Protein AF-A0A135VDJ2-F1 (afdb_monomer)

Secondary structure (DSSP, 8-state):
--------HHHHHHHHHHHHHHHHHTT-HHHHHHHHHHHHHHHHTTT-HHHHHHHHHHHHHHHHHTT-HHHHHHHHHHHHHHHHHTT-HHHHHHHHHHHHHHHHHTT-HHHHHHHHHHHHHHHHHTT-HHHHHHHHHHHHHHHHHHTPPPPHHHHHHHHHHHHHTS-----HHHHHHHHHH----TTTHHHHHHHHHHHHHHHH-EEEEEESSS--SEEETT--EEEEEEEEEEEEEEEEEEEEEE-TTEEEEE-----SS-EEEEEEEEEEEE-SSEEEEEEEEEEEEEETTEEEEEEPPPEEEEEEPPPP-EEEEEE-SEEEE-TTPEEEEEEEEEE-SSS-EEEEEEEEEE-TTEEEEES-SEEEEEEE-TT-EEEEEEEEEE-S-EEEEEEEEEE-TTT--EEEEEEEEEE-

Foldseek 3Di:
DDPPDPDQLQVQLVVLQVVLVVCVVVVNLQSSLVSLQSSLVSCVVVVNLVSNLVSLCSSLVSCVVVPNLQSNLVSLQSSLLSCLLVLVLQSSLVSLQSSLVSCVVVVVNASSLLSLLSSLLSCVSVVVLVVSVVSLVVNVVSCVVSVDDHHLSNLLSVVLSCVFPVQDQDPPVSNVVSLVRDDDDPSSVLSSVLSSVQSVQQNVKDWAKAFPDPQAQEAEAFDKGKIKIKIATPDFWFWDDKDKDWDPQKDWPDDFDGDRGTDRMDMTITIMGGHDFFKIKIDQMWTWIDDPRYIGIHTYDMDIHGYDYWDWDKDKDKPPLEAEDEAFDKDKIKIKIFTQTQGKFAFKKKAKDWDPQKDFPDDDRIDTDGIDGHGGMDMDMTIIHGHDAAWIKIKMWIARPVPRDIDMDMGIYHYD

Mean predicted aligned error: 7.99 Å

Sequence (416 aa):
MFKFLKSDPAKKAKKYIEKAIIEIEEGFPEYASVEYEKAARCFLEIEQTDFAVKYFREASYCALENNNHVRCSEMKIAAAECLLQEGRYDEAGNLYSESSDHLQREKKSIEANRALGVAIVGYLAARNFSTAINLMRKAEKRIQDTSSKKDPHYILAELCVKILCEGVDIPSEQFENATKSIKPKASERPLFEFLIASTRLALQTEIILDWAGAPQKEVSVKEPIEIELRYKCPVEVQIIDRRLSLSNSVIMTKEPEYTQSPSTEESWLLEFKPVLSGEGSIGPFTVTFEGDKVLVNKHTNVLEFKIARAPSKLSLELSPERVSCNLGEEAVLQITILNEGDGPAENIEVVVELSDGLELSLGNEAKLINFLGSGENVRFQAFVKAVGQGDELVTIKAVDGRSGREVAKTSLVRVG

Solvent-accessible surface area (backbone atoms only — not comparable to full-atom values): 20819 Å² total; per-residue (Å²): 136,82,83,68,85,76,73,58,43,69,61,52,19,51,54,24,43,56,47,19,52,52,28,46,77,74,71,37,32,66,57,16,17,53,27,20,41,54,18,14,54,29,26,50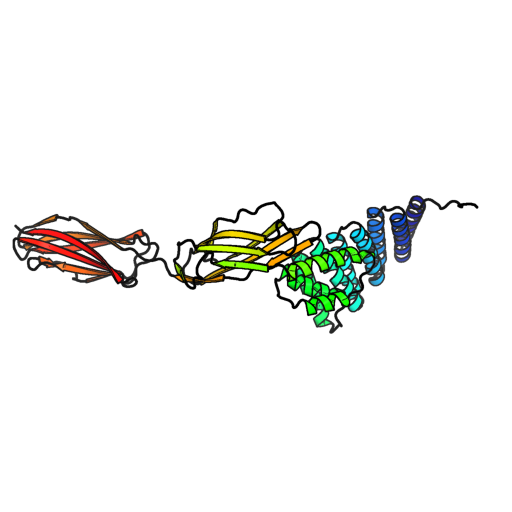,77,70,72,36,50,72,58,15,32,50,25,16,48,52,17,17,50,27,18,43,76,72,69,33,34,63,56,18,21,53,26,25,42,54,25,17,41,53,30,38,70,73,66,40,26,49,66,18,13,49,29,20,41,55,20,15,56,31,24,44,75,72,68,37,54,50,63,13,36,33,30,37,12,52,12,33,46,20,18,49,73,53,68,36,52,69,60,23,52,53,50,49,58,57,46,51,55,55,41,67,76,61,75,52,74,80,28,46,44,26,56,38,30,53,51,45,44,37,36,44,70,68,47,48,91,68,61,66,66,63,53,52,55,34,61,71,63,46,80,71,51,86,52,45,37,66,60,52,54,40,47,51,53,10,48,53,50,32,77,63,38,48,49,45,58,43,55,66,58,81,83,63,65,62,44,53,34,70,45,74,44,55,33,29,43,36,41,41,38,95,53,55,29,25,78,78,46,77,46,75,40,62,33,96,20,43,45,80,76,38,82,63,85,77,65,85,63,62,37,39,61,56,74,38,72,30,34,30,30,31,75,39,58,48,68,36,36,46,37,42,39,37,40,32,33,42,37,102,76,37,56,31,31,44,47,28,55,63,48,72,31,35,23,42,68,38,57,52,34,79,44,75,47,64,42,59,53,63,48,76,41,46,67,71,36,74,44,72,36,40,39,38,41,33,23,78,15,82,14,61,37,35,48,28,42,33,40,58,48,66,33,94,33,46,43,77,74,52,86,67,58,61,46,78,41,66,69,40,48,53,74,36,69,51,75,52,72,46,34,36,24,29,76,37,74,43,85,35,48,40,36,42,36,38,31,28,62,74,80,66,52,72,45,74,48,71,27,42,41,37,32,93

Radius of gyration: 38.6 Å; Cα contacts (8 Å, |Δi|>4): 914; chains: 1; bounding box: 83×42×131 Å

Nearest PDB structures (foldseek):
  3sf4-assembly1_A  TM=6.817E-01  e=3.444E-03  Homo sapiens
  5a6c-assembly2_A  TM=5.707E-01  e=3.107E-03  Homo sapiens
  4jhr-assembly1_A  TM=5.905E-01  e=1.070E-02  Mus musculus
  3ro2-assembly1_A  TM=4.294E-01  e=7.852E-03  Mus musculus
  4wnd-assembly1_A  TM=3.691E-01  e=1.016E-02  Homo sapiens

Structure (mmCIF, N/CA/C/O backbone):
data_AF-A0A135VDJ2-F1
#
_entry.id   AF-A0A135VDJ2-F1
#
loop_
_atom_site.group_PDB
_atom_site.id
_atom_site.type_symbol
_atom_site.label_atom_id
_atom_site.label_alt_id
_atom_site.label_comp_id
_atom_site.label_asym_id
_atom_site.label_entity_id
_atom_site.label_seq_id
_atom_site.pdbx_PDB_ins_code
_atom_site.Cartn_x
_atom_site.Cartn_y
_atom_site.Cartn_z
_atom_site.occupancy
_atom_site.B_iso_or_equiv
_atom_site.auth_seq_id
_atom_site.auth_comp_id
_atom_site.auth_asym_id
_atom_site.auth_atom_id
_atom_site.pdbx_PDB_model_num
ATOM 1 N N . MET A 1 1 ? 15.299 -0.239 -63.148 1.00 44.56 1 MET A N 1
ATOM 2 C CA . MET A 1 1 ? 15.877 0.457 -61.978 1.00 44.56 1 MET A CA 1
ATOM 3 C C . MET A 1 1 ? 16.070 -0.592 -60.886 1.00 44.56 1 MET A C 1
ATOM 5 O O . MET A 1 1 ? 15.097 -1.051 -60.303 1.00 44.56 1 MET A O 1
ATOM 9 N N . PHE A 1 2 ? 17.291 -1.119 -60.769 1.00 45.16 2 PHE A N 1
ATOM 10 C CA . PHE A 1 2 ? 17.619 -2.326 -60.003 1.00 45.16 2 PHE A CA 1
ATOM 11 C C . PHE A 1 2 ? 17.474 -2.086 -58.491 1.00 45.16 2 PHE A C 1
ATOM 13 O O . PHE A 1 2 ? 18.291 -1.383 -57.901 1.00 45.16 2 PHE A O 1
ATOM 20 N N . LYS A 1 3 ? 16.487 -2.722 -57.843 1.00 48.34 3 LYS A N 1
ATOM 21 C CA . LYS A 1 3 ? 16.560 -3.029 -56.405 1.00 48.34 3 LYS A CA 1
ATOM 22 C C . LYS A 1 3 ? 17.659 -4.083 -56.231 1.00 48.34 3 LYS A C 1
ATOM 24 O O . LYS A 1 3 ? 17.385 -5.279 -56.215 1.00 48.34 3 LYS A O 1
ATOM 29 N N . PHE A 1 4 ? 18.910 -3.627 -56.213 1.00 50.25 4 PHE A N 1
ATOM 30 C CA . PHE A 1 4 ? 20.073 -4.445 -55.886 1.00 50.25 4 PHE A CA 1
ATOM 31 C C . PHE A 1 4 ? 19.817 -5.183 -54.567 1.00 50.25 4 PHE A C 1
ATOM 33 O O . PHE A 1 4 ? 19.302 -4.595 -53.615 1.00 50.25 4 PHE A O 1
ATOM 40 N N . LEU A 1 5 ? 20.166 -6.469 -54.564 1.00 56.09 5 LEU A N 1
ATOM 41 C CA . LEU A 1 5 ? 20.121 -7.438 -53.469 1.00 56.09 5 LEU A CA 1
ATOM 42 C C . LEU A 1 5 ? 20.431 -6.808 -52.097 1.00 56.09 5 LEU A C 1
ATOM 44 O O . LEU A 1 5 ? 21.579 -6.798 -51.653 1.00 56.09 5 LEU A O 1
ATOM 48 N N . LYS A 1 6 ? 19.416 -6.302 -51.384 1.00 65.38 6 LYS A N 1
ATOM 49 C CA . LYS A 1 6 ? 19.562 -6.028 -49.952 1.00 65.38 6 LYS A CA 1
ATOM 50 C C . LYS A 1 6 ? 19.744 -7.387 -49.290 1.00 65.38 6 LYS A C 1
ATOM 52 O O . LYS A 1 6 ? 18.814 -8.188 -49.280 1.00 65.38 6 LYS A O 1
ATOM 57 N N . SER A 1 7 ? 20.959 -7.683 -48.827 1.00 76.25 7 SER A N 1
ATOM 58 C CA . SER A 1 7 ? 21.204 -8.958 -48.161 1.00 76.25 7 SER A CA 1
ATOM 59 C C . SER A 1 7 ? 20.294 -9.069 -46.941 1.00 76.25 7 SER A C 1
ATOM 61 O O . SER A 1 7 ? 20.178 -8.107 -46.177 1.00 76.25 7 SER A O 1
ATOM 63 N N . ASP A 1 8 ? 19.708 -10.249 -46.783 1.00 90.31 8 ASP A N 1
ATOM 64 C CA . ASP A 1 8 ? 18.857 -10.653 -45.667 1.00 90.31 8 ASP A CA 1
ATOM 65 C C . ASP A 1 8 ? 19.453 -10.198 -44.313 1.00 90.31 8 ASP A C 1
ATOM 67 O O . ASP A 1 8 ? 20.572 -10.620 -43.976 1.00 90.31 8 ASP A O 1
ATOM 71 N N . PRO A 1 9 ? 18.765 -9.311 -43.563 1.00 91.81 9 PRO A N 1
ATOM 72 C CA . PRO A 1 9 ? 19.230 -8.824 -42.266 1.00 91.81 9 PRO A CA 1
ATOM 73 C C . PRO A 1 9 ? 19.498 -9.948 -41.264 1.00 91.81 9 PRO A C 1
ATOM 75 O O . PRO A 1 9 ? 20.470 -9.864 -40.518 1.00 91.81 9 PRO A O 1
ATOM 78 N N . ALA A 1 10 ? 18.740 -11.050 -41.305 1.00 92.94 10 ALA A N 1
ATOM 79 C CA . ALA A 1 10 ? 18.970 -12.190 -40.419 1.00 92.94 10 ALA A CA 1
ATOM 80 C C . ALA A 1 10 ? 20.319 -12.869 -40.709 1.00 92.94 10 ALA A C 1
ATOM 82 O O . ALA A 1 10 ? 21.056 -13.242 -39.795 1.00 92.94 10 ALA A O 1
ATOM 83 N N . LYS A 1 11 ? 20.696 -12.989 -41.990 1.00 94.88 11 LYS A N 1
ATOM 84 C CA . LYS A 1 11 ? 22.014 -13.520 -42.383 1.00 94.88 11 LYS A CA 1
ATOM 85 C C . LYS A 1 11 ? 23.147 -12.574 -41.992 1.00 94.88 11 LYS A C 1
ATOM 87 O O . LYS A 1 11 ? 24.201 -13.037 -41.564 1.00 94.88 11 LYS A O 1
ATOM 92 N N . LYS A 1 12 ? 22.935 -11.259 -42.115 1.00 96.31 12 LYS A N 1
ATOM 93 C CA . LYS A 1 12 ? 23.888 -10.249 -41.624 1.00 96.31 12 LYS A CA 1
ATOM 94 C C . LYS A 1 12 ? 24.081 -10.352 -40.116 1.00 96.31 12 LYS A C 1
ATOM 96 O O . LYS A 1 12 ? 25.223 -10.386 -39.674 1.00 96.31 12 LYS A O 1
ATOM 101 N N . ALA A 1 13 ? 22.993 -10.459 -39.356 1.00 96.88 13 ALA A N 1
ATOM 102 C CA . ALA A 1 13 ? 23.039 -10.591 -37.908 1.00 96.88 13 ALA A CA 1
ATOM 103 C C . ALA A 1 13 ? 23.844 -11.827 -37.484 1.00 96.88 13 ALA A C 1
ATOM 105 O O . ALA A 1 13 ? 24.759 -11.702 -36.678 1.00 96.88 13 ALA A O 1
ATOM 106 N N . LYS A 1 14 ? 23.594 -12.992 -38.104 1.00 96.88 14 LYS A N 1
ATOM 107 C CA . LYS A 1 14 ? 24.378 -14.220 -37.862 1.00 96.88 14 LYS A CA 1
ATOM 108 C C . LYS A 1 14 ? 25.871 -14.024 -38.110 1.00 96.88 14 LYS A C 1
ATOM 110 O O . LYS A 1 14 ? 26.672 -14.384 -37.259 1.00 96.88 14 LYS A O 1
ATOM 115 N N . LYS A 1 15 ? 26.240 -13.375 -39.217 1.00 97.62 15 LYS A N 1
ATOM 116 C CA . LYS A 1 15 ? 27.645 -13.066 -39.517 1.00 97.62 15 LYS A CA 1
ATOM 117 C C . LYS A 1 15 ? 28.279 -12.153 -38.462 1.00 97.62 15 LYS A C 1
ATOM 119 O O . LYS A 1 15 ? 29.449 -12.319 -38.143 1.00 97.62 15 LYS A O 1
ATOM 124 N N . TYR A 1 16 ? 27.535 -11.175 -37.949 1.00 98.25 16 TYR A N 1
ATOM 125 C CA . TYR A 1 16 ? 28.014 -10.304 -36.876 1.00 98.25 16 TYR A CA 1
ATOM 126 C C . TYR A 1 16 ? 28.170 -11.053 -35.545 1.00 98.25 16 TYR A C 1
ATOM 128 O O . TYR A 1 16 ? 29.151 -10.832 -34.849 1.00 98.25 16 TYR A O 1
ATOM 136 N N . ILE A 1 17 ? 27.271 -11.988 -35.230 1.00 98.12 17 ILE A N 1
ATOM 137 C CA . ILE A 1 17 ? 27.390 -12.859 -34.050 1.00 98.12 17 ILE A CA 1
ATOM 138 C C . ILE A 1 17 ? 28.622 -13.760 -34.155 1.00 98.12 17 ILE A C 1
ATOM 140 O O . ILE A 1 17 ? 29.401 -13.828 -33.215 1.00 98.12 17 ILE A O 1
ATOM 144 N N . GLU A 1 18 ? 28.816 -14.426 -35.297 1.00 98.12 18 GLU A N 1
ATOM 145 C CA . GLU A 1 18 ? 29.984 -15.285 -35.536 1.00 98.12 18 GLU A CA 1
ATOM 146 C C . GLU A 1 18 ? 31.288 -14.507 -35.346 1.00 98.12 18 GLU A C 1
ATOM 148 O O . GLU A 1 18 ? 32.194 -14.974 -34.665 1.00 98.12 18 GLU A O 1
ATOM 153 N N . LYS A 1 19 ? 31.356 -13.284 -35.883 1.00 98.12 19 LYS A N 1
ATOM 154 C CA . LYS A 1 19 ? 32.495 -12.394 -35.655 1.00 98.12 19 LYS A CA 1
ATOM 155 C C . LYS A 1 19 ? 32.664 -12.026 -34.188 1.00 98.12 19 LYS A C 1
ATOM 157 O O . LYS A 1 19 ? 33.773 -12.109 -33.692 1.00 98.12 19 LYS A O 1
ATOM 162 N N . ALA A 1 20 ? 31.593 -11.647 -33.495 1.00 97.81 20 ALA A N 1
ATOM 163 C CA . ALA A 1 20 ? 31.673 -11.279 -32.085 1.00 97.81 20 ALA A CA 1
ATOM 164 C C . ALA A 1 20 ? 32.217 -12.424 -31.213 1.00 97.81 20 ALA A C 1
ATOM 166 O O . ALA A 1 20 ? 32.992 -12.172 -30.297 1.00 97.81 20 ALA A O 1
ATOM 167 N N . ILE A 1 21 ? 31.848 -13.672 -31.520 1.00 98.00 21 ILE A N 1
ATOM 168 C CA . ILE A 1 21 ? 32.375 -14.861 -30.834 1.00 98.00 21 ILE A CA 1
ATOM 169 C C . ILE A 1 21 ? 33.879 -15.013 -31.091 1.00 98.00 21 ILE A C 1
ATOM 171 O O . ILE A 1 21 ? 34.624 -15.206 -30.137 1.00 98.00 21 ILE A O 1
ATOM 175 N N . ILE A 1 22 ? 34.329 -14.855 -32.342 1.00 98.19 22 ILE A N 1
ATOM 176 C CA 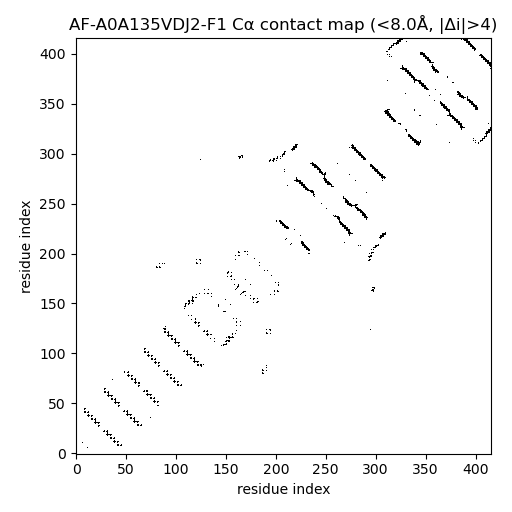. ILE A 1 22 ? 35.761 -14.892 -32.688 1.00 98.19 22 ILE A CA 1
ATOM 177 C C . ILE A 1 22 ? 36.530 -13.806 -31.922 1.00 98.19 22 ILE A C 1
ATOM 179 O O . ILE A 1 22 ? 37.546 -14.099 -31.307 1.00 98.19 22 ILE A O 1
ATOM 183 N N . GLU A 1 23 ? 36.020 -12.572 -31.888 1.00 97.19 23 GLU A N 1
ATOM 184 C CA . GLU A 1 23 ? 36.659 -11.467 -31.158 1.00 97.19 23 GLU A CA 1
ATOM 185 C C . GLU A 1 23 ? 36.742 -11.751 -29.643 1.00 97.19 23 GLU A C 1
ATOM 187 O O . GLU A 1 23 ? 37.739 -11.414 -29.011 1.00 97.19 23 GLU A O 1
ATOM 192 N N . ILE A 1 24 ? 35.740 -12.412 -29.042 1.00 96.88 24 ILE A N 1
ATOM 193 C CA . ILE A 1 24 ? 35.821 -12.866 -27.638 1.00 96.88 24 ILE A CA 1
ATOM 194 C C . ILE A 1 24 ? 36.927 -13.910 -27.466 1.00 96.88 24 ILE A C 1
ATOM 196 O O . ILE A 1 24 ? 37.729 -13.798 -26.539 1.00 96.88 24 ILE A O 1
ATOM 200 N N . GLU A 1 25 ? 36.976 -14.920 -28.337 1.00 96.75 25 GLU A N 1
ATOM 201 C CA . GLU A 1 25 ? 37.981 -15.991 -28.284 1.00 96.75 25 GLU A CA 1
ATOM 202 C C . GLU A 1 25 ? 39.409 -15.453 -28.458 1.00 96.75 25 GLU A C 1
ATOM 204 O O . GLU A 1 25 ? 40.344 -15.955 -27.834 1.00 96.75 25 GLU A O 1
ATOM 209 N N . GLU A 1 26 ? 39.571 -14.397 -29.256 1.00 96.75 26 GLU A N 1
ATOM 210 C CA . GLU A 1 26 ? 40.841 -13.703 -29.476 1.00 96.75 26 GLU A CA 1
ATOM 211 C C . GLU A 1 26 ? 41.199 -12.697 -28.362 1.00 96.75 26 GLU A C 1
ATOM 213 O O . GLU A 1 26 ? 42.309 -12.160 -28.351 1.00 96.75 26 GLU A O 1
ATOM 218 N N . GLY A 1 27 ? 40.313 -12.478 -27.382 1.00 96.38 27 GLY A N 1
ATOM 219 C CA . GLY A 1 27 ? 40.557 -11.593 -26.237 1.00 96.38 27 GLY A CA 1
ATOM 220 C C . GLY A 1 27 ? 40.295 -10.109 -26.513 1.00 96.38 27 GLY A C 1
ATOM 221 O O . GLY A 1 27 ? 40.870 -9.253 -25.840 1.00 96.38 27 GLY A O 1
ATOM 222 N N . PHE A 1 28 ? 39.418 -9.803 -27.471 1.00 96.81 28 PHE A N 1
ATOM 223 C CA . PHE A 1 28 ? 39.054 -8.462 -27.939 1.00 96.81 28 PHE A CA 1
ATOM 224 C C . PHE A 1 28 ? 37.574 -8.110 -27.645 1.00 96.81 28 PHE A C 1
ATOM 226 O O . PHE A 1 28 ? 36.773 -7.860 -28.556 1.00 96.81 28 PHE A O 1
ATOM 233 N N . PRO A 1 29 ? 37.158 -8.048 -26.364 1.00 95.94 29 PRO A N 1
ATOM 234 C CA . PRO A 1 29 ? 35.752 -7.881 -25.992 1.00 95.94 29 PRO A CA 1
ATOM 235 C C . PRO A 1 29 ? 35.154 -6.524 -26.407 1.00 95.94 29 PRO A C 1
ATOM 237 O O . PRO A 1 29 ? 33.952 -6.434 -26.675 1.00 95.94 29 PRO A O 1
ATOM 240 N N . GLU A 1 30 ? 35.947 -5.454 -26.541 1.00 96.00 30 GLU A N 1
ATOM 241 C CA . GLU A 1 30 ? 35.435 -4.182 -27.070 1.00 96.00 30 GLU A CA 1
ATOM 242 C C . GLU A 1 30 ? 34.960 -4.282 -28.528 1.00 96.00 30 GLU A C 1
ATOM 244 O O . GLU A 1 30 ? 33.949 -3.668 -28.883 1.00 96.00 30 GLU A O 1
ATOM 249 N N . TYR A 1 31 ? 35.634 -5.083 -29.357 1.00 97.06 31 TYR A N 1
ATOM 250 C CA . TYR A 1 31 ? 35.245 -5.308 -30.748 1.00 97.06 31 TYR A CA 1
ATOM 251 C C . TYR A 1 31 ? 34.035 -6.237 -30.821 1.00 97.06 31 TYR A C 1
ATOM 253 O O . TYR A 1 31 ? 33.074 -5.932 -31.534 1.00 97.06 31 TYR A O 1
ATOM 261 N N . ALA A 1 32 ? 34.006 -7.284 -29.990 1.00 97.69 32 ALA A N 1
ATOM 262 C CA . ALA A 1 32 ? 32.836 -8.144 -29.836 1.00 97.69 32 ALA A CA 1
ATOM 263 C C . ALA A 1 32 ? 31.576 -7.349 -29.458 1.00 97.69 32 ALA A C 1
ATOM 265 O O . ALA A 1 32 ? 30.512 -7.537 -30.050 1.00 97.69 32 ALA A O 1
ATOM 266 N N . SER A 1 33 ? 31.702 -6.386 -28.537 1.00 98.06 33 SER A N 1
ATOM 267 C CA . SER A 1 33 ? 30.609 -5.487 -28.153 1.00 98.06 33 SER A CA 1
ATOM 268 C C . SER A 1 33 ? 30.042 -4.704 -29.346 1.00 98.06 33 SER A C 1
ATOM 270 O O . SER A 1 33 ? 28.830 -4.509 -29.450 1.00 98.06 33 SER A O 1
ATOM 272 N N . VAL A 1 34 ? 30.896 -4.240 -30.262 1.00 98.25 34 VAL A N 1
ATOM 273 C CA . VAL A 1 34 ? 30.475 -3.515 -31.474 1.00 98.25 34 VAL A CA 1
ATOM 274 C C . VAL A 1 34 ? 29.798 -4.447 -32.478 1.00 98.25 34 VAL A C 1
ATOM 276 O O . VAL A 1 34 ? 28.799 -4.067 -33.095 1.00 98.25 34 VAL A O 1
ATOM 279 N N . GLU A 1 35 ? 30.305 -5.664 -32.655 1.00 98.38 35 GLU A N 1
ATOM 280 C CA . GLU A 1 35 ? 29.703 -6.631 -33.574 1.00 98.38 35 GLU A CA 1
ATOM 281 C C . GLU A 1 35 ? 28.340 -7.132 -33.055 1.00 98.38 35 GLU A C 1
ATOM 283 O O . GLU A 1 35 ? 27.377 -7.177 -33.826 1.00 98.38 35 GLU A O 1
ATOM 288 N N . TYR A 1 36 ? 28.186 -7.379 -31.749 1.00 98.62 36 TYR A N 1
ATOM 289 C CA . TYR A 1 36 ? 26.881 -7.695 -31.154 1.00 98.62 36 TYR A CA 1
ATOM 290 C C . TYR A 1 36 ? 25.869 -6.554 -31.281 1.00 98.62 36 TYR A C 1
ATOM 292 O O . TYR A 1 36 ? 24.705 -6.805 -31.591 1.00 98.62 36 TYR A O 1
ATOM 300 N N . GLU A 1 37 ? 26.295 -5.298 -31.124 1.00 98.50 37 GLU A N 1
ATOM 301 C CA . GLU A 1 37 ? 25.429 -4.137 -31.356 1.00 98.50 37 GLU A CA 1
ATOM 302 C C . GLU A 1 37 ? 24.907 -4.105 -32.805 1.00 98.50 37 GLU A C 1
ATOM 304 O O . GLU A 1 37 ? 23.717 -3.878 -33.046 1.00 98.50 37 GLU A O 1
ATOM 309 N N . LYS A 1 38 ? 25.778 -4.371 -33.789 1.00 98.38 38 LYS A N 1
ATOM 310 C CA . LYS A 1 38 ? 25.379 -4.461 -35.205 1.00 98.38 38 LYS A CA 1
ATOM 311 C C . LYS A 1 38 ? 24.386 -5.598 -35.432 1.00 98.38 38 LYS A C 1
ATOM 313 O O . LYS A 1 38 ? 23.401 -5.400 -36.143 1.00 98.38 38 LYS A O 1
ATOM 318 N N . ALA A 1 39 ? 24.610 -6.759 -34.813 1.00 98.19 39 ALA A N 1
ATOM 319 C CA . ALA A 1 39 ? 23.672 -7.877 -34.872 1.00 98.19 39 ALA A CA 1
ATOM 320 C C . ALA A 1 39 ? 22.302 -7.495 -34.294 1.00 98.19 39 ALA A C 1
ATOM 322 O O . ALA A 1 39 ? 21.283 -7.715 -34.949 1.00 98.19 39 ALA A O 1
ATOM 323 N N . ALA A 1 40 ? 22.277 -6.864 -33.116 1.00 98.06 40 ALA A N 1
ATOM 324 C CA . ALA A 1 40 ? 21.054 -6.426 -32.452 1.00 98.06 40 ALA A CA 1
ATOM 325 C C . ALA A 1 40 ? 20.243 -5.450 -33.318 1.00 98.06 40 ALA A C 1
ATOM 327 O O . ALA A 1 40 ? 19.041 -5.634 -33.506 1.00 98.06 40 ALA A O 1
ATOM 328 N N . ARG A 1 41 ? 20.906 -4.465 -33.937 1.00 97.81 41 ARG A N 1
ATOM 329 C CA . ARG A 1 41 ? 20.264 -3.528 -34.875 1.00 97.81 41 ARG A CA 1
ATOM 330 C C . ARG A 1 41 ? 19.684 -4.239 -36.103 1.00 97.81 41 ARG A C 1
ATOM 332 O O . ARG A 1 41 ? 18.585 -3.898 -36.524 1.00 97.81 41 ARG A O 1
ATOM 339 N N . CYS A 1 42 ? 20.365 -5.251 -36.648 1.00 97.44 42 CYS A N 1
ATOM 340 C CA . CYS A 1 42 ? 19.815 -6.061 -37.741 1.00 97.44 42 CYS A CA 1
ATOM 341 C C . CYS A 1 42 ? 18.573 -6.864 -37.323 1.00 97.44 42 CYS A C 1
ATOM 343 O O . CYS A 1 42 ? 17.682 -7.043 -38.148 1.00 97.44 42 CYS A O 1
ATOM 345 N N . PHE A 1 43 ? 18.491 -7.334 -36.073 1.00 97.44 43 PHE A N 1
ATOM 346 C CA . PHE A 1 43 ? 17.282 -7.991 -35.561 1.00 97.44 43 PHE A CA 1
ATOM 347 C C . PHE A 1 43 ? 16.116 -7.017 -35.374 1.00 97.44 43 PHE A C 1
ATOM 349 O O . PHE A 1 43 ? 14.978 -7.387 -35.655 1.00 97.44 43 PHE A O 1
ATOM 356 N N . LEU A 1 44 ? 16.386 -5.764 -34.995 1.00 94.94 44 LEU A N 1
ATOM 357 C CA . LEU A 1 44 ? 15.353 -4.724 -34.964 1.00 94.94 44 LEU A CA 1
ATOM 358 C C . LEU A 1 44 ? 14.779 -4.418 -36.350 1.00 94.94 44 LEU A C 1
ATOM 360 O O . LEU A 1 44 ? 13.577 -4.212 -36.469 1.00 94.94 44 LEU A O 1
ATOM 364 N N . GLU A 1 45 ? 15.601 -4.434 -37.406 1.00 94.69 45 GLU A N 1
ATOM 365 C CA . GLU A 1 45 ? 15.126 -4.217 -38.786 1.00 94.69 45 GLU A CA 1
ATOM 366 C C . GLU A 1 45 ? 14.095 -5.260 -39.250 1.00 94.69 45 GLU A C 1
ATOM 368 O O . GLU A 1 45 ? 13.354 -5.001 -40.198 1.00 94.69 45 GLU A O 1
ATOM 373 N N . ILE A 1 46 ? 14.064 -6.433 -38.612 1.00 95.50 46 ILE A N 1
ATOM 374 C CA . ILE A 1 46 ? 13.142 -7.535 -38.918 1.00 95.50 46 ILE A CA 1
ATOM 375 C C . ILE A 1 46 ? 12.164 -7.817 -37.771 1.00 95.50 46 ILE A C 1
ATOM 377 O O . ILE A 1 46 ? 11.605 -8.910 -37.719 1.00 95.50 46 ILE A O 1
ATOM 381 N N . GLU A 1 47 ? 11.984 -6.856 -36.856 1.00 94.44 47 GLU A N 1
ATOM 382 C CA . GLU A 1 47 ? 11.024 -6.921 -35.741 1.00 94.44 47 GLU A CA 1
ATOM 383 C C . GLU A 1 47 ? 11.226 -8.144 -34.821 1.00 94.44 47 GLU A C 1
ATOM 385 O O . GLU A 1 47 ? 10.296 -8.663 -34.212 1.00 94.44 47 GLU A O 1
ATOM 390 N N . GLN A 1 48 ? 12.470 -8.619 -34.699 1.00 95.94 48 GLN A N 1
ATOM 391 C CA . GLN A 1 48 ? 12.856 -9.685 -33.772 1.00 95.94 48 GLN A CA 1
ATOM 392 C C . GLN A 1 48 ? 13.401 -9.094 -32.467 1.00 95.94 48 GLN A C 1
ATOM 394 O O . GLN A 1 48 ? 14.593 -9.207 -32.160 1.00 95.94 48 GLN A O 1
ATOM 399 N N . THR A 1 49 ? 12.527 -8.445 -31.698 1.00 95.75 49 THR A N 1
ATOM 400 C CA . THR A 1 49 ? 12.895 -7.674 -30.501 1.00 95.75 49 THR A CA 1
ATOM 401 C C . THR A 1 49 ? 13.622 -8.507 -29.451 1.00 95.75 49 THR A C 1
ATOM 403 O O . THR A 1 49 ? 14.646 -8.062 -28.941 1.00 95.75 49 THR A O 1
ATOM 406 N N . ASP A 1 50 ? 13.176 -9.734 -29.168 1.00 97.00 50 ASP A N 1
ATOM 407 C CA . ASP A 1 50 ? 13.828 -10.599 -28.172 1.00 97.00 50 ASP A CA 1
ATOM 408 C C . ASP A 1 50 ? 15.297 -10.882 -28.519 1.00 97.00 50 ASP A C 1
ATOM 410 O O . ASP A 1 50 ? 16.177 -10.839 -27.655 1.00 97.00 50 ASP A O 1
ATOM 414 N N . PHE A 1 51 ? 15.589 -11.121 -29.803 1.00 97.62 51 PHE A N 1
ATOM 415 C CA . PHE A 1 51 ? 16.963 -11.300 -30.267 1.00 97.62 51 PHE A CA 1
ATOM 416 C C . PHE A 1 51 ? 17.751 -9.993 -30.192 1.00 97.62 51 PHE A C 1
ATOM 418 O O . PHE A 1 51 ? 18.903 -10.008 -29.757 1.00 97.62 51 PHE A O 1
ATOM 425 N N . ALA A 1 52 ? 17.145 -8.861 -30.552 1.00 98.06 52 ALA A N 1
ATOM 426 C CA . ALA A 1 52 ? 17.785 -7.559 -30.399 1.00 98.06 52 ALA A CA 1
ATOM 427 C C . ALA A 1 52 ? 18.158 -7.275 -28.935 1.00 98.06 52 ALA A C 1
ATOM 429 O O . ALA A 1 52 ? 19.315 -6.972 -28.646 1.00 98.06 52 ALA A O 1
ATOM 430 N N . VAL A 1 53 ? 17.218 -7.451 -28.002 1.00 98.12 53 VAL A N 1
ATOM 431 C CA . VAL A 1 53 ? 17.427 -7.279 -26.556 1.00 98.12 53 VAL A CA 1
ATOM 432 C C . VAL A 1 53 ? 18.538 -8.195 -26.062 1.00 98.12 53 VAL A C 1
ATOM 434 O O . VAL A 1 53 ? 19.446 -7.729 -25.371 1.00 98.12 53 VAL A O 1
ATOM 437 N N . LYS A 1 54 ? 18.507 -9.479 -26.446 1.00 98.31 54 LYS A N 1
ATOM 438 C CA . LYS A 1 54 ? 19.562 -10.437 -26.103 1.00 98.31 54 LYS A CA 1
ATOM 439 C C . LYS A 1 54 ? 20.932 -9.917 -26.531 1.00 98.31 54 LYS A C 1
ATOM 441 O O . LYS A 1 54 ? 21.826 -9.822 -25.698 1.00 98.31 54 LYS A O 1
ATOM 446 N N . TYR A 1 55 ? 21.103 -9.547 -27.797 1.00 98.50 55 TYR A N 1
ATOM 447 C CA . TYR A 1 55 ? 22.419 -9.155 -28.304 1.00 98.50 55 TYR A CA 1
ATOM 448 C C . TYR A 1 55 ? 22.870 -7.765 -27.845 1.00 98.50 55 TYR A C 1
ATOM 450 O O . TYR A 1 55 ? 24.068 -7.548 -27.697 1.00 98.50 55 TYR A O 1
ATOM 458 N N . PHE A 1 56 ? 21.959 -6.848 -27.508 1.00 98.69 56 PHE A N 1
ATOM 459 C CA . PHE A 1 56 ? 22.336 -5.639 -26.770 1.00 98.69 56 PHE A CA 1
ATOM 460 C C . PHE A 1 56 ? 22.827 -5.959 -25.349 1.00 98.69 56 PHE A C 1
ATOM 462 O O . PHE A 1 56 ? 23.786 -5.342 -24.887 1.00 98.69 56 PHE A O 1
ATOM 469 N N . ARG A 1 57 ? 22.234 -6.942 -24.653 1.00 98.31 57 ARG A N 1
ATOM 470 C CA . ARG A 1 57 ? 22.743 -7.398 -23.346 1.00 98.31 57 ARG A CA 1
ATOM 471 C C . ARG A 1 57 ? 24.130 -8.026 -23.478 1.00 98.31 57 ARG A C 1
ATOM 473 O O . ARG A 1 57 ? 25.019 -7.619 -22.735 1.00 98.31 57 ARG A O 1
ATOM 480 N N . GLU A 1 58 ? 24.350 -8.901 -24.460 1.00 98.38 58 GLU A N 1
ATOM 481 C CA . GLU A 1 58 ? 25.688 -9.453 -24.751 1.00 98.38 58 GLU A CA 1
ATOM 482 C C . GLU A 1 58 ? 26.701 -8.337 -25.048 1.00 98.38 58 GLU A C 1
ATOM 484 O O . GLU A 1 58 ? 27.765 -8.277 -24.434 1.00 98.38 58 GLU A O 1
ATOM 489 N N . ALA A 1 59 ? 26.333 -7.364 -25.892 1.00 98.38 59 ALA A N 1
ATOM 490 C CA . ALA A 1 59 ? 27.174 -6.200 -26.159 1.00 98.38 59 ALA A CA 1
ATOM 491 C C . ALA A 1 59 ? 27.518 -5.417 -24.879 1.00 98.38 59 ALA A C 1
ATOM 493 O O . ALA A 1 59 ? 28.638 -4.914 -24.745 1.00 98.38 59 ALA A O 1
ATOM 494 N N . SER A 1 60 ? 26.572 -5.315 -23.938 1.00 98.25 60 SER A N 1
ATOM 495 C CA . SER A 1 60 ? 26.780 -4.654 -22.648 1.00 98.25 60 SER A CA 1
ATOM 496 C C . SER A 1 60 ? 27.737 -5.422 -21.731 1.00 98.25 60 SER A C 1
ATOM 498 O O . SER A 1 60 ? 28.535 -4.786 -21.040 1.00 98.25 60 SER A O 1
ATOM 500 N N . TYR A 1 61 ? 27.695 -6.760 -21.748 1.00 97.81 61 TYR A N 1
ATOM 501 C CA . TYR A 1 61 ? 28.595 -7.608 -20.966 1.00 97.81 61 TYR A CA 1
ATOM 502 C C . TYR A 1 61 ? 30.023 -7.534 -21.501 1.00 97.81 61 TYR A C 1
ATOM 504 O O . TYR A 1 61 ? 30.931 -7.243 -20.728 1.00 97.81 61 TYR A O 1
ATOM 512 N N . CYS A 1 62 ? 30.216 -7.645 -22.818 1.00 97.81 62 CYS A N 1
ATOM 513 C CA . CYS A 1 62 ? 31.539 -7.489 -23.428 1.00 97.81 62 CYS A CA 1
ATOM 514 C C . CYS A 1 62 ? 32.141 -6.097 -23.157 1.00 97.81 62 CYS A C 1
ATOM 516 O O . CYS A 1 62 ? 33.326 -5.963 -22.868 1.00 97.81 62 CYS A O 1
ATOM 518 N N . ALA A 1 63 ? 31.325 -5.035 -23.172 1.00 96.94 63 ALA A N 1
ATOM 519 C CA . ALA A 1 63 ? 31.799 -3.702 -22.793 1.00 96.94 63 ALA A CA 1
ATOM 520 C C . ALA A 1 63 ? 32.259 -3.635 -21.322 1.00 96.94 63 ALA A C 1
ATOM 522 O O . ALA A 1 63 ? 33.211 -2.923 -21.000 1.00 96.94 63 ALA A O 1
ATOM 523 N N . LEU A 1 64 ? 31.586 -4.366 -20.430 1.00 96.56 64 LEU A N 1
ATOM 524 C CA . LEU A 1 64 ? 31.907 -4.405 -19.006 1.00 96.56 64 LEU A CA 1
ATOM 525 C C . LEU A 1 64 ? 33.198 -5.181 -18.711 1.00 96.56 64 LEU A C 1
ATOM 527 O O . LEU A 1 64 ? 33.905 -4.799 -17.782 1.00 96.56 64 LEU A O 1
ATOM 531 N N . GLU A 1 65 ? 33.533 -6.207 -19.499 1.00 95.88 65 GLU A N 1
ATOM 532 C CA . GLU A 1 65 ? 34.800 -6.949 -19.361 1.00 95.88 65 GLU A CA 1
ATOM 533 C C . GLU A 1 65 ? 36.023 -6.032 -19.480 1.00 95.88 65 GLU A C 1
ATOM 535 O O . GLU A 1 65 ? 36.991 -6.187 -18.739 1.00 95.88 65 GLU A O 1
ATOM 540 N N . ASN A 1 66 ? 35.939 -5.002 -20.326 1.00 93.12 66 ASN A N 1
ATOM 541 C CA . ASN A 1 66 ? 36.973 -3.975 -20.454 1.00 93.12 66 ASN A CA 1
ATOM 542 C C . ASN A 1 66 ? 36.707 -2.732 -19.569 1.00 93.12 66 ASN A C 1
ATOM 544 O O . ASN A 1 66 ? 37.163 -1.629 -19.862 1.00 93.12 66 ASN A O 1
ATOM 548 N N . ASN A 1 67 ? 35.915 -2.873 -18.497 1.00 95.12 67 ASN A N 1
ATOM 549 C CA . ASN A 1 67 ? 35.508 -1.797 -17.577 1.00 95.12 67 ASN A CA 1
ATOM 550 C C . ASN A 1 67 ? 34.882 -0.557 -18.254 1.00 95.12 67 ASN A C 1
ATOM 552 O O . ASN A 1 67 ? 34.848 0.525 -17.667 1.00 95.12 67 ASN A O 1
ATOM 556 N N . ASN A 1 68 ? 34.340 -0.683 -19.470 1.00 97.31 68 ASN A N 1
ATOM 557 C CA . ASN A 1 68 ? 33.709 0.433 -20.169 1.00 97.31 68 ASN A CA 1
ATOM 558 C C . ASN A 1 68 ? 32.249 0.593 -19.719 1.00 97.31 68 ASN A C 1
ATOM 560 O O . ASN A 1 68 ? 31.297 0.178 -20.388 1.00 97.31 68 ASN A O 1
ATOM 564 N N . HIS A 1 69 ? 32.069 1.213 -18.553 1.00 98.00 69 HIS A N 1
ATOM 565 C CA . HIS A 1 69 ? 30.759 1.423 -17.938 1.00 98.00 69 HIS A CA 1
ATOM 566 C C . HIS A 1 69 ? 29.836 2.337 -18.754 1.00 98.00 69 HIS A C 1
ATOM 568 O O . HIS A 1 69 ? 28.623 2.119 -18.765 1.00 98.00 69 HIS A O 1
ATOM 574 N N . VAL A 1 70 ? 30.385 3.319 -19.479 1.00 97.94 70 VAL A N 1
ATOM 575 C CA . VAL A 1 70 ? 29.592 4.196 -20.355 1.00 97.94 70 VAL A CA 1
ATOM 576 C C . VAL A 1 70 ? 28.952 3.384 -21.478 1.00 97.94 70 VAL A C 1
ATOM 578 O O . VAL A 1 70 ? 27.733 3.423 -21.637 1.00 97.94 70 VAL A O 1
ATOM 581 N N . ARG A 1 71 ? 29.748 2.593 -22.207 1.00 97.69 71 ARG A N 1
ATOM 582 C CA . ARG A 1 71 ? 29.241 1.753 -23.299 1.00 97.69 71 ARG A CA 1
ATOM 583 C C . ARG A 1 71 ? 28.293 0.671 -22.785 1.00 97.69 71 ARG A C 1
ATOM 585 O O . ARG A 1 71 ? 27.256 0.429 -23.395 1.00 97.69 71 ARG A O 1
ATOM 592 N N . CYS A 1 72 ? 28.603 0.059 -21.640 1.00 98.31 72 CYS A N 1
ATOM 593 C CA . CYS A 1 72 ? 27.705 -0.893 -20.985 1.00 98.31 72 CYS A CA 1
ATOM 594 C C . CYS A 1 72 ? 26.320 -0.269 -20.732 1.00 98.31 72 CYS A C 1
ATOM 596 O O . CYS A 1 72 ? 25.298 -0.842 -21.107 1.00 98.31 72 CYS A O 1
ATOM 598 N N . SER A 1 73 ? 26.286 0.949 -20.180 1.00 98.50 73 SER A N 1
ATOM 599 C CA . SER A 1 73 ? 25.050 1.706 -19.983 1.00 98.50 73 SER A CA 1
ATOM 600 C C . SER A 1 73 ? 24.315 1.994 -21.297 1.00 98.50 73 SER A C 1
ATOM 602 O O . SER A 1 73 ? 23.103 1.810 -21.363 1.00 98.50 73 SER A O 1
ATOM 604 N N . GLU A 1 74 ? 25.016 2.441 -22.341 1.00 98.38 74 GLU A N 1
ATOM 605 C CA . GLU A 1 74 ? 24.411 2.726 -23.652 1.00 98.38 74 GLU A CA 1
ATOM 606 C C . GLU A 1 74 ? 23.713 1.495 -24.239 1.00 98.38 74 GLU A C 1
ATOM 608 O O . GLU A 1 74 ? 22.579 1.596 -24.708 1.00 98.38 74 GLU A O 1
ATOM 613 N N . MET A 1 75 ? 24.353 0.325 -24.161 1.00 98.56 75 MET A N 1
ATOM 614 C CA . MET A 1 75 ? 23.778 -0.927 -24.657 1.00 98.56 75 MET A CA 1
ATOM 615 C C . MET A 1 75 ? 22.577 -1.384 -23.819 1.00 98.56 75 MET A C 1
ATOM 617 O O . MET A 1 75 ? 21.583 -1.847 -24.377 1.00 98.56 75 MET A O 1
ATOM 621 N N . LYS A 1 76 ? 22.609 -1.190 -22.492 1.00 98.69 76 LYS A N 1
ATOM 622 C CA . LYS A 1 76 ? 21.449 -1.457 -21.624 1.00 98.69 76 LYS A CA 1
ATOM 623 C C . LYS A 1 76 ? 20.270 -0.537 -21.933 1.00 98.69 76 LYS A C 1
ATOM 625 O O . LYS A 1 76 ? 19.143 -1.018 -21.998 1.00 98.69 76 LYS A O 1
ATOM 630 N N . ILE A 1 77 ? 20.519 0.751 -22.179 1.00 98.62 77 ILE A N 1
ATOM 631 C CA . ILE A 1 77 ? 19.479 1.693 -22.618 1.00 98.62 77 ILE A CA 1
ATOM 632 C C . ILE A 1 77 ? 18.912 1.256 -23.971 1.00 98.62 77 ILE A C 1
ATOM 634 O O . ILE A 1 77 ? 17.698 1.212 -24.118 1.00 98.62 77 ILE A O 1
ATOM 638 N N . ALA A 1 78 ? 19.754 0.875 -24.936 1.00 98.44 78 ALA A N 1
ATOM 639 C CA . ALA A 1 78 ? 19.282 0.396 -26.236 1.00 98.44 78 ALA A CA 1
ATOM 640 C C . ALA A 1 78 ? 18.384 -0.848 -26.101 1.00 98.44 78 ALA A C 1
ATOM 642 O O . ALA A 1 78 ? 17.302 -0.890 -26.682 1.00 98.44 78 ALA A O 1
ATOM 643 N N . ALA A 1 79 ? 18.775 -1.821 -25.271 1.00 98.50 79 ALA A N 1
ATOM 644 C CA . ALA A 1 79 ? 17.934 -2.971 -24.940 1.00 98.50 79 ALA A CA 1
ATOM 645 C C . ALA A 1 79 ? 16.610 -2.556 -24.269 1.00 98.50 79 ALA A C 1
ATOM 647 O O . ALA A 1 79 ? 15.553 -3.075 -24.621 1.00 98.50 79 ALA A O 1
ATOM 648 N N . ALA A 1 80 ? 16.648 -1.607 -23.330 1.00 98.44 80 ALA A N 1
ATOM 649 C CA . ALA A 1 80 ? 15.457 -1.103 -22.653 1.00 98.44 80 ALA A CA 1
ATOM 650 C C . ALA A 1 80 ? 14.488 -0.416 -23.625 1.00 98.44 80 ALA A C 1
ATOM 652 O O . ALA A 1 80 ? 13.287 -0.653 -23.565 1.00 98.44 80 ALA A O 1
ATOM 653 N N . GLU A 1 81 ? 14.999 0.390 -24.557 1.00 97.88 81 GLU A N 1
ATOM 654 C CA . GLU A 1 81 ? 14.191 1.070 -25.574 1.00 97.88 81 GLU A CA 1
ATOM 655 C C . GLU A 1 81 ? 13.442 0.082 -26.480 1.00 97.88 81 GLU A C 1
ATOM 657 O O . GLU A 1 81 ? 12.309 0.364 -26.866 1.00 97.88 81 GLU A O 1
ATOM 662 N N . CYS A 1 82 ? 14.034 -1.081 -26.769 1.00 97.38 82 CYS A N 1
ATOM 663 C CA . CYS A 1 82 ? 13.368 -2.166 -27.495 1.00 97.38 82 CYS A CA 1
ATOM 664 C C . CYS A 1 82 ? 12.193 -2.735 -26.684 1.00 97.38 82 CYS A C 1
ATOM 666 O O . CYS A 1 82 ? 11.091 -2.889 -27.197 1.00 97.38 82 CYS A O 1
ATOM 668 N N . LEU A 1 83 ? 12.408 -2.987 -25.389 1.00 97.81 83 LEU A N 1
ATOM 669 C CA . LEU A 1 83 ? 11.379 -3.511 -24.485 1.00 97.81 83 LEU A CA 1
ATOM 670 C C . LEU A 1 83 ? 10.222 -2.525 -24.273 1.00 97.81 83 LEU A C 1
ATOM 672 O O . LEU A 1 83 ? 9.068 -2.941 -24.170 1.00 97.81 83 LEU A O 1
ATOM 676 N N . LEU A 1 84 ? 10.506 -1.218 -24.247 1.00 97.06 84 LEU A N 1
ATOM 677 C CA . LEU A 1 84 ? 9.471 -0.185 -24.150 1.00 97.06 84 LEU A CA 1
ATOM 678 C C . LEU A 1 84 ? 8.513 -0.204 -25.346 1.00 97.06 84 LEU A C 1
ATOM 680 O O . LEU A 1 84 ? 7.321 0.027 -25.160 1.00 97.06 84 LEU A O 1
ATOM 684 N N . GLN A 1 85 ? 9.007 -0.506 -26.550 1.00 93.75 85 GLN A N 1
ATOM 685 C CA . GLN A 1 85 ? 8.169 -0.602 -27.750 1.00 93.75 85 GLN A CA 1
ATOM 686 C C . GLN A 1 85 ? 7.175 -1.768 -27.680 1.00 93.75 85 GLN A C 1
ATOM 688 O O . GLN A 1 85 ? 6.092 -1.675 -28.249 1.00 93.75 85 GLN A O 1
ATOM 693 N N . GLU A 1 86 ? 7.509 -2.825 -26.938 1.00 94.44 86 GLU A N 1
ATOM 694 C CA . GLU A 1 86 ? 6.629 -3.975 -26.690 1.00 94.44 86 GLU A CA 1
ATOM 695 C C . GLU A 1 86 ? 5.773 -3.828 -25.423 1.00 94.44 86 GLU A C 1
ATOM 697 O O . GLU A 1 86 ? 5.043 -4.747 -25.058 1.00 94.44 86 GLU A O 1
ATOM 702 N N . GLY A 1 87 ? 5.866 -2.699 -24.711 1.00 94.38 87 GLY A N 1
ATOM 703 C CA . GLY A 1 87 ? 5.145 -2.488 -23.453 1.00 94.38 87 GLY A CA 1
ATOM 704 C C . GLY A 1 87 ? 5.698 -3.283 -22.260 1.00 94.38 87 GLY A C 1
ATOM 705 O O . GLY A 1 87 ? 5.047 -3.359 -21.218 1.00 94.38 87 GLY A O 1
ATOM 706 N N . ARG A 1 88 ? 6.906 -3.857 -22.364 1.00 96.44 88 ARG A N 1
ATOM 707 C CA . ARG A 1 88 ? 7.581 -4.610 -21.286 1.00 96.44 88 ARG A CA 1
ATOM 708 C C . ARG A 1 88 ? 8.259 -3.659 -20.295 1.00 96.44 88 ARG A C 1
ATOM 710 O O . ARG A 1 88 ? 9.485 -3.618 -20.167 1.00 96.44 88 ARG A O 1
ATOM 717 N N . TYR A 1 89 ? 7.446 -2.857 -19.607 1.00 96.25 89 TYR A N 1
ATOM 718 C CA . TYR A 1 89 ? 7.908 -1.732 -18.787 1.00 96.25 89 TYR A CA 1
ATOM 719 C C . TYR A 1 89 ? 8.752 -2.135 -17.569 1.00 96.25 89 TYR A C 1
ATOM 721 O O . TYR A 1 89 ? 9.693 -1.416 -17.241 1.00 96.25 89 TYR A O 1
ATOM 729 N N . ASP A 1 90 ? 8.465 -3.274 -16.930 1.00 96.12 90 ASP A N 1
ATOM 730 C CA . ASP A 1 90 ? 9.213 -3.757 -15.755 1.00 96.12 90 ASP A CA 1
ATOM 731 C C . ASP A 1 90 ? 10.668 -4.108 -16.121 1.00 96.12 90 ASP A C 1
ATOM 733 O O . ASP A 1 90 ? 11.621 -3.601 -15.527 1.00 96.12 90 ASP A O 1
ATOM 737 N N . GLU A 1 91 ? 10.856 -4.893 -17.188 1.00 97.75 91 GLU A N 1
ATOM 738 C CA . GLU A 1 91 ? 12.185 -5.279 -17.676 1.00 97.75 91 GLU A CA 1
ATOM 739 C C . GLU A 1 91 ? 12.972 -4.093 -18.242 1.00 97.75 91 GLU A C 1
ATOM 741 O O . GLU A 1 91 ? 14.181 -3.980 -18.014 1.00 97.75 91 GLU A O 1
ATOM 746 N N . ALA A 1 92 ? 12.297 -3.192 -18.964 1.00 98.12 92 ALA A N 1
ATOM 747 C CA . ALA A 1 92 ? 12.906 -1.951 -19.422 1.00 98.12 92 ALA A CA 1
ATOM 748 C C . ALA A 1 92 ? 13.353 -1.088 -18.232 1.00 98.12 92 ALA A C 1
ATOM 750 O O . ALA A 1 92 ? 14.484 -0.598 -18.213 1.00 98.12 92 ALA A O 1
ATOM 751 N N . GLY A 1 93 ? 12.492 -0.946 -17.217 1.00 97.81 93 GLY A N 1
ATOM 752 C CA . GLY A 1 93 ? 12.780 -0.224 -15.980 1.00 97.81 93 GLY A CA 1
ATOM 753 C C . GLY A 1 93 ? 14.012 -0.773 -15.261 1.00 97.81 93 GLY A C 1
ATOM 754 O O . GLY A 1 93 ? 14.881 0.004 -14.854 1.00 97.81 93 GLY A O 1
ATOM 755 N N . ASN A 1 94 ? 14.156 -2.100 -15.201 1.00 98.31 94 ASN A N 1
ATOM 756 C CA . ASN A 1 94 ? 15.343 -2.744 -14.638 1.00 98.31 94 ASN A CA 1
ATOM 757 C C . ASN A 1 94 ? 16.627 -2.367 -15.395 1.00 98.31 94 ASN A C 1
ATOM 759 O O . ASN A 1 94 ? 17.608 -1.944 -14.785 1.00 98.31 94 ASN A O 1
ATOM 763 N N . LEU A 1 95 ? 16.621 -2.443 -16.729 1.00 98.56 95 LEU A N 1
ATOM 764 C CA . LEU A 1 95 ? 17.795 -2.095 -17.537 1.00 98.56 95 LEU A CA 1
ATOM 765 C C . LEU A 1 95 ? 18.181 -0.611 -17.424 1.00 98.56 95 LEU A C 1
ATOM 767 O O . LEU A 1 95 ? 19.371 -0.294 -17.372 1.00 98.56 95 LEU A O 1
ATOM 771 N N . TYR A 1 96 ? 17.205 0.299 -17.331 1.00 98.50 96 TYR A N 1
ATOM 772 C CA . TYR A 1 96 ? 17.467 1.715 -17.049 1.00 98.50 96 TYR A CA 1
ATOM 773 C C . TYR A 1 96 ? 18.054 1.935 -15.643 1.00 98.50 96 TYR A C 1
ATOM 775 O O . TYR A 1 96 ? 18.969 2.745 -15.480 1.00 98.50 96 TYR A O 1
ATOM 783 N N . SER A 1 97 ? 17.576 1.201 -14.634 1.00 98.06 97 SER A N 1
ATOM 784 C CA . SER A 1 97 ? 18.118 1.239 -13.267 1.00 98.06 97 SER A CA 1
ATOM 785 C C . SER A 1 97 ? 19.577 0.766 -13.229 1.00 98.06 97 SER A C 1
ATOM 787 O O . SER A 1 97 ? 20.445 1.444 -12.676 1.00 98.06 97 SER A O 1
ATOM 789 N N . GLU A 1 98 ? 19.886 -0.347 -13.897 1.00 98.12 98 GLU A N 1
ATOM 790 C CA . GLU A 1 98 ? 21.257 -0.849 -14.023 1.00 98.12 98 GLU A CA 1
ATOM 791 C C . GLU A 1 98 ? 22.165 0.112 -14.807 1.00 98.12 98 GLU A C 1
ATOM 793 O O . GLU A 1 98 ? 23.319 0.336 -14.437 1.00 98.12 98 GLU A O 1
ATOM 798 N N . SER A 1 99 ? 21.654 0.704 -15.890 1.00 98.19 99 SER A N 1
ATOM 799 C CA . SER A 1 99 ? 22.351 1.745 -16.652 1.00 98.19 99 SER A CA 1
ATOM 800 C C . SER A 1 99 ? 22.697 2.952 -15.771 1.00 98.19 99 SER A C 1
ATOM 802 O O . SER A 1 99 ? 23.834 3.431 -15.813 1.00 98.19 99 SER A O 1
ATOM 804 N N . SER A 1 100 ? 21.765 3.398 -14.921 1.00 97.19 100 SER A N 1
ATOM 805 C CA . SER A 1 100 ? 22.000 4.481 -13.960 1.00 97.19 100 SER A CA 1
ATOM 806 C C . SER A 1 100 ? 23.173 4.173 -13.024 1.00 97.19 100 SER A C 1
ATOM 808 O O . SER A 1 100 ? 24.022 5.035 -12.798 1.00 97.19 100 SER A O 1
ATOM 810 N N . ASP A 1 101 ? 23.278 2.936 -12.528 1.00 96.62 101 ASP A N 1
ATOM 811 C CA . ASP A 1 101 ? 24.375 2.516 -11.648 1.00 96.62 101 ASP A CA 1
ATOM 812 C C . ASP A 1 101 ? 25.745 2.599 -12.348 1.00 96.62 101 ASP A C 1
ATOM 814 O O . ASP A 1 101 ? 26.718 3.077 -11.756 1.00 96.62 101 ASP A O 1
ATOM 818 N N . HIS A 1 102 ? 25.820 2.208 -13.624 1.00 97.75 102 HIS A N 1
ATOM 819 C CA . HIS A 1 102 ? 27.042 2.333 -14.423 1.00 97.75 102 HIS A CA 1
ATOM 820 C C . HIS A 1 102 ? 27.414 3.795 -14.712 1.00 97.75 102 HIS A C 1
ATOM 822 O O . HIS A 1 102 ? 28.577 4.170 -14.569 1.00 97.75 102 HIS A O 1
ATOM 828 N N . LEU A 1 103 ? 26.441 4.641 -15.063 1.00 96.31 103 LEU A N 1
ATOM 829 C CA . LEU A 1 103 ? 26.673 6.071 -15.304 1.00 96.31 103 LEU A CA 1
ATOM 830 C C . LEU A 1 103 ? 27.120 6.800 -14.034 1.00 96.31 103 LEU A C 1
ATOM 832 O O . LEU A 1 103 ? 28.021 7.640 -14.081 1.00 96.31 103 LEU A O 1
ATOM 836 N N . GLN A 1 104 ? 26.539 6.443 -12.887 1.00 94.19 104 GLN A N 1
ATOM 837 C CA . GLN A 1 104 ? 26.917 7.007 -11.596 1.00 94.19 104 GLN A CA 1
ATOM 838 C C . GLN A 1 104 ? 28.372 6.680 -11.242 1.00 94.19 104 GLN A C 1
ATOM 840 O O . GLN A 1 104 ? 29.088 7.540 -10.727 1.00 94.19 104 GLN A O 1
ATOM 845 N N . ARG A 1 105 ? 28.828 5.456 -11.540 1.00 94.25 105 ARG A N 1
ATOM 846 C CA . ARG A 1 105 ? 30.220 5.034 -11.317 1.00 94.25 105 ARG A CA 1
ATOM 847 C C . ARG A 1 105 ? 31.215 5.876 -12.121 1.00 94.25 105 ARG A C 1
ATOM 849 O O . ARG A 1 105 ? 32.273 6.223 -11.604 1.00 94.25 105 ARG A O 1
ATOM 856 N N . GLU A 1 106 ? 30.825 6.286 -13.323 1.00 95.75 106 GLU A N 1
ATOM 857 C CA . GLU A 1 106 ? 31.586 7.178 -14.211 1.00 95.75 106 GLU A CA 1
ATOM 858 C C . GLU A 1 106 ? 31.387 8.674 -13.905 1.00 95.75 106 GLU A C 1
ATOM 860 O O . GLU A 1 106 ? 31.795 9.532 -14.686 1.00 95.75 106 GLU A O 1
ATOM 865 N N . LYS A 1 107 ? 30.751 9.015 -12.773 1.00 93.56 107 LYS A N 1
ATOM 866 C CA . LYS A 1 107 ? 30.448 10.397 -12.350 1.00 93.56 107 LYS A CA 1
ATOM 867 C C . LYS A 1 107 ? 29.590 11.184 -13.354 1.00 93.56 107 LYS A C 1
ATOM 869 O O . LYS A 1 107 ? 29.576 12.415 -13.329 1.00 93.56 107 LYS A O 1
ATOM 874 N N . LYS A 1 108 ? 28.829 10.491 -14.206 1.00 93.69 108 LYS A N 1
ATOM 875 C CA . LYS A 1 108 ? 27.847 11.073 -15.133 1.00 93.69 108 LYS A CA 1
ATOM 876 C C . LYS A 1 108 ? 26.493 11.244 -14.441 1.00 93.69 108 LYS A C 1
ATOM 878 O O . LYS A 1 108 ? 25.510 10.592 -14.789 1.00 93.69 108 LYS A O 1
ATOM 883 N N . SER A 1 109 ? 26.459 12.073 -13.394 1.00 91.75 109 SER A N 1
ATOM 884 C CA . SER A 1 109 ? 25.313 12.155 -12.474 1.00 91.75 109 SER A CA 1
ATOM 885 C C . SER A 1 109 ? 24.013 12.599 -13.153 1.00 91.75 109 SER A C 1
ATOM 887 O O . SER A 1 109 ? 22.943 12.130 -12.783 1.00 91.75 109 SER A O 1
ATOM 889 N N . ILE A 1 110 ? 24.073 13.484 -14.155 1.00 91.94 110 ILE A N 1
ATOM 890 C CA . ILE A 1 110 ? 22.868 13.970 -14.849 1.00 91.94 110 ILE A CA 1
ATOM 891 C C . ILE A 1 110 ? 22.253 12.842 -15.683 1.00 91.94 110 ILE A C 1
ATOM 893 O O . ILE A 1 110 ? 21.055 12.581 -15.586 1.00 91.94 110 ILE A O 1
ATOM 897 N N . GLU A 1 111 ? 23.069 12.131 -16.458 1.00 95.00 111 GLU A N 1
ATOM 898 C CA . GLU A 1 111 ? 22.632 10.992 -17.259 1.00 95.00 111 GLU A CA 1
ATOM 899 C C . GLU A 1 111 ? 22.157 9.835 -16.374 1.00 95.00 111 GLU A C 1
ATOM 901 O O . GLU A 1 111 ? 21.144 9.204 -16.682 1.00 95.00 111 GLU A O 1
ATOM 906 N N . ALA A 1 112 ? 22.836 9.595 -15.248 1.00 95.19 112 ALA A N 1
ATOM 907 C CA . ALA A 1 112 ? 22.419 8.613 -14.253 1.00 95.19 112 ALA A CA 1
ATOM 908 C C . ALA A 1 112 ? 21.043 8.959 -13.661 1.00 95.19 112 ALA A C 1
ATOM 910 O O . ALA A 1 112 ? 20.182 8.080 -13.575 1.00 95.19 112 ALA A O 1
ATOM 911 N N . ASN A 1 113 ? 20.808 10.229 -13.309 1.00 93.94 113 ASN A N 1
ATOM 912 C CA . ASN A 1 113 ? 19.522 10.714 -12.801 1.00 93.94 113 ASN A CA 1
ATOM 913 C C . ASN A 1 113 ? 18.418 10.585 -13.853 1.00 93.94 113 ASN A C 1
ATOM 915 O O . ASN A 1 113 ? 17.315 10.143 -13.535 1.00 93.94 113 ASN A O 1
ATOM 919 N N . ARG A 1 114 ? 18.714 10.921 -15.114 1.00 95.62 114 ARG A N 1
ATOM 920 C CA . ARG A 1 114 ? 17.780 10.736 -16.229 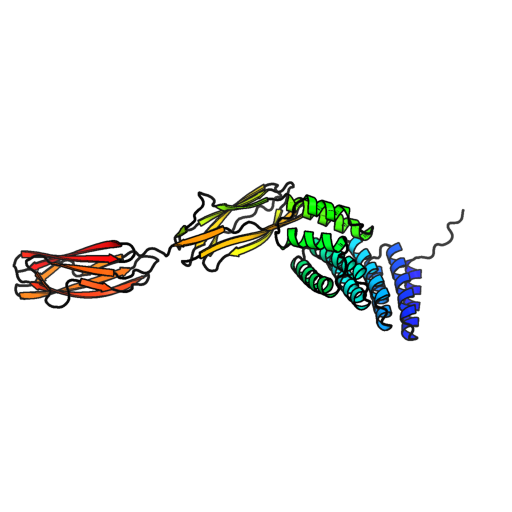1.00 95.62 114 ARG A CA 1
ATOM 921 C C . ARG A 1 114 ? 17.379 9.267 -16.367 1.00 95.62 114 ARG A C 1
ATOM 923 O O . ARG A 1 114 ? 16.189 8.968 -16.401 1.00 95.62 114 ARG A O 1
ATOM 930 N N . ALA A 1 115 ? 18.357 8.359 -16.444 1.00 97.19 115 ALA A N 1
ATOM 931 C CA . ALA A 1 115 ? 18.108 6.922 -16.566 1.00 97.19 115 ALA A CA 1
ATOM 932 C C . ALA A 1 115 ? 17.274 6.398 -15.388 1.00 97.19 115 ALA A C 1
ATOM 934 O O . ALA A 1 115 ? 16.308 5.668 -15.590 1.00 97.19 115 ALA A O 1
ATOM 935 N N . LEU A 1 116 ? 17.572 6.853 -14.171 1.00 96.50 116 LEU A N 1
ATOM 936 C CA . LEU A 1 116 ? 16.825 6.481 -12.973 1.00 96.50 116 LEU A CA 1
ATOM 937 C C . LEU A 1 116 ? 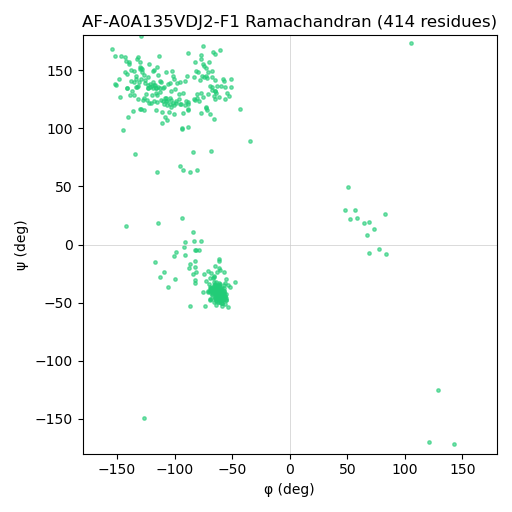15.385 7.009 -12.979 1.00 96.50 116 LEU A C 1
ATOM 939 O O . LEU A 1 116 ? 14.473 6.287 -12.591 1.00 96.50 116 LEU A O 1
ATOM 943 N N . GLY A 1 117 ? 15.162 8.234 -13.463 1.00 97.06 117 GLY A N 1
ATOM 944 C CA . GLY A 1 117 ? 13.820 8.783 -13.660 1.00 97.06 117 GLY A CA 1
ATOM 945 C C . GLY A 1 117 ? 12.986 7.927 -14.615 1.00 97.06 117 GLY A C 1
ATOM 946 O O . GLY A 1 117 ? 11.857 7.571 -14.288 1.00 97.06 117 GLY A O 1
ATOM 947 N N . VAL A 1 118 ? 13.558 7.520 -15.754 1.00 98.12 118 VAL A N 1
ATOM 948 C CA . VAL A 1 118 ? 12.881 6.613 -16.701 1.00 98.12 118 VAL A CA 1
ATOM 949 C C . VAL A 1 118 ? 12.632 5.235 -16.075 1.00 98.12 118 VAL A C 1
ATOM 951 O O . VAL A 1 118 ? 11.552 4.680 -16.260 1.00 98.12 118 VAL A O 1
ATOM 954 N N . ALA A 1 119 ? 13.576 4.710 -15.286 1.00 98.31 119 ALA A N 1
ATOM 955 C CA . ALA A 1 119 ? 13.397 3.450 -14.566 1.00 98.31 119 ALA A CA 1
ATOM 956 C C . ALA A 1 119 ? 12.193 3.495 -13.614 1.00 98.31 119 ALA A C 1
ATOM 958 O O . ALA A 1 119 ? 11.332 2.620 -13.668 1.00 98.31 119 ALA A O 1
ATOM 959 N N . ILE A 1 120 ? 12.105 4.537 -12.780 1.00 98.25 120 ILE A N 1
ATOM 960 C CA . ILE A 1 120 ? 10.995 4.737 -11.835 1.00 98.25 120 ILE A CA 1
ATOM 961 C C . ILE A 1 120 ? 9.661 4.806 -12.586 1.00 98.25 120 ILE A C 1
ATOM 963 O O . ILE A 1 120 ? 8.717 4.111 -12.221 1.00 98.25 120 ILE A O 1
ATOM 967 N N . VAL A 1 121 ? 9.596 5.592 -13.664 1.00 97.56 121 VAL A N 1
ATOM 968 C CA . VAL A 1 121 ? 8.409 5.703 -14.528 1.00 97.56 121 VAL A CA 1
ATOM 969 C C . VAL A 1 121 ? 8.018 4.340 -15.117 1.00 97.56 121 VAL A C 1
ATOM 971 O O . VAL A 1 121 ? 6.837 4.000 -15.113 1.00 97.56 121 VAL A O 1
ATOM 974 N N . GLY A 1 122 ? 8.992 3.541 -15.565 1.00 97.44 122 GLY A N 1
ATOM 975 C CA . GLY A 1 122 ? 8.772 2.177 -16.058 1.00 97.44 122 GLY A CA 1
ATOM 976 C C . GLY A 1 122 ? 8.136 1.265 -15.008 1.00 97.44 122 GLY A C 1
ATOM 977 O O . GLY A 1 122 ? 7.123 0.625 -15.282 1.00 97.44 122 GLY A O 1
ATOM 978 N N . TYR A 1 123 ? 8.657 1.270 -13.779 1.00 97.50 123 TYR A N 1
ATOM 979 C CA . TYR A 1 123 ? 8.084 0.484 -12.681 1.00 97.50 123 TYR A CA 1
ATOM 980 C C . TYR A 1 123 ? 6.692 0.961 -12.259 1.00 97.50 123 TYR A C 1
ATOM 982 O O . TYR A 1 123 ? 5.838 0.130 -11.955 1.00 97.50 123 TYR A O 1
ATOM 990 N N . LEU A 1 124 ? 6.429 2.273 -12.277 1.00 95.25 124 LEU A N 1
ATOM 991 C CA . LEU A 1 124 ? 5.084 2.805 -12.034 1.00 95.25 124 LEU A CA 1
ATOM 992 C C . LEU A 1 124 ? 4.092 2.306 -13.092 1.00 95.25 124 LEU A C 1
ATOM 994 O O . LEU A 1 124 ? 3.014 1.833 -12.741 1.00 95.25 124 LEU A O 1
ATOM 998 N N . ALA A 1 125 ? 4.469 2.344 -14.372 1.00 93.81 125 ALA A N 1
ATOM 999 C CA . A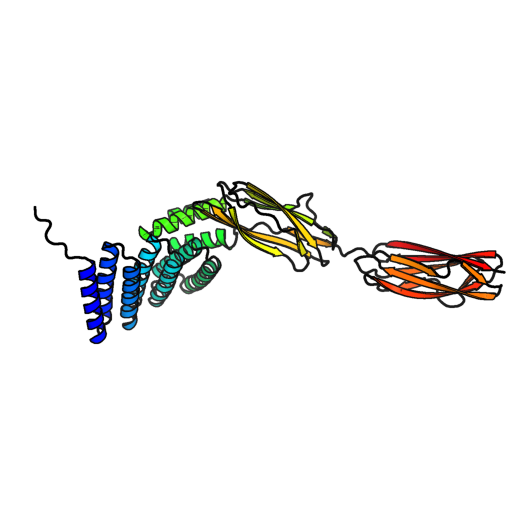LA A 1 125 ? 3.626 1.834 -15.452 1.00 93.81 125 ALA A CA 1
ATOM 1000 C C . ALA A 1 125 ? 3.423 0.311 -15.382 1.00 93.81 125 ALA A C 1
ATOM 1002 O O . ALA A 1 125 ? 2.348 -0.184 -15.715 1.00 93.81 125 ALA A O 1
ATOM 1003 N N . ALA A 1 126 ? 4.420 -0.425 -14.886 1.00 93.25 126 ALA A N 1
ATOM 1004 C CA . ALA A 1 126 ? 4.335 -1.856 -14.603 1.00 93.25 126 ALA A CA 1
ATOM 1005 C C . ALA A 1 126 ? 3.581 -2.205 -13.302 1.00 93.25 126 ALA A C 1
ATOM 1007 O O . ALA A 1 126 ? 3.510 -3.378 -12.943 1.00 93.25 126 ALA A O 1
ATOM 1008 N N . ARG A 1 127 ? 3.017 -1.218 -12.585 1.00 91.44 127 ARG A N 1
ATOM 1009 C CA . ARG A 1 127 ? 2.308 -1.390 -11.293 1.00 91.44 127 ARG A CA 1
ATOM 1010 C C . ARG A 1 127 ? 3.195 -1.886 -10.148 1.00 91.44 127 ARG A C 1
ATOM 1012 O O . ARG A 1 127 ? 2.711 -2.350 -9.118 1.00 91.44 127 ARG A O 1
ATOM 1019 N N . ASN A 1 128 ? 4.508 -1.752 -10.288 1.00 92.88 128 ASN A N 1
ATOM 1020 C CA . ASN A 1 128 ? 5.489 -2.160 -9.292 1.00 92.88 128 ASN A CA 1
ATOM 1021 C C . ASN A 1 128 ? 5.835 -0.978 -8.365 1.00 92.88 128 ASN A C 1
ATOM 1023 O O . ASN A 1 128 ? 6.958 -0.462 -8.340 1.00 92.88 128 ASN A O 1
ATOM 1027 N N . PHE A 1 129 ? 4.831 -0.511 -7.614 1.00 91.94 129 PHE A N 1
ATOM 1028 C CA . PHE A 1 129 ? 4.916 0.703 -6.789 1.00 91.94 129 PHE A CA 1
ATOM 1029 C C . PHE A 1 129 ? 5.999 0.627 -5.704 1.00 91.94 129 PHE A C 1
ATOM 1031 O O . PHE A 1 129 ? 6.679 1.617 -5.431 1.00 91.94 129 PHE A O 1
ATOM 1038 N N . SER A 1 130 ? 6.204 -0.551 -5.108 1.00 92.50 130 SER A N 1
ATOM 1039 C CA . SER A 1 130 ? 7.230 -0.768 -4.080 1.00 92.50 130 SER A CA 1
ATOM 1040 C C . SER A 1 130 ? 8.639 -0.566 -4.638 1.00 92.50 130 SER A C 1
ATOM 1042 O O . SER A 1 130 ? 9.461 0.113 -4.019 1.00 92.50 130 SER A O 1
ATOM 1044 N N . THR A 1 131 ? 8.913 -1.097 -5.831 1.00 96.00 131 THR A N 1
ATOM 1045 C CA . THR A 1 131 ? 10.207 -0.928 -6.502 1.00 96.00 131 THR A CA 1
ATOM 1046 C C . THR A 1 131 ? 10.423 0.522 -6.920 1.00 96.00 131 THR A C 1
ATOM 1048 O O . THR A 1 131 ? 11.514 1.053 -6.709 1.00 96.00 131 THR A O 1
ATOM 1051 N N . ALA A 1 132 ? 9.382 1.203 -7.410 1.00 96.62 132 ALA A N 1
ATOM 1052 C CA . ALA A 1 132 ? 9.441 2.630 -7.723 1.00 96.62 132 ALA A CA 1
ATOM 1053 C C . ALA A 1 132 ? 9.807 3.488 -6.491 1.00 96.62 132 ALA A C 1
ATOM 1055 O O . ALA A 1 132 ? 10.732 4.299 -6.572 1.00 96.62 132 ALA A O 1
ATOM 1056 N N . ILE A 1 133 ? 9.163 3.261 -5.334 1.00 95.94 133 ILE A N 1
ATOM 1057 C CA . ILE A 1 133 ? 9.495 3.949 -4.069 1.00 95.94 133 ILE A CA 1
ATOM 1058 C C . ILE A 1 133 ? 10.945 3.662 -3.655 1.00 95.94 133 ILE A C 1
ATOM 1060 O O . ILE A 1 133 ? 11.695 4.576 -3.305 1.00 95.94 133 ILE A O 1
ATOM 1064 N N . ASN A 1 134 ? 11.366 2.396 -3.699 1.00 96.06 134 ASN A N 1
ATOM 1065 C CA . ASN A 1 134 ? 12.716 2.006 -3.293 1.00 96.06 134 ASN A CA 1
ATOM 1066 C C . ASN A 1 134 ? 13.793 2.648 -4.181 1.00 96.06 134 ASN A C 1
ATOM 1068 O O . ASN A 1 134 ? 14.821 3.106 -3.674 1.00 96.06 134 ASN A O 1
ATOM 1072 N N . LEU A 1 135 ? 13.552 2.730 -5.493 1.00 95.62 135 LEU A N 1
ATOM 1073 C CA . LEU A 1 135 ? 14.448 3.415 -6.423 1.00 95.62 135 LEU A CA 1
ATOM 1074 C C . LEU A 1 135 ? 14.473 4.925 -6.204 1.00 95.62 135 LEU A C 1
ATOM 1076 O O . LEU A 1 135 ? 15.558 5.502 -6.246 1.00 95.62 135 LEU A O 1
ATOM 1080 N N . MET A 1 136 ? 13.332 5.555 -5.909 1.00 95.50 136 MET A N 1
ATOM 1081 C CA . MET A 1 136 ? 13.286 6.975 -5.545 1.00 95.50 136 MET A CA 1
ATOM 1082 C C . MET A 1 136 ? 14.134 7.250 -4.294 1.00 95.50 136 MET A C 1
ATOM 1084 O O . MET A 1 136 ? 15.008 8.111 -4.328 1.00 95.50 136 MET A O 1
ATOM 1088 N N . ARG A 1 137 ? 13.990 6.455 -3.225 1.00 93.69 137 ARG A N 1
ATOM 1089 C CA . ARG A 1 137 ? 14.809 6.597 -2.003 1.00 93.69 137 ARG A CA 1
ATOM 1090 C C . ARG A 1 137 ? 16.305 6.396 -2.272 1.00 93.69 137 ARG A C 1
ATOM 1092 O O . ARG A 1 137 ? 17.146 7.133 -1.755 1.00 93.69 137 ARG A O 1
ATOM 1099 N N . LYS A 1 138 ? 16.657 5.409 -3.110 1.00 90.12 138 LYS A N 1
ATOM 1100 C CA . LYS A 1 138 ? 18.041 5.185 -3.576 1.00 90.12 138 LYS A CA 1
ATOM 1101 C C . LYS A 1 138 ? 18.571 6.408 -4.339 1.00 90.12 138 LYS A C 1
ATOM 1103 O O . LYS A 1 138 ? 19.736 6.769 -4.168 1.00 90.12 138 LYS A O 1
ATOM 1108 N N . ALA A 1 139 ? 17.735 7.037 -5.164 1.00 89.31 139 ALA A N 1
ATOM 1109 C CA . ALA A 1 139 ? 18.075 8.219 -5.948 1.00 89.31 139 ALA A CA 1
ATOM 1110 C C . ALA A 1 139 ? 18.295 9.462 -5.079 1.00 89.31 139 ALA A C 1
ATOM 1112 O O . ALA A 1 139 ? 19.301 10.149 -5.246 1.00 89.31 139 ALA A O 1
ATOM 1113 N N . GLU A 1 140 ? 17.398 9.726 -4.127 1.00 90.38 140 GLU A N 1
ATOM 1114 C CA . GLU A 1 140 ? 17.479 10.879 -3.224 1.00 90.38 140 GLU A CA 1
ATOM 1115 C C . GLU A 1 140 ? 18.814 10.919 -2.486 1.00 90.38 140 GLU A C 1
ATOM 1117 O O . GLU A 1 140 ? 19.491 11.948 -2.498 1.00 90.38 140 GLU A O 1
ATOM 1122 N N . LYS A 1 141 ? 19.250 9.769 -1.956 1.00 87.69 141 LYS A N 1
ATOM 1123 C CA . LYS A 1 141 ? 20.552 9.637 -1.294 1.00 87.69 141 LYS A CA 1
ATOM 1124 C C . LYS A 1 141 ? 21.712 10.027 -2.222 1.00 87.69 141 LYS A C 1
ATOM 1126 O O . LYS A 1 141 ? 22.568 10.820 -1.848 1.00 87.69 141 LYS A O 1
ATOM 1131 N N . ARG A 1 142 ? 21.712 9.537 -3.468 1.00 87.31 142 ARG A N 1
ATOM 1132 C CA . ARG A 1 142 ? 22.764 9.840 -4.464 1.00 87.31 142 ARG A CA 1
ATOM 1133 C C . ARG A 1 142 ? 22.795 11.307 -4.878 1.00 87.31 142 ARG A C 1
ATOM 1135 O O . ARG A 1 142 ? 23.870 11.875 -5.081 1.00 87.31 142 ARG A O 1
ATOM 1142 N N . ILE A 1 143 ? 21.624 11.909 -5.052 1.00 85.88 143 ILE A N 1
ATOM 1143 C CA . ILE A 1 143 ? 21.491 13.302 -5.488 1.00 85.88 143 ILE A CA 1
ATOM 1144 C C . ILE A 1 143 ? 21.933 14.245 -4.366 1.00 85.88 143 ILE A C 1
ATOM 1146 O O . ILE A 1 143 ? 22.659 15.204 -4.635 1.00 85.88 143 ILE A O 1
ATOM 1150 N N . GLN A 1 144 ? 21.563 13.941 -3.118 1.00 84.81 144 GLN A N 1
ATOM 1151 C CA . GLN A 1 144 ? 21.995 14.695 -1.943 1.00 84.81 144 GLN A CA 1
ATOM 1152 C C . GLN A 1 144 ? 23.523 14.675 -1.790 1.00 84.81 144 GLN A C 1
ATOM 1154 O O . GLN A 1 144 ? 24.126 15.733 -1.618 1.00 84.81 144 GLN A O 1
ATOM 1159 N N . ASP A 1 145 ? 24.151 13.507 -1.950 1.00 79.69 145 ASP A N 1
ATOM 1160 C CA . ASP A 1 145 ? 25.605 13.342 -1.812 1.00 79.69 145 ASP A CA 1
ATOM 1161 C C . ASP A 1 145 ? 26.409 14.064 -2.910 1.00 79.69 145 ASP A C 1
ATOM 1163 O O . ASP A 1 145 ? 27.550 14.470 -2.695 1.00 79.69 145 ASP A O 1
ATOM 1167 N N . THR A 1 146 ? 25.834 14.228 -4.107 1.00 76.81 146 THR A N 1
ATOM 1168 C CA . THR A 1 146 ? 26.547 14.783 -5.272 1.00 76.81 146 THR A CA 1
ATOM 1169 C C . THR A 1 146 ? 26.290 16.267 -5.528 1.00 76.81 146 THR A C 1
ATOM 1171 O O . THR A 1 146 ? 26.931 16.830 -6.414 1.00 76.81 146 THR A O 1
ATOM 1174 N N . SER A 1 147 ? 25.363 16.906 -4.798 1.00 73.81 147 SER A N 1
ATOM 1175 C CA . SER A 1 147 ? 24.889 18.281 -5.063 1.00 73.81 147 SER A CA 1
ATOM 1176 C C . SER A 1 147 ? 24.533 18.515 -6.545 1.00 73.81 147 SER A C 1
ATOM 1178 O O . SER A 1 147 ? 24.685 19.605 -7.099 1.00 73.81 147 SER A O 1
ATOM 1180 N N . SER A 1 148 ? 24.104 17.455 -7.234 1.00 76.44 148 SER A N 1
ATOM 1181 C CA . SER A 1 148 ? 23.873 17.487 -8.673 1.00 76.44 148 SER A CA 1
ATOM 1182 C C . SER A 1 148 ? 22.495 18.068 -8.984 1.00 76.44 148 SER A C 1
ATOM 1184 O O . SER A 1 148 ? 21.517 17.850 -8.266 1.00 76.44 148 SER A O 1
ATOM 1186 N N . LYS A 1 149 ? 22.397 18.827 -10.081 1.00 86.62 149 LYS A N 1
ATOM 1187 C CA . LYS A 1 149 ? 21.106 19.327 -10.563 1.00 86.62 149 LYS A CA 1
ATOM 1188 C C . LYS A 1 149 ? 20.227 18.137 -10.968 1.00 86.62 149 LYS A C 1
ATOM 1190 O O . LYS A 1 149 ? 20.666 17.275 -11.729 1.00 86.62 149 LYS A O 1
ATOM 1195 N N . LYS A 1 150 ? 18.982 18.109 -10.482 1.00 91.31 150 LYS A N 1
ATOM 1196 C CA . LYS A 1 150 ? 17.996 17.082 -10.847 1.00 91.31 150 LYS A CA 1
ATOM 1197 C C . LYS A 1 150 ? 17.638 17.193 -12.335 1.00 91.31 150 LYS A C 1
ATOM 1199 O O . LYS A 1 150 ? 17.348 18.287 -12.823 1.00 91.31 150 LYS A O 1
ATOM 1204 N N . ASP A 1 151 ? 17.652 16.062 -13.038 1.00 94.81 151 ASP A N 1
ATOM 1205 C CA . ASP A 1 151 ? 17.166 15.972 -14.419 1.00 94.81 151 ASP A CA 1
ATOM 1206 C C . ASP A 1 151 ? 15.624 16.080 -14.451 1.00 94.81 151 ASP A C 1
ATOM 1208 O O . ASP A 1 151 ? 14.970 15.534 -13.556 1.00 94.81 151 ASP A O 1
ATOM 1212 N N . PRO A 1 152 ? 15.015 16.737 -15.458 1.00 96.88 152 PRO A N 1
ATOM 1213 C CA . PRO A 1 152 ? 13.560 16.841 -15.583 1.00 96.88 152 PRO A CA 1
ATOM 1214 C C . PRO A 1 152 ? 12.799 15.509 -15.515 1.00 96.88 152 PRO A C 1
ATOM 1216 O O . PRO A 1 152 ? 11.721 15.463 -14.924 1.00 96.88 152 PRO A O 1
ATOM 1219 N N . HIS A 1 153 ? 13.348 14.418 -16.071 1.00 97.12 153 HIS A N 1
ATOM 1220 C CA . HIS A 1 153 ? 12.694 13.103 -16.029 1.00 97.12 153 HIS A CA 1
ATOM 1221 C C . HIS A 1 153 ? 12.606 12.587 -14.594 1.00 97.12 153 HIS A C 1
ATOM 1223 O O . HIS A 1 153 ? 11.585 12.033 -14.198 1.00 97.12 153 HIS A O 1
ATOM 1229 N N . TYR A 1 154 ? 13.659 12.810 -13.805 1.00 96.31 154 TYR A N 1
ATOM 1230 C CA . TYR A 1 154 ? 13.673 12.446 -12.394 1.00 96.31 154 TYR A CA 1
ATOM 1231 C C . TYR A 1 154 ? 12.693 13.293 -11.578 1.00 96.31 154 TYR A C 1
ATOM 1233 O O . TYR A 1 154 ? 11.961 12.747 -10.762 1.00 96.31 154 TYR A O 1
ATOM 1241 N N . ILE A 1 155 ? 12.635 14.608 -11.821 1.00 96.44 155 ILE A N 1
ATOM 1242 C CA . ILE A 1 155 ? 11.690 15.502 -11.129 1.00 96.44 155 ILE A CA 1
ATOM 1243 C C . ILE A 1 155 ? 10.250 15.040 -11.365 1.00 96.44 155 ILE A C 1
ATOM 1245 O O . ILE A 1 155 ? 9.478 14.933 -10.417 1.00 96.44 155 ILE A O 1
ATOM 1249 N N . LEU A 1 156 ? 9.887 14.736 -12.615 1.00 97.88 156 LEU A N 1
ATOM 1250 C CA . LEU A 1 156 ? 8.557 14.216 -12.919 1.00 97.88 156 LEU A CA 1
ATOM 1251 C C . LEU A 1 156 ? 8.312 12.859 -12.241 1.00 97.88 156 LEU A C 1
ATOM 1253 O O . LEU A 1 156 ? 7.252 12.665 -11.655 1.00 97.88 156 LEU A O 1
ATOM 1257 N N . ALA A 1 157 ? 9.285 11.944 -12.289 1.00 97.69 157 ALA A N 1
ATOM 1258 C CA . ALA A 1 157 ? 9.178 10.636 -11.648 1.00 97.69 157 ALA A CA 1
ATOM 1259 C C . ALA A 1 157 ? 8.949 10.749 -10.129 1.00 97.69 157 ALA A C 1
ATOM 1261 O O . ALA A 1 157 ? 8.083 10.065 -9.594 1.00 97.69 157 ALA A O 1
ATOM 1262 N N . GLU A 1 158 ? 9.670 11.650 -9.455 1.00 97.06 158 GLU A N 1
ATOM 1263 C CA . GLU A 1 158 ? 9.506 11.952 -8.027 1.00 97.06 158 GLU A CA 1
ATOM 1264 C C . GLU A 1 158 ? 8.081 12.433 -7.719 1.00 97.06 158 GLU A C 1
ATOM 1266 O O . GLU A 1 158 ? 7.449 11.936 -6.788 1.00 97.06 158 GLU A O 1
ATOM 1271 N N . LEU A 1 159 ? 7.540 13.360 -8.520 1.00 97.56 159 LEU A N 1
ATOM 1272 C CA . LEU A 1 159 ? 6.158 13.823 -8.353 1.00 97.56 159 LEU A CA 1
ATOM 1273 C C . LEU A 1 159 ? 5.153 12.687 -8.576 1.00 97.56 159 LEU A C 1
ATOM 1275 O O . LEU A 1 159 ? 4.215 12.548 -7.797 1.00 97.56 159 LEU A O 1
ATOM 1279 N N . CYS A 1 160 ? 5.358 11.849 -9.595 1.00 97.00 160 CYS A N 1
ATOM 1280 C CA . CYS A 1 160 ? 4.488 10.703 -9.849 1.00 97.00 160 CYS A CA 1
ATOM 1281 C C . CYS A 1 160 ? 4.495 9.703 -8.685 1.00 97.00 160 CYS A C 1
ATOM 1283 O O . CYS A 1 160 ? 3.427 9.233 -8.312 1.00 97.00 160 CYS A O 1
ATOM 1285 N N . VAL A 1 161 ? 5.653 9.400 -8.082 1.00 96.69 161 VAL A N 1
ATOM 1286 C CA . VAL A 1 161 ? 5.721 8.528 -6.893 1.00 96.69 161 VAL A CA 1
ATOM 1287 C C . VAL A 1 161 ? 4.979 9.161 -5.717 1.00 96.69 161 VAL A C 1
ATOM 1289 O O . VAL A 1 161 ? 4.170 8.491 -5.082 1.00 96.69 161 VAL A O 1
ATOM 1292 N N . LYS A 1 162 ? 5.188 10.454 -5.454 1.00 95.75 162 LYS A N 1
ATOM 1293 C CA . LYS A 1 162 ? 4.497 11.158 -4.364 1.00 95.75 162 LYS A CA 1
ATOM 1294 C C . LYS A 1 162 ? 2.975 11.133 -4.529 1.00 95.75 162 LYS A C 1
ATOM 1296 O O . LYS A 1 162 ? 2.263 10.863 -3.568 1.00 95.75 162 LYS A O 1
ATOM 1301 N N . ILE A 1 163 ? 2.481 11.352 -5.748 1.00 94.94 163 ILE A N 1
ATOM 1302 C CA . ILE A 1 163 ? 1.041 11.373 -6.043 1.00 94.94 163 ILE A CA 1
ATOM 1303 C C . ILE A 1 163 ? 0.446 9.959 -6.015 1.00 94.94 163 ILE A C 1
ATOM 1305 O O . ILE A 1 163 ? -0.543 9.726 -5.324 1.00 94.94 163 ILE A O 1
ATOM 1309 N N . LEU A 1 164 ? 1.030 9.023 -6.772 1.00 93.62 164 LEU A N 1
ATOM 1310 C CA . LEU A 1 164 ? 0.454 7.693 -6.998 1.00 93.62 164 LEU A CA 1
ATOM 1311 C C . LEU A 1 164 ? 0.756 6.711 -5.864 1.00 93.62 164 LEU A C 1
ATOM 1313 O O . LEU A 1 164 ? -0.054 5.835 -5.588 1.00 93.62 164 LEU A O 1
ATOM 1317 N N . CYS A 1 165 ? 1.912 6.816 -5.212 1.00 91.81 165 CYS A N 1
ATOM 1318 C CA . CYS A 1 165 ? 2.339 5.835 -4.215 1.00 91.81 165 CYS A CA 1
ATOM 1319 C C . CYS A 1 165 ? 2.220 6.346 -2.780 1.00 91.81 165 CYS A C 1
ATOM 1321 O O . CYS A 1 165 ? 1.914 5.559 -1.894 1.00 91.81 165 CYS A O 1
ATOM 1323 N N . GLU A 1 166 ? 2.494 7.629 -2.539 1.00 90.38 166 GLU A N 1
ATOM 1324 C CA . GLU A 1 166 ? 2.501 8.201 -1.182 1.00 90.38 166 GLU A CA 1
ATOM 1325 C C . GLU A 1 166 ? 1.216 8.979 -0.856 1.00 90.38 166 GLU A C 1
ATOM 1327 O O . GLU A 1 166 ? 1.000 9.343 0.297 1.00 90.38 166 GLU A O 1
ATOM 1332 N N . GLY A 1 167 ? 0.355 9.227 -1.851 1.00 87.81 167 GLY A N 1
ATOM 1333 C CA . GLY A 1 167 ? -0.910 9.941 -1.663 1.00 87.81 167 GLY A CA 1
ATOM 1334 C C . GLY A 1 167 ? -0.750 11.426 -1.338 1.00 87.81 167 GLY A C 1
ATOM 1335 O O . GLY A 1 167 ? -1.675 12.035 -0.809 1.00 87.81 167 GLY A O 1
ATOM 1336 N N . VAL A 1 168 ? 0.409 12.015 -1.638 1.00 91.75 168 VAL A N 1
ATOM 1337 C CA . VAL A 1 168 ? 0.680 13.432 -1.386 1.00 91.75 168 VAL A CA 1
ATOM 1338 C C . VAL A 1 168 ? -0.135 14.286 -2.351 1.00 91.75 168 VAL A C 1
ATOM 1340 O O . VAL A 1 168 ? -0.093 14.081 -3.567 1.00 91.75 168 VAL A O 1
ATOM 1343 N N . ASP A 1 169 ? -0.841 15.274 -1.806 1.00 89.56 169 ASP A N 1
ATOM 1344 C CA . ASP A 1 169 ? -1.562 16.258 -2.605 1.00 89.56 169 ASP A CA 1
ATOM 1345 C C . ASP A 1 169 ? -0.581 17.290 -3.178 1.00 89.56 169 ASP A C 1
ATOM 1347 O O . ASP A 1 169 ? 0.075 18.038 -2.447 1.00 89.56 169 ASP A O 1
ATOM 1351 N N . ILE A 1 170 ? -0.423 17.277 -4.501 1.00 94.12 170 ILE A N 1
ATOM 1352 C CA . ILE A 1 170 ? 0.503 18.145 -5.228 1.00 94.12 170 ILE A CA 1
ATOM 1353 C C . ILE A 1 170 ? -0.318 19.074 -6.119 1.00 94.12 170 ILE A C 1
ATOM 1355 O O . ILE A 1 170 ? -1.103 18.581 -6.930 1.00 94.12 170 ILE A O 1
ATOM 1359 N N . PRO A 1 171 ? -0.097 20.403 -6.063 1.00 96.00 171 PRO A N 1
ATOM 1360 C CA . PRO A 1 171 ? -0.800 21.336 -6.930 1.00 96.00 171 PRO A CA 1
ATOM 1361 C C . PRO A 1 171 ? -0.638 20.971 -8.409 1.00 96.00 171 PRO A C 1
ATOM 1363 O O . PRO A 1 171 ? 0.484 20.808 -8.901 1.00 96.00 171 PRO A O 1
ATOM 1366 N N . SER A 1 172 ? -1.750 20.923 -9.145 1.00 95.50 172 SER A N 1
ATOM 1367 C CA . SER A 1 172 ? -1.760 20.557 -10.568 1.00 95.50 172 SER A CA 1
ATOM 1368 C C . SER A 1 172 ? -0.799 21.405 -11.405 1.00 95.50 172 SER A C 1
ATOM 1370 O O . SER A 1 172 ? -0.157 20.890 -12.313 1.00 95.50 172 SER A O 1
ATOM 1372 N N . GLU A 1 173 ? -0.621 22.687 -11.074 1.00 97.00 173 GLU A N 1
ATOM 1373 C CA . GLU A 1 173 ? 0.328 23.567 -11.767 1.00 97.00 173 GLU A CA 1
ATOM 1374 C C . GLU A 1 173 ? 1.783 23.082 -11.648 1.00 97.00 173 GLU A C 1
ATOM 1376 O O . GLU A 1 173 ? 2.525 23.086 -12.634 1.00 97.00 173 GLU A O 1
ATOM 1381 N N . GLN A 1 174 ? 2.192 22.619 -10.462 1.00 97.50 174 GLN A N 1
ATOM 1382 C CA . GLN A 1 174 ? 3.537 22.087 -10.241 1.00 97.50 174 GLN A CA 1
ATOM 1383 C C . GLN A 1 174 ? 3.770 20.839 -11.096 1.00 97.50 174 GLN A C 1
ATOM 1385 O O . GLN A 1 174 ? 4.819 20.715 -11.737 1.00 97.50 174 GLN A O 1
ATOM 1390 N N . PHE A 1 175 ? 2.782 19.944 -11.139 1.00 97.81 175 PHE A N 1
ATOM 1391 C CA . PHE A 1 175 ? 2.832 18.754 -11.977 1.00 97.81 175 PHE A CA 1
ATOM 1392 C C . PHE A 1 175 ? 2.899 19.119 -13.468 1.00 97.81 175 PHE A C 1
ATOM 1394 O O . PHE A 1 175 ? 3.807 18.676 -14.173 1.00 97.81 175 PHE A O 1
ATOM 1401 N N . GLU A 1 176 ? 2.024 20.005 -13.949 1.00 97.94 176 GLU A N 1
ATOM 1402 C CA . GLU A 1 176 ? 2.011 20.436 -15.351 1.00 97.94 176 GLU A CA 1
ATOM 1403 C C . GLU A 1 176 ? 3.330 21.096 -15.775 1.00 97.94 176 GLU A C 1
ATOM 1405 O O . GLU A 1 176 ? 3.837 20.832 -16.868 1.00 97.94 176 GLU A O 1
ATOM 1410 N N . ASN A 1 177 ? 3.943 21.902 -14.909 1.00 97.81 177 ASN A N 1
ATOM 1411 C CA . ASN A 1 177 ? 5.246 22.504 -15.183 1.00 97.81 177 ASN A CA 1
ATOM 1412 C C . ASN A 1 177 ? 6.353 21.448 -15.325 1.00 97.81 177 ASN A C 1
ATOM 1414 O O . ASN A 1 177 ? 7.178 21.548 -16.239 1.00 97.81 177 ASN A O 1
ATOM 1418 N N . ALA A 1 178 ? 6.342 20.402 -14.492 1.00 97.62 178 ALA A N 1
ATOM 1419 C CA . ALA A 1 178 ? 7.268 19.283 -14.635 1.00 97.62 178 ALA A CA 1
ATOM 1420 C C . ALA A 1 178 ? 7.048 18.536 -15.962 1.00 97.62 178 ALA A C 1
ATOM 1422 O O . ALA A 1 178 ? 8.016 18.291 -16.686 1.00 97.62 178 ALA A O 1
ATOM 1423 N N . THR A 1 179 ? 5.797 18.262 -16.352 1.00 97.81 179 THR A N 1
ATOM 1424 C CA . THR A 1 179 ? 5.502 17.579 -17.630 1.00 97.81 179 THR A CA 1
ATOM 1425 C C . THR A 1 179 ? 5.956 18.371 -18.859 1.00 97.81 179 THR A C 1
ATOM 1427 O O . THR A 1 179 ? 6.473 17.792 -19.809 1.00 97.81 179 THR A O 1
ATOM 1430 N N . LYS A 1 180 ? 5.848 19.706 -18.850 1.00 97.69 180 LYS A N 1
ATOM 1431 C CA . LYS A 1 180 ? 6.318 20.553 -19.964 1.00 97.69 180 LYS A CA 1
ATOM 1432 C C . LYS A 1 180 ? 7.841 20.559 -20.107 1.00 97.69 180 LYS A C 1
ATOM 1434 O O . LYS A 1 180 ? 8.359 20.858 -21.181 1.00 97.69 180 LYS A O 1
ATOM 1439 N N . SER A 1 181 ? 8.558 20.275 -19.021 1.00 96.62 181 SER A N 1
ATOM 1440 C CA . SER A 1 181 ? 10.021 20.318 -18.984 1.00 96.62 181 SER A CA 1
ATOM 1441 C C . SER A 1 181 ? 10.692 19.052 -19.525 1.00 96.62 181 SER A C 1
ATOM 1443 O O . SER A 1 181 ? 11.865 19.102 -19.909 1.00 96.62 181 SER A O 1
ATOM 1445 N N . ILE A 1 182 ? 9.967 17.930 -19.589 1.00 97.00 182 ILE A N 1
ATOM 1446 C CA . ILE A 1 182 ? 10.518 16.662 -20.068 1.00 97.00 182 ILE A CA 1
ATOM 1447 C C . ILE A 1 182 ? 10.570 16.604 -21.598 1.00 97.00 182 ILE A C 1
ATOM 1449 O O . ILE A 1 182 ? 9.744 17.175 -22.308 1.00 97.00 182 ILE A O 1
ATOM 1453 N N . LYS A 1 183 ? 11.565 15.882 -22.118 1.00 96.94 183 LYS A N 1
ATOM 1454 C CA . LYS A 1 183 ? 11.746 15.629 -23.554 1.00 96.94 183 LYS A CA 1
ATOM 1455 C C . LYS A 1 183 ? 12.064 14.144 -23.758 1.00 96.94 183 LYS A C 1
ATOM 1457 O O . LYS A 1 183 ? 13.239 13.804 -23.926 1.00 96.94 183 LYS A O 1
ATOM 1462 N N . PRO A 1 184 ? 11.047 13.265 -23.691 1.00 96.69 184 PRO A N 1
ATOM 1463 C CA . PRO A 1 184 ? 11.252 11.829 -23.816 1.00 96.69 184 PRO A CA 1
ATOM 1464 C C . PRO A 1 184 ? 11.697 11.465 -25.235 1.00 96.69 184 PRO A C 1
ATOM 1466 O O . PRO A 1 184 ? 11.319 12.120 -26.216 1.00 96.69 184 PRO A O 1
ATOM 1469 N N . LYS A 1 185 ? 12.492 10.398 -25.352 1.00 96.62 185 LYS A N 1
ATOM 1470 C CA . LYS A 1 185 ? 12.831 9.798 -26.650 1.00 96.62 185 LYS A CA 1
ATOM 1471 C C . LYS A 1 185 ? 11.582 9.210 -27.309 1.00 96.62 185 LYS A C 1
ATOM 1473 O O . LYS A 1 185 ? 10.570 8.973 -26.656 1.00 96.62 185 LYS A O 1
ATOM 1478 N N . ALA A 1 186 ? 11.660 8.931 -28.610 1.00 96.50 186 ALA A N 1
ATOM 1479 C CA . ALA A 1 186 ? 10.542 8.346 -29.353 1.00 96.50 186 ALA A CA 1
ATOM 1480 C C . ALA A 1 186 ? 10.063 7.009 -28.752 1.00 96.50 186 ALA A C 1
ATOM 1482 O O . ALA A 1 186 ? 8.861 6.797 -28.645 1.00 96.50 186 ALA A O 1
ATOM 1483 N N . SER A 1 187 ? 10.991 6.158 -28.305 1.00 95.62 187 SER A N 1
ATOM 1484 C CA . SER A 1 187 ? 10.715 4.885 -27.620 1.00 95.62 187 SER A CA 1
ATOM 1485 C C . SER A 1 187 ? 10.120 5.055 -26.218 1.00 95.62 187 SER A C 1
ATOM 1487 O O . SER A 1 187 ? 9.356 4.213 -25.769 1.00 95.62 187 SER A O 1
ATOM 1489 N N . GLU A 1 188 ? 10.434 6.154 -25.529 1.00 97.38 188 GLU A N 1
ATOM 1490 C CA . GLU A 1 188 ? 9.960 6.442 -24.169 1.00 97.38 188 GLU A CA 1
ATOM 1491 C C . GLU A 1 188 ? 8.599 7.160 -24.164 1.00 97.38 188 GLU A C 1
ATOM 1493 O O . GLU A 1 188 ? 7.901 7.168 -23.152 1.00 97.38 188 GLU A O 1
ATOM 1498 N N . ARG A 1 189 ? 8.208 7.788 -25.279 1.00 96.81 189 ARG A N 1
ATOM 1499 C CA . ARG A 1 189 ? 7.009 8.633 -25.356 1.00 96.81 189 ARG A CA 1
ATOM 1500 C C . ARG A 1 189 ? 5.720 7.915 -24.924 1.00 96.81 189 ARG A C 1
ATOM 1502 O O . ARG A 1 189 ? 5.036 8.497 -24.086 1.00 96.81 189 ARG A O 1
ATOM 1509 N N . PRO A 1 190 ? 5.402 6.688 -25.390 1.00 95.56 190 PRO A N 1
ATOM 1510 C CA . PRO A 1 190 ? 4.173 6.004 -24.975 1.00 95.56 190 PRO A CA 1
ATOM 1511 C C . PRO A 1 190 ? 4.107 5.777 -23.461 1.00 95.56 190 PRO A C 1
ATOM 1513 O O . PRO A 1 190 ? 3.069 5.993 -22.842 1.00 95.56 190 PRO A O 1
ATOM 1516 N N . LEU A 1 191 ? 5.243 5.415 -22.856 1.00 95.81 191 LEU A N 1
ATOM 1517 C CA . LEU A 1 191 ? 5.373 5.213 -21.416 1.00 95.81 191 LEU A CA 1
ATOM 1518 C C . LEU A 1 191 ? 5.079 6.508 -20.638 1.00 95.81 191 LEU A C 1
ATOM 1520 O O . LEU A 1 191 ? 4.290 6.503 -19.692 1.00 95.81 191 LEU A O 1
ATOM 1524 N N . PHE A 1 192 ? 5.696 7.625 -21.035 1.00 97.06 192 PHE A N 1
ATOM 1525 C CA . PHE A 1 192 ? 5.474 8.910 -20.366 1.00 97.06 192 PHE A CA 1
ATOM 1526 C C . PHE A 1 192 ? 4.061 9.448 -20.593 1.00 97.06 192 PHE A C 1
ATOM 1528 O O . PHE A 1 192 ? 3.474 9.978 -19.658 1.00 97.06 192 PHE A O 1
ATOM 1535 N N . GLU A 1 193 ? 3.497 9.310 -21.793 1.00 95.94 193 GLU A N 1
ATOM 1536 C CA . GLU A 1 193 ? 2.115 9.717 -22.075 1.00 95.94 193 GLU A CA 1
ATOM 1537 C C . GLU A 1 193 ? 1.119 8.946 -21.203 1.00 95.94 193 GLU A C 1
ATOM 1539 O O . GLU A 1 193 ? 0.255 9.565 -20.577 1.00 95.94 193 GLU A O 1
ATOM 1544 N N . PHE A 1 194 ? 1.291 7.625 -21.090 1.00 94.56 194 PHE A N 1
ATOM 1545 C CA . PHE A 1 194 ? 0.481 6.776 -20.218 1.00 94.56 194 PHE A CA 1
ATOM 1546 C C . PHE A 1 194 ? 0.580 7.199 -18.748 1.00 94.56 194 PHE A C 1
ATOM 1548 O O . PHE A 1 194 ? -0.446 7.407 -18.093 1.00 94.56 194 PHE A O 1
ATOM 1555 N N . LEU A 1 195 ? 1.802 7.369 -18.227 1.00 95.69 195 LEU A N 1
ATOM 1556 C CA . LEU A 1 195 ? 1.983 7.745 -16.826 1.00 95.69 195 LEU A CA 1
ATOM 1557 C C . LEU A 1 195 ? 1.458 9.156 -16.550 1.00 95.69 195 LEU A C 1
ATOM 1559 O O . LEU A 1 195 ? 0.800 9.372 -15.541 1.00 95.69 195 LEU A O 1
ATOM 1563 N N . ILE A 1 196 ? 1.709 10.120 -17.437 1.00 96.75 196 ILE A N 1
ATOM 1564 C CA . ILE A 1 196 ? 1.226 11.493 -17.260 1.00 96.75 196 ILE A CA 1
ATOM 1565 C C . ILE A 1 196 ? -0.303 11.527 -17.250 1.00 96.75 196 ILE A C 1
ATOM 1567 O O . ILE A 1 196 ? -0.880 12.190 -16.392 1.00 96.75 196 ILE A O 1
ATOM 1571 N N . ALA A 1 197 ? -0.964 10.816 -18.168 1.00 95.56 197 ALA A N 1
ATOM 1572 C CA . ALA A 1 197 ? -2.422 10.721 -18.182 1.00 95.56 197 ALA A CA 1
ATOM 1573 C C . ALA A 1 197 ? -2.956 10.097 -16.882 1.00 95.56 197 ALA A C 1
ATOM 1575 O O . ALA A 1 197 ? -3.865 10.646 -16.263 1.00 95.56 197 ALA A O 1
ATOM 1576 N N . SER A 1 198 ? -2.324 9.011 -16.435 1.00 94.88 198 SER A N 1
ATOM 1577 C CA . SER A 1 198 ? -2.643 8.315 -15.186 1.00 94.88 198 SER A CA 1
ATOM 1578 C C . SER A 1 198 ? -2.491 9.219 -13.954 1.00 94.88 198 SER A C 1
ATOM 1580 O O . SER A 1 198 ? -3.406 9.321 -13.140 1.00 94.88 198 SER A O 1
ATOM 1582 N N . THR A 1 199 ? -1.385 9.959 -13.843 1.00 95.69 199 THR A N 1
ATOM 1583 C CA . THR A 1 199 ? -1.141 10.879 -12.722 1.00 95.69 199 THR A CA 1
ATOM 1584 C C . THR A 1 199 ? -2.076 12.090 -12.743 1.00 95.69 199 THR A C 1
ATOM 1586 O O . THR A 1 199 ? -2.549 12.505 -11.688 1.00 95.69 199 THR A O 1
ATOM 1589 N N . ARG A 1 200 ? -2.400 12.647 -13.920 1.00 95.81 200 ARG A N 1
ATOM 1590 C CA . ARG A 1 200 ? -3.406 13.724 -14.038 1.00 95.81 200 ARG A CA 1
ATOM 1591 C C . ARG A 1 200 ? -4.764 13.266 -13.546 1.00 95.81 200 ARG A C 1
ATOM 1593 O O . ARG A 1 200 ? -5.414 13.981 -12.790 1.00 95.81 200 ARG A O 1
ATOM 1600 N N . LEU A 1 201 ? -5.172 12.075 -13.972 1.00 94.88 201 LEU A N 1
ATOM 1601 C CA . LEU A 1 201 ? -6.431 11.501 -13.544 1.00 94.88 201 LEU A CA 1
ATOM 1602 C C . LEU A 1 201 ? -6.424 11.247 -12.039 1.00 94.88 201 LEU A C 1
ATOM 1604 O O . LEU A 1 201 ? -7.401 11.573 -11.373 1.00 94.88 201 LEU A O 1
ATOM 1608 N N . ALA A 1 202 ? -5.308 10.762 -11.488 1.00 94.56 202 ALA A N 1
ATOM 1609 C CA . ALA A 1 202 ? -5.148 10.636 -10.049 1.00 94.56 202 ALA A CA 1
ATOM 1610 C C . ALA A 1 202 ? -5.357 11.988 -9.357 1.00 94.56 202 ALA A C 1
ATOM 1612 O O . ALA A 1 202 ? -6.197 12.076 -8.477 1.00 94.56 202 ALA A O 1
ATOM 1613 N N . LEU A 1 203 ? -4.694 13.069 -9.772 1.00 94.81 203 LEU A N 1
ATOM 1614 C CA . LEU A 1 203 ? -4.901 14.399 -9.173 1.00 94.81 203 LEU A CA 1
ATOM 1615 C C . LEU A 1 203 ? -6.366 14.872 -9.193 1.00 94.81 203 LEU A C 1
ATOM 1617 O O . LEU A 1 203 ? -6.773 15.598 -8.296 1.00 94.81 203 LEU A O 1
ATOM 1621 N N . GLN A 1 204 ? -7.150 14.447 -10.183 1.00 94.69 204 GLN A N 1
ATOM 1622 C CA . GLN A 1 204 ? -8.574 14.776 -10.314 1.00 94.69 204 GLN A CA 1
ATOM 1623 C C . GLN A 1 204 ? -9.512 13.766 -9.637 1.00 94.69 204 GLN A C 1
ATOM 1625 O O . GLN A 1 204 ? -10.717 13.998 -9.588 1.00 94.69 204 GLN A O 1
ATOM 1630 N N . THR A 1 205 ? -8.984 12.633 -9.171 1.00 95.06 205 THR A N 1
ATOM 1631 C CA . THR A 1 205 ? -9.765 11.579 -8.524 1.00 95.06 205 THR A CA 1
ATOM 1632 C C . THR A 1 205 ? -9.848 11.861 -7.036 1.00 95.06 205 THR A C 1
ATOM 1634 O O . THR A 1 205 ? -8.828 11.932 -6.342 1.00 95.06 205 THR A O 1
ATOM 1637 N N . GLU A 1 206 ? -11.075 11.974 -6.548 1.00 95.25 206 GLU A N 1
ATOM 1638 C CA . GLU A 1 206 ? -11.377 12.133 -5.134 1.00 95.25 206 GLU A CA 1
ATOM 1639 C C . GLU A 1 206 ? -11.708 10.764 -4.548 1.00 95.25 206 GLU A C 1
ATOM 1641 O O . GLU A 1 206 ? -12.524 10.024 -5.097 1.00 95.25 206 GLU A O 1
ATOM 1646 N N . ILE A 1 207 ? -11.067 10.422 -3.432 1.00 95.38 207 ILE A N 1
ATOM 1647 C CA . ILE A 1 207 ? -11.424 9.254 -2.636 1.00 95.38 207 ILE A CA 1
ATOM 1648 C C . ILE A 1 207 ? -11.520 9.681 -1.178 1.00 95.38 207 ILE A C 1
ATOM 1650 O O . ILE A 1 207 ? -10.603 10.301 -0.636 1.00 95.38 207 ILE A O 1
ATOM 1654 N N . ILE A 1 208 ? -12.661 9.405 -0.561 1.00 96.25 208 ILE A N 1
ATOM 1655 C CA . ILE A 1 208 ? -12.992 9.915 0.766 1.00 96.25 208 ILE A CA 1
ATOM 1656 C C . ILE A 1 208 ? -13.518 8.760 1.600 1.00 96.25 208 ILE A C 1
ATOM 1658 O O . ILE A 1 208 ? -14.337 7.965 1.139 1.00 96.25 208 ILE A O 1
ATOM 1662 N N . LEU A 1 209 ? -13.033 8.699 2.833 1.00 96.12 209 LEU A N 1
ATOM 1663 C CA . LEU A 1 209 ? -13.530 7.812 3.865 1.00 96.12 209 LEU A CA 1
ATOM 1664 C C . LEU A 1 209 ? -14.224 8.687 4.912 1.00 96.12 209 LEU A C 1
ATOM 1666 O O . LEU A 1 209 ? -13.587 9.534 5.541 1.00 96.12 209 LEU A O 1
ATOM 1670 N N . ASP A 1 210 ? -15.535 8.530 5.049 1.00 97.00 210 ASP A N 1
ATOM 1671 C CA . ASP A 1 210 ? -16.378 9.399 5.874 1.00 97.00 210 ASP A CA 1
ATOM 1672 C C . ASP A 1 210 ? -17.292 8.580 6.786 1.00 97.00 210 ASP A C 1
ATOM 1674 O O . ASP A 1 210 ? -17.520 7.393 6.561 1.00 97.00 210 ASP A O 1
ATOM 1678 N N . TRP A 1 211 ? -17.828 9.202 7.830 1.00 96.62 211 TRP A N 1
ATOM 1679 C CA . TRP A 1 211 ? -18.860 8.563 8.640 1.00 96.62 211 TRP A CA 1
ATOM 1680 C C . TRP A 1 211 ? -20.129 8.411 7.801 1.00 96.62 211 TRP A C 1
ATOM 1682 O O . TRP A 1 211 ? -20.576 9.372 7.180 1.00 96.62 211 TRP A O 1
ATOM 1692 N N . ALA A 1 212 ? -20.752 7.227 7.815 1.00 95.25 212 ALA A N 1
ATOM 1693 C CA . ALA A 1 212 ? -22.033 7.033 7.127 1.00 95.25 212 ALA A CA 1
ATOM 1694 C C . ALA A 1 212 ? -23.167 7.878 7.754 1.00 95.25 212 ALA A C 1
ATOM 1696 O O . ALA A 1 212 ? -24.196 8.128 7.128 1.00 95.25 212 ALA A O 1
ATOM 1697 N N . GLY A 1 213 ? -22.969 8.338 8.996 1.00 93.06 213 GLY A N 1
ATOM 1698 C CA . GLY A 1 213 ? -23.854 9.246 9.721 1.00 93.06 213 GLY A CA 1
ATOM 1699 C C . GLY A 1 213 ? -23.130 10.482 10.261 1.00 93.06 213 GLY A C 1
ATOM 1700 O O . GLY A 1 213 ? -22.161 10.972 9.689 1.00 93.06 213 GLY A O 1
ATOM 1701 N N . ALA A 1 214 ? -23.607 11.010 11.391 1.00 93.88 214 ALA A N 1
ATOM 1702 C CA . ALA A 1 214 ? -22.961 12.152 12.034 1.00 93.88 214 ALA A CA 1
ATOM 1703 C C . ALA A 1 214 ? -21.534 11.786 12.496 1.00 93.88 214 ALA A C 1
ATOM 1705 O O . ALA A 1 214 ? -21.363 10.723 13.100 1.00 93.88 214 ALA A O 1
ATOM 1706 N N . PRO A 1 215 ? -20.528 12.658 12.287 1.00 95.06 215 PRO A N 1
ATOM 1707 C CA . PRO A 1 215 ? -19.166 12.401 12.739 1.00 95.06 215 PRO A CA 1
ATOM 1708 C C . PRO A 1 215 ? -19.098 12.134 14.243 1.00 95.06 215 PRO A C 1
ATOM 1710 O O . PRO A 1 215 ? -19.535 12.958 15.052 1.00 95.06 215 PRO A O 1
ATOM 1713 N N . GLN A 1 216 ? -18.512 10.999 14.622 1.00 93.50 216 GLN A N 1
ATOM 1714 C CA . GLN A 1 216 ? -18.381 10.596 16.019 1.00 93.50 216 GLN A CA 1
ATOM 1715 C C . GLN A 1 216 ? -16.944 10.815 16.491 1.00 93.50 216 GLN A C 1
ATOM 1717 O O . GLN A 1 216 ? -15.995 10.268 15.938 1.00 93.50 216 GLN A O 1
ATOM 1722 N N . LYS A 1 217 ? -16.766 11.634 17.533 1.00 95.38 217 LYS A N 1
ATOM 1723 C CA . LYS A 1 217 ? -15.448 11.831 18.169 1.00 95.38 217 LYS A CA 1
ATOM 1724 C C . LYS A 1 217 ? -15.110 10.725 19.165 1.00 95.38 217 LYS A C 1
ATOM 1726 O O . LYS A 1 217 ? -13.939 10.519 19.478 1.00 95.38 217 LYS A O 1
ATOM 1731 N N . GLU A 1 218 ? -16.133 10.059 19.684 1.00 95.56 218 GLU A N 1
ATOM 1732 C CA . GLU A 1 218 ? -16.031 8.986 20.661 1.00 95.56 218 GLU A CA 1
ATOM 1733 C C . GLU A 1 218 ? -17.071 7.912 20.337 1.00 95.56 218 GLU A C 1
ATOM 1735 O O . GLU A 1 218 ? -18.219 8.246 20.049 1.00 95.56 218 GLU A O 1
ATOM 1740 N N . VAL A 1 219 ? -16.651 6.648 20.367 1.00 95.44 219 VAL A N 1
ATOM 1741 C CA . VAL A 1 219 ? -17.471 5.472 20.038 1.00 95.44 219 VAL A CA 1
ATOM 1742 C C . VAL A 1 219 ? -17.354 4.424 21.142 1.00 95.44 219 VAL A C 1
ATOM 1744 O O . VAL A 1 219 ? -16.316 4.332 21.802 1.00 95.44 219 VAL A O 1
ATOM 1747 N N . SER A 1 220 ? -18.384 3.612 21.361 1.00 92.38 220 SER A N 1
ATOM 1748 C CA . SER A 1 220 ? -18.354 2.569 22.394 1.00 92.38 220 SER A CA 1
ATOM 1749 C C . SER A 1 220 ? -17.541 1.347 21.942 1.00 92.38 220 SER A C 1
ATOM 1751 O O . SER A 1 220 ? -17.644 0.910 20.796 1.00 92.38 220 SER A O 1
ATOM 1753 N N . VAL A 1 221 ? -16.765 0.722 22.843 1.00 93.56 221 VAL A N 1
ATOM 1754 C CA . VAL A 1 221 ? -16.185 -0.609 22.555 1.00 93.56 221 VAL A CA 1
ATOM 1755 C C . VAL A 1 221 ? -17.313 -1.605 22.233 1.00 93.56 221 VAL A C 1
ATOM 1757 O O . VAL A 1 221 ? -18.346 -1.620 22.896 1.00 93.56 221 VAL A O 1
ATOM 1760 N N . LYS A 1 222 ? -17.075 -2.479 21.250 1.00 90.31 222 LYS A N 1
ATOM 1761 C CA . LYS A 1 222 ? -17.974 -3.514 20.704 1.00 90.31 222 LYS A CA 1
ATOM 1762 C C . LYS A 1 222 ? -19.190 -3.015 19.919 1.00 90.31 222 LYS A C 1
ATOM 1764 O O . LYS A 1 222 ? -19.858 -3.857 19.315 1.00 90.31 222 LYS A O 1
ATOM 1769 N N . GLU A 1 223 ? -19.459 -1.717 19.887 1.00 92.75 223 GLU A N 1
ATOM 1770 C CA . GLU A 1 223 ? -20.526 -1.150 19.064 1.00 92.75 223 GLU A CA 1
ATOM 1771 C C . GLU A 1 223 ? -20.029 -1.003 17.618 1.00 92.75 223 GLU A C 1
ATOM 1773 O O . GLU A 1 223 ? -18.943 -0.457 17.410 1.00 92.75 223 GLU A O 1
ATOM 1778 N N . PRO A 1 224 ? -20.745 -1.546 16.618 1.00 95.75 224 PRO A N 1
ATOM 1779 C CA . PRO A 1 224 ? -20.334 -1.406 15.231 1.00 95.75 224 PRO A CA 1
ATOM 1780 C C . PRO A 1 224 ? -20.404 0.063 14.803 1.00 95.75 224 PRO A C 1
ATOM 1782 O O . PRO A 1 224 ? -21.322 0.792 15.175 1.00 95.75 224 PRO A O 1
ATOM 1785 N N . ILE A 1 225 ? -19.431 0.484 14.004 1.00 96.69 225 ILE A N 1
ATOM 1786 C CA . ILE A 1 225 ? -19.379 1.801 13.378 1.00 96.69 225 ILE A CA 1
ATOM 1787 C C . ILE A 1 225 ? -19.455 1.635 11.867 1.00 96.69 225 ILE A C 1
ATOM 1789 O O . ILE A 1 225 ? -18.777 0.789 11.280 1.00 96.69 225 ILE A O 1
ATOM 1793 N N . GLU A 1 226 ? -20.294 2.457 11.251 1.00 97.12 226 GLU A N 1
ATOM 1794 C CA . GLU A 1 226 ? -20.539 2.444 9.817 1.00 97.12 226 GLU A CA 1
ATOM 1795 C C . GLU A 1 226 ? -19.806 3.604 9.148 1.00 97.12 226 GLU A C 1
ATOM 1797 O O . GLU A 1 226 ? -19.984 4.777 9.497 1.00 97.12 226 GLU A O 1
ATOM 1802 N N . ILE A 1 227 ? -18.975 3.259 8.173 1.00 97.62 227 ILE A N 1
ATOM 1803 C CA . ILE A 1 227 ? -18.125 4.183 7.431 1.00 97.62 227 ILE A CA 1
ATOM 1804 C C . ILE A 1 227 ? -18.456 4.048 5.949 1.00 97.62 227 ILE A C 1
ATOM 1806 O O . ILE A 1 227 ? -18.611 2.944 5.436 1.00 97.62 227 ILE A O 1
ATOM 1810 N N . GLU A 1 228 ? -18.540 5.172 5.254 1.00 96.88 228 GLU A N 1
ATOM 1811 C CA . GLU A 1 228 ? -18.761 5.232 3.818 1.00 96.88 228 GLU A CA 1
ATOM 1812 C C . GLU A 1 228 ? -17.425 5.482 3.101 1.00 96.88 228 GLU A C 1
ATOM 1814 O O . GLU A 1 228 ? -16.757 6.494 3.332 1.00 96.88 228 GLU A O 1
ATOM 1819 N N . LEU A 1 229 ? -17.026 4.561 2.222 1.00 96.88 229 LEU A N 1
ATOM 1820 C CA . LEU A 1 229 ? -15.948 4.786 1.258 1.00 96.88 229 LEU A CA 1
ATOM 1821 C C . LEU A 1 229 ? -16.576 5.236 -0.052 1.00 96.88 229 LEU A C 1
ATOM 1823 O O . LEU A 1 229 ? -17.351 4.491 -0.647 1.00 96.88 229 LEU A O 1
ATOM 1827 N N . ARG A 1 230 ? -16.202 6.422 -0.523 1.00 96.19 230 ARG A N 1
ATOM 1828 C CA . ARG A 1 230 ? -16.666 6.970 -1.799 1.00 96.19 230 ARG A CA 1
ATOM 1829 C C . ARG A 1 230 ? -15.489 7.299 -2.685 1.00 96.19 230 ARG A C 1
ATOM 1831 O O . ARG A 1 230 ? -14.473 7.803 -2.200 1.00 96.19 230 ARG A O 1
ATOM 1838 N N . TYR A 1 231 ? -15.657 7.085 -3.982 1.00 96.12 231 TYR A N 1
ATOM 1839 C CA . TYR A 1 231 ? -14.747 7.648 -4.966 1.00 96.12 231 TYR A CA 1
ATOM 1840 C C . TYR A 1 231 ? -15.503 8.370 -6.070 1.00 96.12 231 TYR A C 1
ATOM 1842 O O . TYR A 1 231 ? -16.640 8.034 -6.400 1.00 96.12 231 TYR A O 1
ATOM 1850 N N . LYS A 1 232 ? -14.826 9.353 -6.655 1.00 97.00 232 LYS A N 1
ATOM 1851 C CA . LYS A 1 232 ? -15.264 10.055 -7.850 1.00 97.00 232 LYS A CA 1
ATOM 1852 C C . LYS A 1 232 ? -14.078 10.218 -8.786 1.00 97.00 232 LYS A C 1
ATOM 1854 O O . LYS A 1 232 ? -13.110 10.910 -8.467 1.00 97.00 232 LYS A O 1
ATOM 1859 N N . CYS A 1 233 ? -14.159 9.572 -9.940 1.00 95.44 233 CYS A N 1
ATOM 1860 C CA . CYS A 1 233 ? -13.160 9.605 -10.993 1.00 95.44 233 CYS A CA 1
ATOM 1861 C C . CYS A 1 233 ? -13.758 10.239 -12.265 1.00 95.44 233 CYS A C 1
ATOM 1863 O O . CYS A 1 233 ? -14.886 9.922 -12.639 1.00 95.44 233 CYS A O 1
ATOM 1865 N N . PRO A 1 234 ? -13.025 11.120 -12.970 1.00 95.31 234 PRO A N 1
ATOM 1866 C CA . PRO A 1 234 ? -13.488 11.705 -14.232 1.00 95.31 234 PRO A CA 1
ATOM 1867 C C . PRO A 1 234 ? -13.745 10.711 -15.376 1.00 95.31 234 PRO A C 1
ATOM 1869 O O . PRO A 1 234 ? -14.325 11.098 -16.389 1.00 95.31 234 PRO A O 1
ATOM 1872 N N . VAL A 1 235 ? -13.271 9.470 -15.259 1.00 94.69 235 VAL A N 1
ATOM 1873 C CA . VAL A 1 235 ? -13.438 8.414 -16.265 1.00 94.69 235 VAL A CA 1
ATOM 1874 C C . VAL A 1 235 ? -13.894 7.125 -15.594 1.00 94.69 235 VAL A C 1
ATOM 1876 O O . VAL A 1 235 ? -13.704 6.951 -14.392 1.00 94.69 235 VAL A O 1
ATOM 1879 N N . GLU A 1 236 ? -14.485 6.229 -16.379 1.00 94.94 236 GLU A N 1
ATOM 1880 C CA . GLU A 1 236 ? -14.893 4.912 -15.898 1.00 94.94 236 GLU A CA 1
ATOM 1881 C C . GLU A 1 236 ? -13.669 4.085 -15.499 1.00 94.94 236 GLU A C 1
ATOM 1883 O O . GLU A 1 236 ? -12.730 3.905 -16.282 1.00 94.94 236 GLU A O 1
ATOM 1888 N N . VAL A 1 237 ? -13.683 3.596 -14.263 1.00 94.69 237 VAL A N 1
ATOM 1889 C CA . VAL A 1 237 ? -12.623 2.776 -13.687 1.00 94.69 237 VAL A CA 1
ATOM 1890 C C . VAL A 1 237 ? -13.206 1.641 -12.853 1.00 94.69 237 VAL A C 1
ATOM 1892 O O . VAL A 1 237 ? -14.328 1.725 -12.365 1.00 94.69 237 VAL A O 1
ATOM 1895 N N . GLN A 1 238 ? -12.425 0.584 -12.667 1.00 94.19 238 GLN A N 1
ATOM 1896 C CA . GLN A 1 238 ? -12.715 -0.523 -11.759 1.00 94.19 238 GLN A CA 1
ATOM 1897 C C . GLN A 1 238 ? -11.639 -0.612 -10.672 1.00 94.19 238 GLN A C 1
ATOM 1899 O O . GLN A 1 238 ? -10.475 -0.285 -10.914 1.00 94.19 238 GLN A O 1
ATOM 1904 N N . ILE A 1 239 ? -11.997 -1.085 -9.479 1.00 93.31 239 ILE A N 1
ATOM 1905 C CA . ILE A 1 239 ? -11.027 -1.327 -8.402 1.00 93.31 239 ILE A CA 1
ATOM 1906 C C . ILE A 1 239 ? -10.350 -2.683 -8.611 1.00 93.31 239 ILE A C 1
ATOM 1908 O O . ILE A 1 239 ? -11.020 -3.711 -8.663 1.00 93.31 239 ILE A O 1
ATOM 1912 N N . ILE A 1 240 ? -9.015 -2.688 -8.669 1.00 92.50 240 ILE A N 1
ATOM 1913 C CA . ILE A 1 240 ? -8.213 -3.907 -8.879 1.00 92.50 240 ILE A CA 1
ATOM 1914 C C . ILE A 1 240 ? -7.373 -4.322 -7.671 1.00 92.50 240 ILE A C 1
ATOM 1916 O O . ILE A 1 240 ? -7.092 -5.505 -7.502 1.00 92.50 240 ILE A O 1
ATOM 1920 N N . ASP A 1 241 ? -6.966 -3.371 -6.831 1.00 91.50 241 ASP A N 1
ATOM 1921 C CA . ASP A 1 241 ? -6.233 -3.639 -5.591 1.00 91.50 241 ASP A CA 1
ATOM 1922 C C . ASP A 1 241 ? -6.681 -2.658 -4.510 1.00 91.50 241 ASP A C 1
ATOM 1924 O O . ASP A 1 241 ? -7.047 -1.510 -4.791 1.00 91.50 241 ASP A O 1
ATOM 1928 N N . ARG A 1 242 ? -6.646 -3.120 -3.263 1.00 92.88 242 ARG A N 1
ATOM 1929 C CA . ARG A 1 242 ? -7.046 -2.348 -2.093 1.00 92.88 242 ARG A CA 1
ATOM 1930 C C . ARG A 1 242 ? -6.238 -2.733 -0.870 1.00 92.88 242 ARG A C 1
ATOM 1932 O O . ARG A 1 242 ? -5.959 -3.907 -0.634 1.00 92.88 242 ARG A O 1
ATOM 1939 N N . ARG A 1 243 ? -5.907 -1.744 -0.047 1.00 93.44 243 ARG A N 1
ATOM 1940 C CA . ARG A 1 243 ? -5.238 -1.952 1.239 1.00 93.44 243 ARG A CA 1
ATOM 1941 C C . ARG A 1 243 ? -5.810 -0.997 2.261 1.00 93.44 243 ARG A C 1
ATOM 1943 O O . ARG A 1 243 ? -5.961 0.186 1.985 1.00 93.44 243 ARG A O 1
ATOM 1950 N N . LEU A 1 244 ? -6.093 -1.510 3.447 1.00 94.94 244 LEU A N 1
ATOM 1951 C CA . LEU A 1 244 ? -6.631 -0.725 4.543 1.00 94.94 244 LEU A CA 1
ATOM 1952 C C . LEU A 1 244 ? -5.679 -0.779 5.728 1.00 94.94 244 LEU A C 1
ATOM 1954 O O . LEU A 1 244 ? -5.287 -1.860 6.164 1.00 94.94 244 LEU A O 1
ATOM 1958 N N . SER A 1 245 ? -5.334 0.394 6.251 1.00 95.31 245 SER A N 1
ATOM 1959 C CA . SER A 1 245 ? -4.627 0.518 7.524 1.00 95.31 245 SER A CA 1
ATOM 1960 C C . SER A 1 245 ? -5.634 0.699 8.659 1.00 95.31 245 SER A C 1
ATOM 1962 O O . SER A 1 245 ? -6.522 1.545 8.571 1.00 95.31 245 SER A O 1
ATOM 1964 N N . LEU A 1 246 ? -5.500 -0.094 9.720 1.00 96.75 246 LEU A N 1
ATOM 1965 C CA . LEU A 1 246 ? -6.330 -0.022 10.924 1.00 96.75 246 LEU A CA 1
ATOM 1966 C C . LEU A 1 246 ? -5.435 0.060 12.156 1.00 96.75 246 LEU A C 1
ATOM 1968 O O . LEU A 1 246 ? -4.352 -0.533 12.178 1.00 96.75 246 LEU A O 1
ATOM 1972 N N . SER A 1 247 ? -5.897 0.752 13.197 1.00 96.12 247 SER A N 1
ATOM 1973 C CA . SER A 1 247 ? -5.278 0.617 14.514 1.00 96.12 247 SER A CA 1
ATOM 1974 C C . SER A 1 247 ? -5.569 -0.762 15.118 1.00 96.12 247 SER A C 1
ATOM 1976 O O . SER A 1 247 ? -6.576 -1.399 14.814 1.00 96.12 247 SER A O 1
ATOM 1978 N N . ASN A 1 248 ? -4.724 -1.207 16.052 1.00 96.69 248 ASN A N 1
ATOM 1979 C CA . ASN A 1 248 ? -4.903 -2.488 16.756 1.00 96.69 248 ASN A CA 1
ATOM 1980 C C . ASN A 1 248 ? -6.208 -2.571 17.576 1.00 96.69 248 ASN A C 1
ATOM 1982 O O . ASN A 1 248 ? -6.573 -3.643 18.055 1.00 96.69 248 ASN A O 1
ATOM 1986 N N . SER A 1 249 ? -6.887 -1.439 17.773 1.00 95.25 249 SER A N 1
ATOM 1987 C CA . SER A 1 249 ? -8.112 -1.323 18.564 1.00 95.25 249 SER A CA 1
ATOM 1988 C C . SER A 1 249 ? -9.383 -1.496 17.734 1.00 95.25 249 SER A C 1
ATOM 1990 O O . SER A 1 249 ? -10.471 -1.441 18.306 1.00 95.25 249 SER A O 1
ATOM 1992 N N . VAL A 1 250 ? -9.278 -1.676 16.415 1.00 97.00 250 VAL A N 1
ATOM 1993 C CA . VAL A 1 250 ? -10.415 -1.717 15.487 1.00 97.00 250 VAL A CA 1
ATOM 1994 C C . VAL A 1 250 ? -10.262 -2.903 14.540 1.00 97.00 250 VAL A C 1
ATOM 1996 O O . VAL A 1 250 ? -9.188 -3.141 13.997 1.00 97.00 250 VAL A O 1
ATOM 1999 N N . ILE A 1 251 ? -11.348 -3.641 14.319 1.00 97.12 251 ILE A N 1
ATOM 2000 C CA . ILE A 1 251 ? -11.417 -4.698 13.303 1.00 97.12 251 ILE A CA 1
ATOM 2001 C C . ILE A 1 251 ? -12.491 -4.359 12.273 1.00 97.12 251 ILE A C 1
ATOM 2003 O O . ILE A 1 251 ? -13.490 -3.729 12.607 1.00 97.12 251 ILE A O 1
ATOM 2007 N N . MET A 1 252 ? -12.305 -4.786 11.028 1.00 97.31 252 MET A N 1
ATOM 2008 C CA . MET A 1 252 ? -13.344 -4.705 9.999 1.00 97.31 252 MET A CA 1
ATOM 2009 C C . MET A 1 252 ? -14.276 -5.912 10.142 1.00 97.31 252 MET A C 1
ATOM 2011 O O . MET A 1 252 ? -13.804 -7.048 10.164 1.00 97.31 252 MET A O 1
ATOM 2015 N N . THR A 1 253 ? -15.580 -5.675 10.280 1.00 97.19 253 THR A N 1
ATOM 2016 C CA . THR A 1 253 ? -16.599 -6.731 10.414 1.00 97.19 253 THR A CA 1
ATOM 2017 C C . THR A 1 253 ? -17.326 -7.004 9.106 1.00 97.19 253 THR A C 1
ATOM 2019 O O . THR A 1 253 ? -17.723 -8.145 8.868 1.00 97.19 253 THR A O 1
ATOM 2022 N N . LYS A 1 254 ? -17.452 -5.996 8.238 1.00 95.62 254 LYS A N 1
ATOM 2023 C CA . LYS A 1 254 ? -18.057 -6.135 6.912 1.00 95.62 254 LYS A CA 1
ATOM 2024 C C . LYS A 1 254 ? -17.149 -5.536 5.849 1.00 95.62 254 LYS A C 1
ATOM 2026 O O . LYS A 1 254 ? -16.903 -4.330 5.843 1.00 95.62 254 LYS A O 1
ATOM 2031 N N . GLU A 1 255 ? -16.673 -6.390 4.947 1.00 93.06 255 GLU A N 1
ATOM 2032 C CA . GLU A 1 255 ? -15.953 -5.947 3.756 1.00 93.06 255 GLU A CA 1
ATOM 2033 C C . GLU A 1 255 ? -16.918 -5.382 2.703 1.00 93.06 255 GLU A C 1
ATOM 2035 O O . GLU A 1 255 ? -18.029 -5.895 2.549 1.00 93.06 255 GLU A O 1
ATOM 2040 N N . PRO A 1 256 ? -16.502 -4.350 1.955 1.00 91.38 256 PRO A N 1
ATOM 2041 C CA . PRO A 1 256 ? -17.261 -3.852 0.818 1.00 91.38 256 PRO A CA 1
ATOM 2042 C C . PRO A 1 256 ? -17.266 -4.862 -0.340 1.00 91.38 256 PRO A C 1
ATOM 2044 O O . PRO A 1 256 ? -16.235 -5.428 -0.715 1.00 91.38 256 PRO A O 1
ATOM 2047 N N . GLU A 1 257 ? -18.441 -5.048 -0.938 1.00 90.06 257 GLU A N 1
ATOM 2048 C CA . GLU A 1 257 ? -18.617 -5.818 -2.168 1.00 90.06 257 GLU A CA 1
ATOM 2049 C C . GLU A 1 257 ? -18.438 -4.889 -3.370 1.00 90.06 257 GLU A C 1
ATOM 2051 O O . GLU A 1 257 ? -19.318 -4.101 -3.715 1.00 90.06 257 GLU A O 1
ATOM 2056 N N . TYR A 1 258 ? -17.263 -4.957 -3.992 1.00 88.81 258 TYR A N 1
ATOM 2057 C CA . TYR A 1 258 ? -16.941 -4.143 -5.158 1.00 88.81 258 TYR A CA 1
ATOM 2058 C C . TYR A 1 258 ? -17.610 -4.690 -6.413 1.00 88.81 258 TYR A C 1
ATOM 2060 O O . TYR A 1 258 ? -17.481 -5.873 -6.745 1.00 88.81 258 TYR A O 1
ATOM 2068 N N . THR A 1 259 ? -18.274 -3.808 -7.146 1.00 85.69 259 THR A N 1
ATOM 2069 C CA . THR A 1 259 ? -18.755 -4.080 -8.493 1.00 85.69 259 THR A CA 1
ATOM 2070 C C . THR A 1 259 ? -17.562 -4.227 -9.436 1.00 85.69 259 THR A C 1
ATOM 2072 O O . THR A 1 259 ? -16.608 -3.458 -9.388 1.00 85.69 259 THR A O 1
ATOM 2075 N N . GLN A 1 260 ? -17.598 -5.243 -10.302 1.00 84.00 260 GLN A N 1
ATOM 2076 C CA . GLN A 1 260 ? -16.569 -5.435 -11.337 1.00 84.00 260 GLN A CA 1
ATOM 2077 C C . GLN A 1 260 ? -16.822 -4.576 -12.583 1.00 84.00 260 GLN A C 1
ATOM 2079 O O . GLN A 1 260 ? -16.025 -4.584 -13.515 1.00 84.00 260 GLN A O 1
ATOM 2084 N N . SER A 1 261 ? -17.949 -3.870 -12.628 1.00 91.31 261 SER A N 1
ATOM 2085 C CA . SER A 1 261 ? -18.290 -2.989 -13.737 1.00 91.31 261 SER A CA 1
ATOM 2086 C C . SER A 1 261 ? -17.564 -1.654 -13.572 1.00 91.31 261 SER A C 1
ATOM 2088 O O . SER A 1 261 ? -17.684 -1.058 -12.503 1.00 91.31 261 SER A O 1
ATOM 2090 N N . PRO A 1 262 ? -16.862 -1.155 -14.602 1.00 93.75 262 PRO A N 1
ATOM 2091 C CA . PRO A 1 262 ? -16.278 0.178 -14.562 1.00 93.75 262 PRO A CA 1
ATOM 2092 C C . PRO A 1 262 ? -17.339 1.251 -14.283 1.00 93.75 262 PRO A C 1
ATOM 2094 O O . PRO A 1 262 ? -18.417 1.227 -14.879 1.00 93.75 262 PRO A O 1
ATOM 2097 N N . SER A 1 263 ? -17.032 2.194 -13.392 1.00 94.50 263 SER A N 1
ATOM 2098 C CA . SER A 1 263 ? -17.899 3.325 -13.046 1.00 94.50 263 SER A CA 1
ATOM 2099 C C . SER A 1 263 ? -17.075 4.595 -12.823 1.00 94.50 263 SER A C 1
ATOM 2101 O O . SER A 1 263 ? -15.870 4.548 -12.578 1.00 94.50 263 SER A O 1
ATOM 2103 N N . THR A 1 264 ? -17.713 5.758 -12.945 1.00 95.94 264 THR A N 1
ATOM 2104 C CA . THR A 1 264 ? -17.112 7.056 -12.598 1.00 95.94 264 THR A CA 1
ATOM 2105 C C . THR A 1 264 ? -17.235 7.371 -11.111 1.00 95.94 264 THR A C 1
ATOM 2107 O O . THR A 1 264 ? -16.463 8.161 -10.577 1.00 95.94 264 THR A O 1
ATOM 2110 N N . G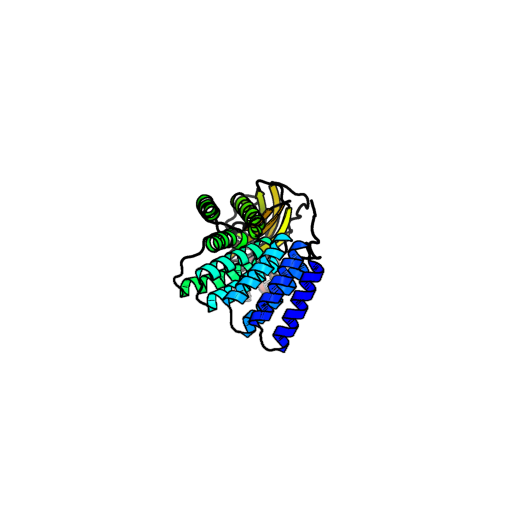LU A 1 265 ? -18.227 6.795 -10.437 1.00 96.50 265 GLU A N 1
ATOM 2111 C CA . GLU A 1 265 ? -18.477 7.003 -9.013 1.00 96.50 265 GLU A CA 1
ATOM 2112 C C . GLU A 1 265 ? -19.124 5.764 -8.405 1.00 96.50 265 GLU A C 1
ATOM 2114 O O . GLU A 1 265 ? -20.031 5.176 -8.996 1.00 96.50 265 GLU A O 1
ATOM 2119 N N . GLU A 1 266 ? -18.674 5.372 -7.217 1.00 96.38 266 GLU A N 1
ATOM 2120 C CA . GLU A 1 266 ? -19.365 4.380 -6.395 1.00 96.38 266 GLU A CA 1
ATOM 2121 C C . GLU A 1 266 ? -19.175 4.707 -4.913 1.00 96.38 266 GLU A C 1
ATOM 2123 O O . GLU A 1 266 ? -18.294 5.480 -4.512 1.00 96.38 266 GLU A O 1
ATOM 2128 N N . SER A 1 267 ? -20.042 4.106 -4.105 1.00 96.00 267 SER A N 1
ATOM 2129 C CA . SER A 1 267 ? -20.030 4.209 -2.656 1.00 96.00 267 SER A CA 1
ATOM 2130 C C . SER A 1 267 ? -20.239 2.834 -2.040 1.00 96.00 267 SER A C 1
ATOM 2132 O O . SER A 1 267 ? -21.082 2.063 -2.507 1.00 96.00 267 SER A O 1
ATOM 2134 N N . TRP A 1 268 ? -19.506 2.550 -0.966 1.00 96.38 268 TRP A N 1
ATOM 2135 C CA . TRP A 1 268 ? -19.692 1.340 -0.178 1.00 96.38 268 TRP A CA 1
ATOM 2136 C C . TRP A 1 268 ? -19.774 1.648 1.302 1.00 96.38 268 TRP A C 1
ATOM 2138 O O . TRP A 1 268 ? -18.991 2.429 1.843 1.00 96.38 268 TRP A O 1
ATOM 2148 N N . LEU A 1 269 ? -20.686 0.939 1.958 1.00 96.31 269 LEU A N 1
ATOM 2149 C CA . LEU A 1 269 ? -20.812 0.925 3.402 1.00 96.31 269 LEU A CA 1
ATOM 2150 C C . LEU A 1 269 ? -19.904 -0.163 3.983 1.00 96.31 269 LEU A C 1
ATOM 2152 O O . LEU A 1 269 ? -20.105 -1.353 3.725 1.00 96.31 269 LEU A O 1
ATOM 2156 N N . LEU A 1 270 ? -18.924 0.256 4.773 1.00 96.75 270 LEU A N 1
ATOM 2157 C CA . LEU A 1 270 ? -18.046 -0.602 5.554 1.00 96.75 270 LEU A CA 1
ATOM 2158 C C . LEU A 1 270 ? -18.509 -0.615 7.006 1.00 96.75 270 LEU A C 1
ATOM 2160 O O . LEU A 1 270 ? -18.944 0.406 7.539 1.00 96.75 270 LEU A O 1
ATOM 2164 N N . GLU A 1 271 ? -18.352 -1.761 7.657 1.00 97.50 271 GLU A N 1
ATOM 2165 C CA . GLU A 1 271 ? -18.622 -1.898 9.085 1.00 97.50 271 GLU A CA 1
ATOM 2166 C C . GLU A 1 271 ? -17.328 -2.247 9.814 1.00 97.50 271 GLU A C 1
ATOM 2168 O O . GLU A 1 271 ? -16.591 -3.161 9.422 1.00 97.50 271 GLU A O 1
ATOM 2173 N N . PHE A 1 272 ? -17.058 -1.509 10.883 1.00 97.69 272 PHE A N 1
ATOM 2174 C CA . PHE A 1 272 ? -15.939 -1.749 11.777 1.00 97.69 272 PHE A CA 1
ATOM 2175 C C . PHE A 1 272 ? -16.437 -1.956 13.197 1.00 97.69 272 PHE A C 1
ATOM 2177 O O . PHE A 1 272 ? -17.482 -1.452 13.589 1.00 97.69 272 PHE A O 1
ATOM 2184 N N . LYS A 1 273 ? -15.655 -2.665 14.005 1.00 96.94 273 LYS A N 1
ATOM 2185 C CA . LYS A 1 273 ? -15.945 -2.894 15.416 1.00 96.94 273 LYS A CA 1
ATOM 2186 C C . LYS A 1 273 ? -14.728 -2.531 16.263 1.00 96.94 273 LYS A C 1
ATOM 2188 O O . LYS A 1 273 ? -13.688 -3.183 16.144 1.00 96.94 273 LYS A O 1
ATOM 2193 N N . PRO A 1 274 ? -14.833 -1.526 17.142 1.00 96.25 274 PRO A N 1
ATOM 2194 C CA . PRO A 1 274 ? -13.814 -1.252 18.140 1.00 96.25 274 PRO A CA 1
ATOM 2195 C C . PRO A 1 274 ? -13.737 -2.412 19.143 1.00 96.25 274 PRO A C 1
ATOM 2197 O O . PRO A 1 274 ? -14.749 -2.826 19.711 1.00 96.25 274 PRO A O 1
ATOM 2200 N N . VAL A 1 275 ? -12.542 -2.950 19.371 1.00 94.12 275 VAL A N 1
ATOM 2201 C CA . VAL A 1 275 ? -12.295 -4.104 20.256 1.00 94.12 275 VAL A CA 1
ATOM 2202 C C . VAL A 1 275 ? -11.566 -3.731 21.544 1.00 94.12 275 VAL A C 1
ATOM 2204 O O . VAL A 1 275 ? -11.711 -4.432 22.544 1.00 94.12 275 VAL A O 1
ATOM 2207 N N . LEU A 1 276 ? -10.826 -2.620 21.549 1.00 91.50 276 LEU A N 1
ATOM 2208 C CA . LEU A 1 276 ? -10.075 -2.130 22.705 1.00 91.50 276 LEU A CA 1
ATOM 2209 C C . LEU A 1 276 ? -10.397 -0.659 22.959 1.00 91.50 276 LEU A C 1
ATOM 2211 O O . LEU A 1 276 ? -10.553 0.120 22.026 1.00 91.50 276 LEU A O 1
ATOM 2215 N N . SER A 1 277 ? -10.482 -0.273 24.229 1.00 92.06 277 SER A N 1
ATOM 2216 C CA . SER A 1 277 ? -10.649 1.131 24.611 1.00 92.06 277 SER A CA 1
ATOM 2217 C C . SER A 1 277 ? -9.366 1.930 24.397 1.00 92.06 277 SER A C 1
ATOM 2219 O O . SER A 1 277 ? -8.277 1.384 24.575 1.00 92.06 277 SER A O 1
ATOM 2221 N N . GLY A 1 278 ? -9.484 3.230 24.145 1.00 94.25 278 GLY A N 1
ATOM 2222 C CA . GLY A 1 278 ? -8.342 4.114 23.918 1.00 94.25 278 GLY A CA 1
ATOM 2223 C C . GLY A 1 278 ? -8.523 4.915 22.640 1.00 94.25 278 GLY A C 1
ATOM 2224 O O . GLY A 1 278 ? -9.536 5.590 22.482 1.00 94.25 278 GLY A O 1
ATOM 2225 N N . GLU A 1 279 ? -7.550 4.842 21.741 1.00 97.06 279 GLU A N 1
ATOM 2226 C CA . GLU A 1 279 ? -7.586 5.523 20.446 1.00 97.06 279 GLU A CA 1
ATOM 2227 C C . GLU A 1 279 ? -7.854 4.518 19.319 1.00 97.06 279 GLU A C 1
ATOM 2229 O O . GLU A 1 279 ? -7.331 3.395 19.306 1.00 97.06 279 GLU A O 1
ATOM 2234 N N . GLY A 1 280 ? -8.713 4.925 18.388 1.00 96.88 280 GLY A N 1
ATOM 2235 C CA . GLY A 1 280 ? -9.071 4.198 17.179 1.00 96.88 280 GLY A CA 1
ATOM 2236 C C . GLY A 1 280 ? -8.698 5.010 15.947 1.00 96.88 280 GLY A C 1
ATOM 2237 O O . GLY A 1 280 ? -8.899 6.225 15.924 1.00 96.88 280 GLY A O 1
ATOM 2238 N N . SER A 1 281 ? -8.173 4.341 14.921 1.00 97.50 281 SER A N 1
ATOM 2239 C CA . SER A 1 281 ? -8.022 4.953 13.606 1.00 97.50 281 SER A CA 1
ATOM 2240 C C . SER A 1 281 ? -8.408 3.992 12.488 1.00 97.50 281 SER A C 1
ATOM 2242 O O . SER A 1 281 ? -8.131 2.789 12.554 1.00 97.50 281 SER A O 1
ATOM 2244 N N . ILE A 1 282 ? -9.077 4.540 11.473 1.00 97.50 282 ILE A N 1
ATOM 2245 C CA . ILE A 1 282 ? -9.442 3.850 10.235 1.00 97.50 282 ILE A CA 1
ATOM 2246 C C . ILE A 1 282 ? -8.844 4.631 9.072 1.00 97.50 282 ILE A C 1
ATOM 2248 O O . ILE A 1 282 ? -9.143 5.809 8.881 1.00 97.50 282 ILE A O 1
ATOM 2252 N N . GLY A 1 283 ? -8.021 3.957 8.280 1.00 94.81 283 GLY A N 1
ATOM 2253 C CA . GLY A 1 283 ? -7.345 4.531 7.129 1.00 94.81 283 GLY A CA 1
ATOM 2254 C C . GLY A 1 283 ? -5.848 4.797 7.364 1.00 94.81 283 GLY A C 1
ATOM 2255 O O . GLY A 1 283 ? -5.341 4.631 8.474 1.00 94.81 283 GLY A O 1
ATOM 2256 N N . PRO A 1 284 ? -5.118 5.195 6.308 1.00 94.50 284 PRO A N 1
ATOM 2257 C CA . PRO A 1 284 ? -5.648 5.458 4.974 1.00 94.50 284 PRO A CA 1
ATOM 2258 C C . PRO A 1 284 ? -6.072 4.161 4.275 1.00 94.50 284 PRO A C 1
ATOM 2260 O O . PRO A 1 284 ? -5.513 3.084 4.509 1.00 94.50 284 PRO A O 1
ATOM 2263 N N . PHE A 1 285 ? -7.097 4.278 3.438 1.00 94.31 285 PHE A N 1
ATOM 2264 C CA . PHE A 1 285 ? -7.513 3.253 2.497 1.00 94.31 285 PHE A CA 1
ATOM 2265 C C . PHE A 1 285 ? -6.803 3.550 1.173 1.00 94.31 285 PHE A C 1
ATOM 2267 O O . PHE A 1 285 ? -7.037 4.587 0.552 1.00 94.31 285 PHE A O 1
ATOM 2274 N N . THR A 1 286 ? -5.892 2.673 0.766 1.00 93.69 286 THR A N 1
ATOM 2275 C CA . THR A 1 286 ? -5.209 2.745 -0.527 1.00 93.69 286 THR A CA 1
ATOM 2276 C C . THR A 1 286 ? -6.021 1.959 -1.544 1.00 93.69 286 THR A C 1
ATOM 2278 O O . THR A 1 286 ? -6.264 0.768 -1.343 1.00 93.69 286 THR A O 1
ATOM 2281 N N . VAL A 1 287 ? -6.420 2.600 -2.638 1.00 93.44 287 VAL A N 1
ATOM 2282 C CA . VAL A 1 287 ? -7.186 1.980 -3.723 1.00 93.44 287 VAL A CA 1
ATOM 2283 C C . VAL A 1 287 ? -6.461 2.183 -5.041 1.00 93.44 287 VAL A C 1
ATOM 2285 O O . VAL A 1 287 ? -6.084 3.302 -5.391 1.00 93.44 287 VAL A O 1
ATOM 2288 N N . THR A 1 288 ? -6.288 1.087 -5.777 1.00 92.88 288 THR A N 1
ATOM 2289 C CA . THR A 1 288 ? -5.811 1.112 -7.159 1.00 92.88 288 THR A CA 1
ATOM 2290 C C . THR A 1 288 ? -6.984 0.886 -8.102 1.00 92.88 288 THR A C 1
ATOM 2292 O O . THR A 1 288 ? -7.618 -0.170 -8.084 1.00 92.88 288 THR A O 1
ATOM 2295 N N . PHE A 1 289 ? -7.235 1.883 -8.939 1.00 93.00 289 PHE A N 1
ATOM 2296 C CA . PHE A 1 289 ? -8.218 1.883 -10.002 1.00 93.00 289 PHE A CA 1
ATOM 2297 C C . PHE A 1 289 ? -7.553 1.630 -11.357 1.00 93.00 289 PHE A C 1
ATOM 2299 O O . PHE A 1 289 ? -6.470 2.150 -11.646 1.00 93.00 289 PHE A O 1
ATOM 2306 N N . GLU A 1 290 ? -8.232 0.876 -12.209 1.00 91.38 290 GLU A N 1
ATOM 2307 C CA . GLU A 1 290 ? -7.839 0.590 -13.584 1.00 91.38 290 GLU A CA 1
ATOM 2308 C C . GLU A 1 290 ? -8.957 1.015 -14.536 1.00 91.38 290 GLU A C 1
ATOM 2310 O O . GLU A 1 290 ? -10.123 0.714 -14.304 1.00 91.38 290 GLU A O 1
ATOM 2315 N N . GLY A 1 291 ? -8.598 1.695 -15.619 1.00 88.94 291 GLY A N 1
ATOM 2316 C CA . GLY A 1 291 ? -9.471 1.901 -16.774 1.00 88.94 291 GLY A CA 1
ATOM 2317 C C . GLY A 1 291 ? -8.742 1.512 -18.058 1.00 88.94 291 GLY A C 1
ATOM 2318 O O . GLY A 1 291 ? -7.556 1.182 -18.024 1.00 88.94 291 GLY A O 1
ATOM 2319 N N . ASP A 1 292 ? -9.414 1.625 -19.205 1.00 82.12 292 ASP A N 1
ATOM 2320 C CA . ASP A 1 292 ? -8.900 1.190 -20.518 1.00 82.12 292 ASP A CA 1
ATOM 2321 C C . ASP A 1 292 ? -7.466 1.651 -20.837 1.00 82.12 292 ASP A C 1
ATOM 2323 O O . ASP A 1 292 ? -6.733 0.983 -21.568 1.00 82.12 292 ASP A O 1
ATOM 2327 N N . LYS A 1 293 ? -7.067 2.831 -20.340 1.00 78.69 293 LYS A N 1
ATOM 2328 C CA . LYS A 1 293 ? -5.757 3.449 -20.616 1.00 78.69 293 LYS A CA 1
ATOM 2329 C C . LYS A 1 293 ? -5.139 4.169 -19.420 1.00 78.69 293 LYS A C 1
ATOM 2331 O O . LYS A 1 293 ? -4.243 4.990 -19.609 1.00 78.69 293 LYS A O 1
ATOM 2336 N N . VAL A 1 294 ? -5.627 3.918 -18.209 1.00 84.00 294 VAL A N 1
ATOM 2337 C CA . VAL A 1 294 ? -5.230 4.683 -17.021 1.00 84.00 294 VAL A CA 1
ATOM 2338 C C . VAL A 1 294 ? -5.100 3.787 -15.803 1.00 84.00 294 VAL A C 1
ATOM 2340 O O . VAL A 1 294 ? -5.841 2.820 -15.639 1.00 84.00 294 VAL A O 1
ATOM 2343 N N . LEU A 1 295 ? -4.153 4.142 -14.943 1.00 86.12 295 LEU A N 1
ATOM 2344 C CA . LEU A 1 295 ? -3.953 3.526 -13.641 1.00 86.12 295 LEU A CA 1
ATOM 2345 C C . LEU A 1 295 ? -3.947 4.628 -12.584 1.00 86.12 295 LEU A C 1
ATOM 2347 O O . LEU A 1 295 ? -3.054 5.472 -12.573 1.00 86.12 295 LEU A O 1
ATOM 2351 N N . VAL A 1 296 ? -4.919 4.625 -11.684 1.00 89.00 296 VAL A N 1
ATOM 2352 C CA . VAL A 1 296 ? -4.976 5.600 -10.591 1.00 89.00 296 VAL A CA 1
ATOM 2353 C C . VAL A 1 296 ? -4.720 4.870 -9.294 1.00 89.00 296 VAL A C 1
ATOM 2355 O O . VAL A 1 296 ? -5.417 3.921 -8.975 1.00 89.00 296 VAL A O 1
ATOM 2358 N N . ASN A 1 297 ? -3.733 5.311 -8.527 1.00 90.69 297 ASN A N 1
ATOM 2359 C CA . ASN A 1 297 ? -3.521 4.819 -7.174 1.00 90.69 297 ASN A CA 1
ATOM 2360 C C . ASN A 1 297 ? -3.687 5.994 -6.208 1.00 90.69 297 ASN A C 1
ATOM 2362 O O . ASN A 1 297 ? -3.078 7.052 -6.397 1.00 90.69 297 ASN A O 1
ATOM 2366 N N . LYS A 1 298 ? -4.601 5.843 -5.249 1.00 92.25 298 LYS A N 1
ATOM 2367 C CA . LYS A 1 298 ? -5.055 6.917 -4.367 1.00 92.25 298 LYS A CA 1
ATOM 2368 C C . LYS A 1 298 ? -5.249 6.449 -2.938 1.00 92.25 298 LYS A C 1
ATOM 2370 O O . LYS A 1 298 ? -5.480 5.276 -2.671 1.00 92.25 298 LYS A O 1
ATOM 2375 N N . HIS A 1 299 ? -5.157 7.416 -2.036 1.00 93.44 299 HIS A N 1
ATOM 2376 C CA . HIS A 1 299 ? -5.232 7.228 -0.598 1.00 93.44 299 HIS A CA 1
ATOM 2377 C C . HIS A 1 299 ? -6.364 8.091 -0.054 1.00 93.44 299 HIS A C 1
ATOM 2379 O O . HIS A 1 299 ? -6.470 9.260 -0.429 1.00 93.44 299 HIS A O 1
ATOM 2385 N N . THR A 1 300 ? -7.195 7.528 0.816 1.00 94.69 300 THR A N 1
ATOM 2386 C CA . THR A 1 300 ? -8.184 8.307 1.570 1.00 94.69 300 THR A CA 1
ATOM 2387 C C . THR A 1 300 ? -7.526 9.087 2.702 1.00 94.69 300 THR A C 1
ATOM 2389 O O . THR A 1 300 ? -6.378 8.847 3.082 1.00 94.69 300 THR A O 1
ATOM 2392 N N . ASN A 1 301 ? -8.310 9.965 3.320 1.00 94.62 301 ASN A N 1
ATOM 2393 C CA . ASN A 1 301 ? -8.051 10.466 4.663 1.00 94.62 301 ASN A CA 1
ATOM 2394 C C . ASN A 1 301 ? -8.033 9.335 5.715 1.00 94.62 301 ASN A C 1
ATOM 2396 O O . ASN A 1 301 ? -8.456 8.201 5.461 1.00 94.62 301 ASN A O 1
ATOM 2400 N N . VAL A 1 302 ? -7.551 9.681 6.910 1.00 96.44 302 VAL A N 1
ATOM 2401 C CA . VAL A 1 302 ? -7.618 8.855 8.122 1.00 96.44 302 VAL A CA 1
ATOM 2402 C C . VAL A 1 302 ? -8.719 9.411 9.018 1.00 96.44 302 VAL A C 1
ATOM 2404 O O . VAL A 1 302 ? -8.779 10.620 9.241 1.00 96.44 302 VAL A O 1
ATOM 2407 N N . LEU A 1 303 ? -9.588 8.543 9.527 1.00 96.88 303 LEU A N 1
ATOM 2408 C CA . LEU A 1 303 ? -10.526 8.887 10.589 1.00 96.88 303 LEU A CA 1
ATOM 2409 C C . LEU A 1 303 ? -9.923 8.499 11.932 1.00 96.88 303 LEU A C 1
ATOM 2411 O O . LEU A 1 303 ? -9.637 7.327 12.163 1.00 96.88 303 LEU A O 1
ATOM 2415 N N . GLU A 1 304 ? -9.763 9.478 12.813 1.00 97.56 304 GLU A N 1
ATOM 2416 C CA . GLU A 1 304 ? -9.291 9.292 14.185 1.00 97.56 304 GLU A CA 1
ATOM 2417 C C . GLU A 1 304 ? -10.441 9.538 15.164 1.00 97.56 304 GLU A C 1
ATOM 2419 O O . GLU A 1 304 ? -11.190 10.510 15.033 1.00 97.56 304 GLU A O 1
ATOM 2424 N N . PHE A 1 305 ? -10.587 8.660 16.154 1.00 97.25 305 PHE A N 1
ATOM 2425 C CA . PHE A 1 305 ? -11.640 8.751 17.163 1.00 97.25 305 PHE A CA 1
ATOM 2426 C C . PHE A 1 305 ? -11.212 8.109 18.485 1.00 97.25 305 PHE A C 1
ATOM 2428 O O . PHE A 1 305 ? -10.272 7.314 18.556 1.00 97.25 305 PHE A O 1
ATOM 2435 N N . LYS A 1 306 ? -11.919 8.449 19.564 1.00 97.31 306 LYS A N 1
ATOM 2436 C CA . LYS A 1 306 ? -11.751 7.810 20.872 1.00 97.31 306 LYS A CA 1
ATOM 2437 C C . LYS A 1 306 ? -12.670 6.607 21.004 1.00 97.31 306 LYS A C 1
ATOM 2439 O O . LYS A 1 306 ? -13.799 6.627 20.530 1.00 97.31 306 LYS A O 1
ATOM 2444 N N . ILE A 1 307 ? -12.199 5.576 21.688 1.00 96.19 307 ILE A N 1
ATOM 2445 C CA . ILE A 1 307 ? -12.973 4.378 21.984 1.00 96.19 307 ILE A CA 1
ATOM 2446 C C . ILE A 1 307 ? -13.248 4.352 23.491 1.00 96.19 307 ILE A C 1
ATOM 2448 O O . ILE A 1 307 ? -12.359 4.047 24.298 1.00 96.19 307 ILE A O 1
ATOM 2452 N N . ALA A 1 308 ? -14.482 4.683 23.866 1.00 93.06 308 ALA A N 1
ATOM 2453 C CA . ALA A 1 308 ? -14.962 4.695 25.241 1.00 93.06 308 ALA A CA 1
ATOM 2454 C C . ALA A 1 308 ? -14.963 3.278 25.809 1.00 93.06 308 ALA A C 1
ATOM 2456 O O . ALA A 1 308 ? -15.484 2.361 25.177 1.00 93.06 308 ALA A O 1
ATOM 2457 N N . ARG A 1 309 ? -14.414 3.073 27.016 1.00 88.06 309 ARG A N 1
ATOM 2458 C CA . ARG A 1 309 ? -14.371 1.722 27.603 1.00 88.06 309 ARG A CA 1
ATOM 2459 C C . ARG A 1 309 ? -15.778 1.152 27.726 1.00 88.06 309 ARG A C 1
ATOM 2461 O O . ARG A 1 309 ? -16.690 1.872 28.131 1.00 88.06 309 ARG A O 1
ATOM 2468 N N . ALA A 1 310 ? -15.894 -0.149 27.484 1.00 87.81 310 ALA A N 1
ATOM 2469 C CA . ALA A 1 310 ? -17.152 -0.864 27.606 1.00 87.81 310 ALA A CA 1
ATOM 2470 C C . ALA A 1 310 ? -17.834 -0.591 28.967 1.00 87.81 310 ALA A C 1
ATOM 2472 O O . ALA A 1 310 ? -17.142 -0.445 29.989 1.00 87.81 310 ALA A O 1
ATOM 2473 N N . PRO A 1 311 ? -19.172 -0.484 28.988 1.00 88.06 311 PRO A N 1
ATOM 2474 C CA . PRO A 1 311 ? -19.917 -0.305 30.220 1.00 88.06 311 PRO A CA 1
ATOM 2475 C C . PRO A 1 311 ? -19.941 -1.605 31.033 1.00 88.06 311 PRO A C 1
ATOM 2477 O O . PRO A 1 311 ? -20.016 -2.711 30.492 1.00 88.06 311 PRO A O 1
ATOM 2480 N N . SER A 1 312 ? -19.907 -1.456 32.349 1.00 92.56 312 SER A N 1
ATOM 2481 C CA . SER A 1 312 ? -20.249 -2.497 33.315 1.00 92.56 312 SER A CA 1
ATOM 2482 C C . SER A 1 312 ? -21.772 -2.685 33.377 1.00 92.56 312 SER A C 1
ATOM 2484 O O . SER A 1 312 ? -22.561 -1.778 33.074 1.00 92.56 312 SER A O 1
ATOM 2486 N N . LYS A 1 313 ? -22.208 -3.876 33.791 1.00 94.50 313 LYS A N 1
ATOM 2487 C CA . LYS A 1 313 ? -23.615 -4.164 34.091 1.00 94.50 313 LYS A CA 1
ATOM 2488 C C . LYS A 1 313 ? -23.663 -5.135 35.259 1.00 94.50 313 LYS A C 1
ATOM 2490 O O . LYS A 1 313 ? -23.472 -6.332 35.081 1.00 94.50 313 LYS A O 1
ATOM 2495 N N . LEU A 1 314 ? -23.888 -4.609 36.456 1.00 96.56 314 LEU A N 1
ATOM 2496 C CA . LEU A 1 314 ? -24.006 -5.440 37.645 1.00 96.56 314 LEU A CA 1
ATOM 2497 C C . LEU A 1 314 ? -25.350 -6.175 37.659 1.00 96.56 314 LEU A C 1
ATOM 2499 O O . LEU A 1 314 ? -26.371 -5.643 37.230 1.00 96.56 314 LEU A O 1
ATOM 2503 N N . SER A 1 315 ? -25.326 -7.396 38.168 1.00 97.19 315 SER A N 1
ATOM 2504 C CA . SER A 1 315 ? -26.470 -8.249 38.458 1.00 97.19 315 SER A CA 1
ATOM 2505 C C . SER A 1 315 ? -26.286 -8.783 39.873 1.00 97.19 315 SER A C 1
ATOM 2507 O O . SER A 1 315 ? -25.168 -9.118 40.272 1.00 97.19 315 SER A O 1
ATOM 2509 N N . LEU A 1 316 ? -27.358 -8.785 40.662 1.00 97.56 316 LEU A N 1
ATOM 2510 C CA . LEU A 1 316 ? -27.317 -9.138 42.076 1.00 97.56 316 LEU A CA 1
ATOM 2511 C C . LEU A 1 316 ? -28.338 -10.234 42.365 1.00 97.56 316 LEU A C 1
ATOM 2513 O O . LEU A 1 316 ? -29.529 -10.088 42.080 1.00 97.56 316 LEU A O 1
ATOM 2517 N N . GLU A 1 317 ? -27.856 -11.319 42.960 1.00 97.31 317 GLU A N 1
ATOM 2518 C CA . GLU A 1 317 ? -28.650 -12.457 43.408 1.00 97.31 317 GLU A CA 1
ATOM 2519 C C . GLU A 1 317 ? -28.519 -12.614 44.923 1.00 97.31 317 GLU A C 1
ATOM 2521 O O . GLU A 1 317 ? -27.423 -12.521 45.486 1.00 97.31 317 GLU A O 1
ATOM 2526 N N . LEU A 1 318 ? -29.647 -12.875 45.580 1.00 96.81 318 LEU A N 1
ATOM 2527 C CA . LEU A 1 318 ? -29.744 -13.047 47.024 1.00 96.81 318 LEU A CA 1
ATOM 2528 C C . LEU A 1 318 ? -30.452 -14.371 47.319 1.00 96.81 318 LEU A C 1
ATOM 2530 O O . LEU A 1 318 ? -31.557 -14.595 46.830 1.00 96.81 318 LEU A O 1
ATOM 2534 N N . SER A 1 319 ? -29.815 -15.253 48.091 1.00 96.44 319 SER A N 1
ATOM 2535 C CA . SER A 1 319 ? -30.341 -16.588 48.398 1.00 96.44 319 SER A CA 1
ATOM 2536 C C . SER A 1 319 ? -30.154 -16.947 49.878 1.00 96.44 319 SER A C 1
ATOM 2538 O O . SER A 1 319 ? -29.043 -16.802 50.384 1.00 96.44 319 SER A O 1
ATOM 2540 N N . PRO A 1 320 ? -31.182 -17.458 50.578 1.00 96.25 320 PRO A N 1
ATOM 2541 C CA . PRO A 1 320 ? -32.558 -17.625 50.105 1.00 96.25 320 PRO A CA 1
ATOM 2542 C C . PRO A 1 320 ? -33.321 -16.285 50.029 1.00 96.25 320 PRO A C 1
ATOM 2544 O O . PRO A 1 320 ? -33.042 -15.346 50.773 1.00 96.25 320 PRO A O 1
ATOM 2547 N N . GLU A 1 321 ? -34.327 -16.204 49.152 1.00 94.12 321 GLU A N 1
ATOM 2548 C CA . GLU A 1 321 ? -35.232 -15.037 49.061 1.00 94.12 321 GLU A CA 1
ATOM 2549 C C . GLU A 1 321 ? -36.183 -14.927 50.263 1.00 94.12 321 GLU A C 1
ATOM 2551 O O . GLU A 1 321 ? -36.727 -13.860 50.547 1.00 94.12 321 GLU A O 1
ATOM 2556 N N . ARG A 1 322 ? -36.425 -16.056 50.940 1.00 94.44 322 ARG A N 1
ATOM 2557 C CA . ARG A 1 322 ? -37.228 -16.147 52.158 1.00 94.44 322 ARG A CA 1
ATOM 2558 C C . ARG A 1 322 ? -36.554 -17.086 53.141 1.00 94.44 322 ARG A C 1
ATOM 2560 O O . ARG A 1 322 ? -36.247 -18.223 52.786 1.00 94.44 322 ARG A O 1
ATOM 2567 N N . VAL A 1 323 ? -36.376 -16.634 54.371 1.00 95.94 323 VAL A N 1
ATOM 2568 C CA . VAL A 1 323 ? -35.808 -17.427 55.464 1.00 95.94 323 VAL A CA 1
ATOM 2569 C C . VAL A 1 323 ? -36.635 -17.225 56.724 1.00 95.94 323 VAL A C 1
ATOM 2571 O O . VAL A 1 323 ? -37.250 -16.180 56.906 1.00 95.94 323 VAL A O 1
ATOM 2574 N N . SER A 1 324 ? -36.696 -18.244 57.572 1.00 94.19 324 SER A N 1
ATOM 2575 C CA . SER A 1 324 ? -37.379 -18.183 58.862 1.00 94.19 324 SER A CA 1
ATOM 2576 C C . SER A 1 324 ? -36.403 -18.498 59.986 1.00 94.19 324 SER A C 1
ATOM 2578 O O . SER A 1 324 ? -35.665 -19.478 59.868 1.00 94.19 324 SER A O 1
ATOM 2580 N N . CYS A 1 325 ? -36.433 -17.717 61.060 1.00 94.06 325 CYS A N 1
ATOM 2581 C CA . CYS A 1 325 ? -35.624 -17.920 62.264 1.00 94.06 325 CYS A CA 1
ATOM 2582 C C . CYS A 1 325 ? -36.421 -17.543 63.524 1.00 94.06 325 CYS A C 1
ATOM 2584 O O . CYS A 1 325 ? -37.436 -16.854 63.438 1.00 94.06 325 CYS A O 1
ATOM 2586 N N . ASN A 1 326 ? -35.999 -18.012 64.697 1.00 96.00 326 ASN A N 1
ATOM 2587 C CA . ASN A 1 326 ? -36.564 -17.562 65.975 1.00 96.00 326 ASN A CA 1
ATOM 2588 C C . ASN A 1 326 ? -35.829 -16.319 66.497 1.00 96.00 326 ASN A C 1
ATOM 2590 O O . ASN A 1 326 ? -34.713 -16.009 66.075 1.00 96.00 326 ASN A O 1
ATOM 2594 N N . LEU A 1 327 ? -36.429 -15.622 67.466 1.00 95.81 327 LEU A N 1
ATOM 2595 C CA . LEU A 1 327 ? -35.773 -14.510 68.155 1.00 95.81 327 LEU A CA 1
ATOM 2596 C C . LEU A 1 327 ? -34.401 -14.936 68.718 1.00 95.81 327 LEU A C 1
ATOM 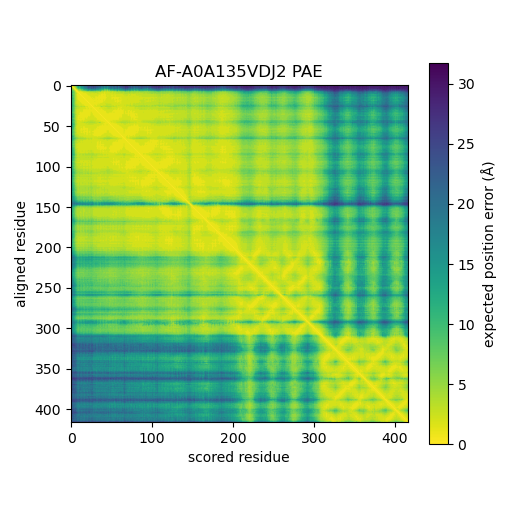2598 O O . LEU A 1 327 ? -34.291 -15.922 69.447 1.00 95.81 327 LEU A O 1
ATOM 2602 N N . GLY A 1 328 ? -33.356 -14.173 68.398 1.00 93.69 328 GLY A N 1
ATOM 2603 C CA . GLY A 1 328 ? -31.978 -14.446 68.804 1.00 93.69 328 GLY A CA 1
ATOM 2604 C C . GLY A 1 328 ? -31.213 -15.431 67.915 1.00 93.69 328 GLY A C 1
ATOM 2605 O O . GLY A 1 328 ? -30.002 -15.554 68.097 1.00 93.69 328 GLY A O 1
ATOM 2606 N N . GLU A 1 329 ? -31.870 -16.094 66.958 1.00 95.62 329 GLU A N 1
ATOM 2607 C CA . GLU A 1 329 ? -31.208 -16.941 65.961 1.00 95.62 329 GLU A CA 1
ATOM 2608 C C . GLU A 1 329 ? -30.655 -16.119 64.788 1.00 95.62 329 GLU A C 1
ATOM 2610 O O . GLU A 1 329 ? -31.109 -15.009 64.491 1.00 95.62 329 GLU A O 1
ATOM 2615 N N . GLU A 1 330 ? -29.666 -16.696 64.107 1.00 95.06 330 GLU A N 1
ATOM 2616 C CA . GLU A 1 330 ? -29.034 -16.118 62.925 1.00 95.06 330 GLU A CA 1
ATOM 2617 C C . GLU A 1 330 ? -29.604 -16.736 61.646 1.00 95.06 330 GLU A C 1
ATOM 2619 O O . GLU A 1 330 ? -29.700 -17.957 61.510 1.00 95.06 330 GLU A O 1
ATOM 2624 N N . ALA A 1 331 ? -29.924 -15.888 60.675 1.00 95.25 331 ALA A N 1
ATOM 2625 C CA . ALA A 1 331 ? -30.178 -16.279 59.301 1.00 95.25 331 ALA A CA 1
ATOM 2626 C C . ALA A 1 331 ? -28.968 -15.919 58.428 1.00 95.25 331 ALA A C 1
ATOM 2628 O O . ALA A 1 331 ? -28.369 -14.850 58.561 1.00 95.25 331 ALA A O 1
ATOM 2629 N N . VAL A 1 332 ? -28.611 -16.821 57.513 1.00 96.25 332 VAL A N 1
ATOM 2630 C CA . VAL A 1 332 ? -27.481 -16.637 56.595 1.00 96.25 332 VAL A CA 1
ATOM 2631 C C . VAL A 1 332 ? -28.015 -16.350 55.200 1.00 96.25 332 VAL A C 1
ATOM 2633 O O . VAL A 1 332 ? -28.704 -17.185 54.613 1.00 96.25 332 VAL A O 1
ATOM 2636 N N . LEU A 1 333 ? -27.669 -15.185 54.658 1.00 96.31 333 LEU A N 1
ATOM 2637 C CA . LEU A 1 333 ? -27.999 -14.789 53.292 1.00 96.31 333 LEU A CA 1
ATOM 2638 C C . LEU A 1 333 ? -26.737 -14.827 52.431 1.00 96.31 333 LEU A C 1
ATOM 2640 O O . LEU A 1 333 ? -25.747 -14.163 52.728 1.00 96.31 333 LEU A O 1
ATOM 2644 N N . GLN A 1 334 ? -26.765 -15.593 51.348 1.00 97.19 334 GLN A N 1
ATOM 2645 C CA . GLN A 1 334 ? -25.718 -15.614 50.337 1.00 97.19 334 GLN A CA 1
ATOM 2646 C C . GLN A 1 334 ? -25.998 -14.547 49.276 1.00 97.19 334 GLN A C 1
ATOM 2648 O O . GLN A 1 334 ? -27.018 -14.585 48.588 1.00 97.19 334 GLN A O 1
ATOM 2653 N N . ILE A 1 335 ? -25.050 -13.629 49.118 1.00 97.25 335 ILE A N 1
ATOM 2654 C CA . ILE A 1 335 ? -25.067 -12.545 48.139 1.00 97.25 335 ILE A CA 1
ATOM 2655 C C . ILE A 1 335 ? -24.108 -12.920 47.011 1.00 97.25 335 ILE A C 1
ATOM 2657 O O . ILE A 1 335 ? -22.936 -13.215 47.266 1.00 97.25 335 ILE A O 1
ATOM 2661 N N . THR A 1 336 ? -24.593 -12.903 45.771 1.00 97.62 336 THR A N 1
ATOM 2662 C CA . THR A 1 336 ? -23.775 -13.078 44.564 1.00 97.62 336 THR A CA 1
ATOM 2663 C C . THR A 1 336 ? -23.914 -11.841 43.691 1.00 97.62 336 THR A C 1
ATOM 2665 O O . THR A 1 336 ? -25.018 -11.485 43.291 1.00 97.62 336 THR A O 1
ATOM 2668 N N . ILE A 1 337 ? -22.794 -11.188 43.391 1.00 97.62 337 ILE A N 1
ATOM 2669 C CA . ILE A 1 337 ? -22.737 -10.055 42.464 1.00 97.62 337 ILE A CA 1
ATOM 2670 C C . ILE A 1 337 ? -21.998 -10.522 41.220 1.00 97.62 337 ILE A C 1
ATOM 2672 O O . ILE A 1 337 ? -20.865 -10.982 41.333 1.00 97.62 337 ILE A O 1
ATOM 2676 N N . LEU A 1 338 ? -22.634 -10.409 40.058 1.00 97.62 338 LEU A N 1
ATOM 2677 C CA . LEU A 1 338 ? -22.110 -10.780 38.745 1.00 97.62 338 LEU A CA 1
ATOM 2678 C C . LEU A 1 338 ? -21.994 -9.525 37.877 1.00 97.62 338 LEU A C 1
ATOM 2680 O O . LEU A 1 338 ? -22.930 -8.731 37.816 1.00 97.62 338 LEU A O 1
ATOM 2684 N N . ASN A 1 339 ? -20.879 -9.348 37.173 1.00 97.00 339 ASN A N 1
ATOM 2685 C CA . ASN A 1 339 ? -20.782 -8.330 36.130 1.00 97.00 339 ASN A CA 1
ATOM 2686 C C . ASN A 1 339 ? -21.134 -8.945 34.767 1.00 97.00 339 ASN A C 1
ATOM 2688 O O . ASN A 1 339 ? -20.309 -9.584 34.124 1.00 97.00 339 ASN A O 1
ATOM 2692 N N . GLU A 1 340 ? -22.367 -8.734 34.320 1.00 95.44 340 GLU A N 1
ATOM 2693 C CA . GLU A 1 340 ? -22.863 -9.117 32.991 1.00 95.44 340 GLU A CA 1
ATOM 2694 C C . GLU A 1 340 ? -22.417 -8.146 31.882 1.00 95.44 340 GLU A C 1
ATOM 2696 O O . GLU A 1 340 ? -22.749 -8.344 30.715 1.00 95.44 340 GLU A O 1
ATOM 2701 N N . GLY A 1 341 ? -21.736 -7.054 32.240 1.00 90.94 341 GLY A N 1
ATOM 2702 C CA . GLY A 1 341 ? -21.283 -6.039 31.297 1.00 90.94 341 GLY A CA 1
ATOM 2703 C C . GLY A 1 341 ? -20.049 -6.473 30.522 1.00 90.94 341 GLY A C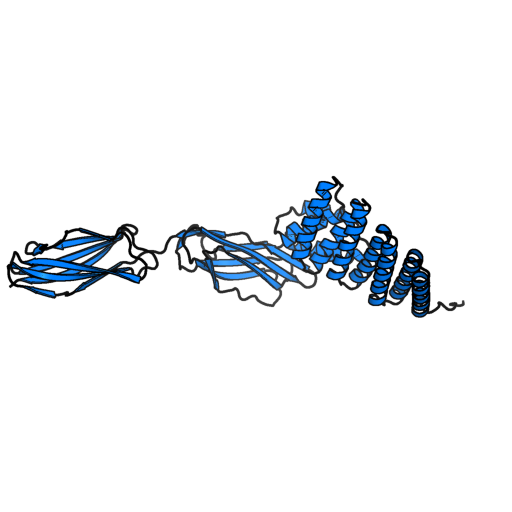 1
ATOM 2704 O O . GLY A 1 341 ? -19.315 -7.375 30.921 1.00 90.94 341 GLY A O 1
ATOM 2705 N N . ASP A 1 342 ? -19.787 -5.777 29.421 1.00 86.88 342 ASP A N 1
ATOM 2706 C CA . ASP A 1 342 ? -18.617 -6.011 28.572 1.00 86.88 342 ASP A CA 1
ATOM 2707 C C . ASP A 1 342 ? -17.345 -5.330 29.097 1.00 86.88 342 ASP A C 1
ATOM 2709 O O . ASP A 1 342 ? -16.245 -5.624 28.623 1.00 86.88 342 ASP A O 1
ATOM 2713 N N . GLY A 1 343 ? -17.492 -4.402 30.046 1.00 88.94 343 GLY A N 1
ATOM 2714 C CA . GLY A 1 343 ? -16.393 -3.706 30.706 1.00 88.94 343 GLY A CA 1
ATOM 2715 C C . GLY A 1 343 ? -16.265 -4.049 32.188 1.00 88.94 343 GLY A C 1
ATOM 2716 O O . GLY A 1 343 ? -17.214 -4.553 32.792 1.00 88.94 343 GLY A O 1
ATOM 2717 N N . PRO A 1 344 ? -15.101 -3.767 32.795 1.00 91.19 344 PRO A N 1
ATOM 2718 C CA . PRO A 1 344 ? -14.896 -3.972 34.222 1.00 91.19 344 PRO A CA 1
ATOM 2719 C C . PRO A 1 344 ? -15.749 -3.002 35.046 1.00 91.19 344 PRO A C 1
ATOM 2721 O O . PRO A 1 344 ? -15.927 -1.839 34.665 1.00 91.19 344 PRO A O 1
ATOM 2724 N N . ALA A 1 345 ? -16.237 -3.486 36.184 1.00 94.12 345 ALA A N 1
ATOM 2725 C CA . ALA A 1 345 ? -16.793 -2.664 37.250 1.00 94.12 345 ALA A CA 1
ATOM 2726 C C . ALA A 1 345 ? -15.703 -2.399 38.299 1.00 94.12 345 ALA A C 1
ATOM 2728 O O . ALA A 1 345 ? -14.903 -3.286 38.610 1.00 94.12 345 ALA A O 1
ATOM 2729 N N . GLU A 1 346 ? -15.652 -1.178 38.825 1.00 94.25 346 GLU A N 1
ATOM 2730 C CA . GLU A 1 346 ? -14.582 -0.719 39.716 1.00 94.25 346 GLU A CA 1
ATOM 2731 C C . GLU A 1 346 ? -15.188 0.000 40.920 1.00 94.25 346 GLU A C 1
ATOM 2733 O O . GLU A 1 346 ? -16.154 0.748 40.780 1.00 94.25 346 GLU A O 1
ATOM 2738 N N . ASN A 1 347 ? -14.591 -0.194 42.099 1.00 96.25 347 ASN A N 1
ATOM 2739 C CA . ASN A 1 347 ? -15.042 0.418 43.353 1.00 96.25 347 ASN A CA 1
ATOM 2740 C C . ASN A 1 347 ? -16.544 0.201 43.607 1.00 96.25 347 ASN A C 1
ATOM 2742 O O . ASN A 1 347 ? -17.284 1.149 43.857 1.00 96.25 347 ASN A O 1
ATOM 2746 N N . ILE A 1 348 ? -17.002 -1.047 43.493 1.00 97.38 348 ILE A N 1
ATOM 2747 C CA . ILE A 1 348 ? -18.402 -1.395 43.723 1.00 97.38 348 ILE A CA 1
ATOM 2748 C C . ILE A 1 348 ? -18.670 -1.308 45.223 1.00 97.38 348 ILE A C 1
ATOM 2750 O O . ILE A 1 348 ? -18.100 -2.075 46.005 1.00 97.38 348 ILE A O 1
ATOM 2754 N N . GLU A 1 349 ? -19.539 -0.388 45.616 1.00 97.50 349 GLU A N 1
ATOM 2755 C CA . GLU A 1 349 ? -19.983 -0.236 46.995 1.00 97.50 349 GLU A CA 1
ATOM 2756 C C . GLU A 1 349 ? -21.236 -1.079 47.212 1.00 97.50 349 GLU A C 1
ATOM 2758 O O . GLU A 1 349 ? -22.244 -0.902 46.527 1.00 97.50 349 GLU A O 1
ATOM 2763 N N . VAL A 1 350 ? -21.158 -2.028 48.144 1.00 97.31 350 VAL A N 1
ATOM 2764 C CA . VAL A 1 350 ? -22.282 -2.881 48.522 1.00 97.31 350 VAL A CA 1
ATOM 2765 C C . VAL A 1 350 ? -22.754 -2.498 49.911 1.00 97.31 350 VAL A C 1
ATOM 2767 O O . VAL A 1 350 ? -21.975 -2.604 50.856 1.00 97.31 350 VAL A O 1
ATOM 2770 N N . VAL A 1 351 ? -24.015 -2.096 50.033 1.00 97.50 351 VAL A N 1
ATOM 2771 C CA . VAL A 1 351 ? -24.643 -1.669 51.287 1.00 97.50 351 VAL A CA 1
ATOM 2772 C C . VAL A 1 351 ? -25.749 -2.648 51.667 1.00 97.50 351 VAL A C 1
ATOM 2774 O O . VAL A 1 351 ? -26.544 -3.067 50.821 1.00 97.50 351 VAL A O 1
ATOM 2777 N N . VAL A 1 352 ? -25.781 -3.020 52.944 1.00 97.06 352 VAL A N 1
ATOM 2778 C CA . VAL A 1 352 ? -26.807 -3.863 53.557 1.00 97.06 352 VAL A CA 1
ATOM 2779 C C . VAL A 1 352 ? -27.722 -2.981 54.395 1.00 97.06 352 VAL A C 1
ATOM 2781 O O . VAL A 1 352 ? -27.305 -2.431 55.408 1.00 97.06 352 VAL A O 1
ATOM 2784 N N . GLU A 1 353 ? -28.977 -2.868 53.981 1.00 97.19 353 GLU A N 1
ATOM 2785 C CA . GLU A 1 353 ? -30.027 -2.168 54.716 1.00 97.19 353 GLU A CA 1
ATOM 2786 C C . GLU A 1 353 ? -30.910 -3.198 55.428 1.00 97.19 353 GLU A C 1
ATOM 2788 O O . GLU A 1 353 ? -31.485 -4.091 54.795 1.00 97.19 353 GLU A O 1
ATOM 2793 N N . LEU A 1 354 ? -31.000 -3.079 56.751 1.00 96.75 354 LEU A N 1
ATOM 2794 C CA . LEU A 1 354 ? -31.794 -3.949 57.613 1.00 96.75 354 LEU A CA 1
ATOM 2795 C C . LEU A 1 354 ? -33.033 -3.211 58.126 1.00 96.75 354 LEU A C 1
ATOM 2797 O O . LEU A 1 354 ? -33.004 -2.000 58.330 1.00 96.75 354 LEU A O 1
ATOM 2801 N N . SER A 1 355 ? -34.113 -3.959 58.337 1.00 96.81 355 SER A N 1
ATOM 2802 C CA . SER A 1 355 ? -35.287 -3.479 59.076 1.00 96.81 355 SER A CA 1
ATOM 2803 C C . SER A 1 355 ? -35.015 -3.483 60.589 1.00 96.81 355 SER A C 1
ATOM 2805 O O . SER A 1 355 ? -34.125 -4.200 61.047 1.00 96.81 355 SER A O 1
ATOM 2807 N N . ASP A 1 356 ? -35.784 -2.712 61.365 1.00 94.81 356 ASP A N 1
ATOM 2808 C CA . ASP A 1 356 ? -35.553 -2.490 62.806 1.00 94.81 356 ASP A CA 1
ATOM 2809 C C . ASP A 1 356 ? -35.515 -3.784 63.651 1.00 94.81 356 ASP A C 1
ATOM 2811 O O . ASP A 1 356 ? -34.923 -3.798 64.732 1.00 94.81 356 ASP A O 1
ATOM 2815 N N . GLY A 1 357 ? -36.133 -4.879 63.185 1.00 95.31 357 GLY A N 1
ATOM 2816 C CA . GLY A 1 357 ? -36.124 -6.175 63.869 1.00 95.31 357 GLY A CA 1
ATOM 2817 C C . GLY A 1 357 ? -34.890 -7.047 63.606 1.00 95.31 357 GLY A C 1
ATOM 2818 O O . GLY A 1 357 ? -34.838 -8.171 64.118 1.00 95.31 357 GLY A O 1
ATOM 2819 N N . LEU A 1 358 ? -33.898 -6.572 62.843 1.00 96.75 358 LEU A N 1
ATOM 2820 C CA . LEU A 1 358 ? -32.682 -7.313 62.489 1.00 96.75 358 LEU A CA 1
ATOM 2821 C C . LEU A 1 358 ? -31.406 -6.533 62.836 1.00 96.75 358 LEU A C 1
ATOM 2823 O O . LEU A 1 358 ? -31.332 -5.321 62.666 1.00 96.75 358 LEU A O 1
ATOM 2827 N N . GLU A 1 359 ? -30.356 -7.250 63.236 1.00 96.06 359 GLU A N 1
ATOM 2828 C CA . GLU A 1 359 ? -28.998 -6.707 63.391 1.00 96.06 359 GLU A CA 1
ATOM 2829 C C . GLU A 1 359 ? -27.977 -7.572 62.630 1.00 96.06 359 GLU A C 1
ATOM 2831 O O . GLU A 1 359 ? -28.175 -8.777 62.464 1.00 96.06 359 GLU A O 1
ATOM 2836 N N . LEU A 1 360 ? -26.870 -6.990 62.156 1.00 95.56 360 LEU A N 1
ATOM 2837 C CA . LEU A 1 360 ? -25.759 -7.776 61.605 1.00 95.56 360 LEU A CA 1
ATOM 2838 C C . LEU A 1 360 ? -25.029 -8.481 62.750 1.00 95.56 360 LEU A C 1
ATOM 2840 O O . LEU A 1 360 ? -24.460 -7.823 63.620 1.00 95.56 360 LEU A O 1
ATOM 2844 N N . SER A 1 361 ? -25.005 -9.814 62.739 1.00 92.56 361 SER A N 1
ATOM 2845 C CA . SER A 1 361 ? -24.274 -10.568 63.762 1.00 92.56 361 SER A CA 1
ATOM 2846 C C . SER A 1 361 ? -22.784 -10.682 63.454 1.00 92.56 361 SER A C 1
ATOM 2848 O O . SER A 1 361 ? -21.956 -10.712 64.366 1.00 92.56 361 SER A O 1
ATOM 2850 N N . LEU A 1 362 ? -22.429 -10.692 62.166 1.00 89.31 362 LEU A N 1
ATOM 2851 C CA . LEU A 1 362 ? -21.050 -10.701 61.698 1.00 89.31 362 LEU A CA 1
ATOM 2852 C C . LEU A 1 362 ? -20.922 -9.937 60.376 1.00 89.31 362 LEU A C 1
ATOM 2854 O O . LEU A 1 362 ? -21.594 -10.256 59.394 1.00 89.31 362 LEU A O 1
ATOM 2858 N N . GLY A 1 363 ? -19.996 -8.978 60.331 1.00 84.69 363 GLY A N 1
ATOM 2859 C CA . GLY A 1 363 ? -19.667 -8.207 59.131 1.00 84.69 363 GLY A CA 1
ATOM 2860 C C . GLY A 1 363 ? -19.863 -6.704 59.309 1.00 84.69 363 GLY A C 1
ATOM 2861 O O . GLY A 1 363 ? -20.064 -6.219 60.417 1.00 84.69 363 GLY A O 1
ATOM 2862 N N . ASN A 1 364 ? -19.777 -5.980 58.194 1.00 91.38 364 ASN A N 1
ATOM 2863 C CA . ASN A 1 364 ? -19.997 -4.538 58.124 1.00 91.38 364 ASN A CA 1
ATOM 2864 C C . ASN A 1 364 ? -21.238 -4.258 57.269 1.00 91.38 364 ASN A C 1
ATOM 2866 O O . ASN A 1 364 ? -21.524 -5.013 56.339 1.00 91.38 364 ASN A O 1
ATOM 2870 N N . GLU A 1 365 ? -21.911 -3.137 57.529 1.00 91.25 365 GLU A N 1
ATOM 2871 C CA . GLU A 1 365 ? -23.043 -2.645 56.724 1.00 91.25 365 GLU A CA 1
ATOM 2872 C C . GLU A 1 365 ? -22.636 -2.296 55.288 1.00 91.25 365 GLU A C 1
ATOM 2874 O O . GLU A 1 365 ? -23.465 -2.334 54.384 1.00 91.25 365 GLU A O 1
ATOM 2879 N N . ALA A 1 366 ? -21.351 -2.001 55.068 1.00 94.25 366 ALA A N 1
ATOM 2880 C CA . ALA A 1 366 ? -20.794 -1.681 53.764 1.00 94.25 366 ALA A CA 1
ATOM 2881 C C . ALA A 1 366 ? -19.592 -2.571 53.416 1.00 94.25 366 ALA A C 1
ATOM 2883 O O . ALA A 1 366 ? -18.734 -2.870 54.256 1.00 94.25 366 ALA A O 1
ATOM 2884 N N . LYS A 1 367 ? -19.499 -2.957 52.142 1.00 95.12 367 LYS A N 1
ATOM 2885 C CA . LYS A 1 367 ? -18.384 -3.716 51.573 1.00 95.12 367 LYS A CA 1
ATOM 2886 C C . LYS A 1 367 ? -17.958 -3.121 50.236 1.00 95.12 367 LYS A C 1
ATOM 2888 O O . LYS A 1 367 ? -18.773 -2.972 49.335 1.00 95.12 367 LYS A O 1
ATOM 2893 N N . LEU A 1 368 ? -16.661 -2.858 50.094 1.00 96.56 368 LEU A N 1
ATOM 2894 C CA . LEU A 1 368 ? -16.066 -2.378 48.849 1.00 96.56 368 LEU A CA 1
ATOM 2895 C C . LEU A 1 368 ? -15.469 -3.546 48.052 1.00 96.56 368 LEU A C 1
ATOM 2897 O O . LEU A 1 368 ? -14.630 -4.291 48.564 1.00 96.56 368 LEU A O 1
ATOM 2901 N N . ILE A 1 369 ? -15.880 -3.695 46.794 1.00 96.25 369 ILE A N 1
ATOM 2902 C CA . ILE A 1 369 ? -15.254 -4.597 45.821 1.00 96.25 369 ILE A CA 1
ATOM 2903 C C . ILE A 1 369 ? -14.482 -3.727 44.828 1.00 96.25 369 ILE A C 1
ATOM 2905 O O . ILE A 1 369 ? -15.069 -3.043 43.994 1.00 96.25 369 ILE A O 1
ATOM 2909 N N . ASN A 1 370 ? -13.152 -3.747 44.921 1.00 96.00 370 ASN A N 1
ATOM 2910 C CA . ASN A 1 370 ? -12.297 -2.856 44.128 1.00 96.00 370 ASN A CA 1
ATOM 2911 C C . ASN A 1 370 ? -12.427 -3.091 42.618 1.00 96.00 370 ASN A C 1
ATOM 2913 O O . ASN A 1 370 ? -12.359 -2.139 41.846 1.00 96.00 370 ASN A O 1
ATOM 2917 N N . PHE A 1 371 ? -12.595 -4.347 42.201 1.00 95.25 371 PHE A N 1
ATOM 2918 C CA . PHE A 1 371 ? -12.607 -4.731 40.795 1.00 95.25 371 PHE A CA 1
ATOM 2919 C C . PHE A 1 371 ? -13.462 -5.979 40.571 1.00 95.25 371 PHE A C 1
ATOM 2921 O O . PHE A 1 371 ? -13.372 -6.933 41.346 1.00 95.25 371 PHE A O 1
ATOM 2928 N N . LEU A 1 372 ? -14.252 -5.970 39.496 1.00 95.56 372 LEU A N 1
ATOM 2929 C CA . LEU A 1 372 ? -14.982 -7.130 38.991 1.00 95.56 372 LEU A CA 1
ATOM 2930 C C . LEU A 1 372 ? -14.939 -7.143 37.455 1.00 95.56 372 LEU A C 1
ATOM 2932 O O . LEU A 1 372 ? -15.549 -6.291 36.796 1.00 95.56 372 LEU A O 1
ATOM 2936 N N . GLY A 1 373 ? -14.205 -8.096 36.878 1.00 92.50 373 GLY A N 1
ATOM 2937 C CA . GLY A 1 373 ? -14.073 -8.266 35.432 1.00 92.50 373 GLY A CA 1
ATOM 2938 C C . GLY A 1 373 ? -15.384 -8.678 34.755 1.00 92.50 373 GLY A C 1
ATOM 2939 O O . GLY A 1 373 ? -16.349 -9.068 35.409 1.00 92.50 373 GLY A O 1
ATOM 2940 N N . SER A 1 374 ? -15.437 -8.578 33.426 1.00 92.88 374 SER A N 1
ATOM 2941 C CA . SER A 1 374 ? -16.595 -9.033 32.640 1.00 92.88 374 SER A CA 1
ATOM 2942 C C . SER A 1 374 ? -16.808 -10.542 32.823 1.00 92.88 374 SER A C 1
ATOM 2944 O O . SER A 1 374 ? -15.873 -11.324 32.657 1.00 92.88 374 SER A O 1
ATOM 2946 N N . GLY A 1 375 ? -18.025 -10.951 33.190 1.00 94.12 375 GLY A N 1
ATOM 2947 C CA . GLY A 1 375 ? -18.393 -12.345 33.462 1.00 94.12 375 GLY A CA 1
ATOM 2948 C C . GLY A 1 375 ? -17.944 -12.885 34.825 1.00 94.12 375 GLY A C 1
ATOM 2949 O O . GLY A 1 375 ? -18.288 -14.015 35.176 1.00 94.12 375 GLY A O 1
ATOM 2950 N N . GLU A 1 376 ? -17.202 -12.106 35.614 1.00 96.88 376 GLU A N 1
ATOM 2951 C CA . GLU A 1 376 ? -16.784 -12.509 36.955 1.00 96.88 376 GLU A CA 1
ATOM 2952 C C . GLU A 1 376 ? -17.900 -12.281 37.976 1.00 96.88 376 GLU A C 1
ATOM 2954 O O . GLU A 1 376 ? -18.707 -11.353 37.860 1.00 96.88 376 GLU A O 1
ATOM 2959 N N . ASN A 1 377 ? -17.922 -13.122 39.013 1.00 97.12 377 ASN A N 1
ATOM 2960 C CA . ASN A 1 377 ? -18.794 -12.929 40.161 1.00 97.12 377 ASN A CA 1
ATOM 2961 C C . ASN A 1 377 ? -18.033 -13.001 41.482 1.00 97.12 377 ASN A C 1
ATOM 2963 O O . ASN A 1 377 ? -17.027 -13.698 41.612 1.00 97.12 377 ASN A O 1
ATOM 2967 N N . VAL A 1 378 ? -18.559 -12.294 42.476 1.00 97.38 378 VAL A N 1
ATOM 2968 C CA . VAL A 1 378 ? -18.100 -12.340 43.862 1.00 97.38 378 VAL A CA 1
ATOM 2969 C C . VAL A 1 378 ? -19.248 -12.827 44.728 1.00 97.38 378 VAL A C 1
ATOM 2971 O O . VAL A 1 378 ? -20.384 -12.372 44.597 1.00 97.38 378 VAL A O 1
ATOM 2974 N N . ARG A 1 379 ? -18.933 -13.757 45.631 1.00 96.88 379 ARG A N 1
ATOM 2975 C CA . ARG A 1 379 ? -19.886 -14.353 46.569 1.00 96.88 379 ARG A CA 1
ATOM 2976 C C . ARG A 1 379 ? -19.454 -14.084 47.995 1.00 96.88 379 ARG A C 1
ATOM 2978 O O . ARG A 1 379 ? -18.276 -14.221 48.324 1.00 96.88 379 ARG A O 1
ATOM 2985 N N . PHE A 1 380 ? -20.399 -13.718 48.844 1.00 95.56 380 PHE A N 1
ATOM 2986 C CA . PHE A 1 380 ? -20.178 -13.610 50.281 1.00 95.56 380 PHE A CA 1
ATOM 2987 C C . PHE A 1 380 ? -21.484 -13.807 51.041 1.00 95.56 380 PHE A C 1
ATOM 2989 O O . PHE A 1 380 ? -22.559 -13.860 50.450 1.00 95.56 380 PHE A O 1
ATOM 2996 N N . GLN A 1 381 ? -21.369 -13.966 52.353 1.00 96.06 381 GLN A N 1
ATOM 2997 C CA . GLN A 1 381 ? -22.498 -14.210 53.237 1.00 96.06 381 GLN A CA 1
ATOM 2998 C C . GLN A 1 381 ? -22.713 -13.002 54.146 1.00 96.06 381 GLN A C 1
ATOM 3000 O O . GLN A 1 381 ? -21.742 -12.409 54.619 1.00 96.06 381 GLN A O 1
ATOM 3005 N N . ALA A 1 382 ? -23.977 -12.654 54.369 1.00 95.19 382 ALA A N 1
ATOM 3006 C CA . ALA A 1 382 ? -24.415 -11.737 55.408 1.00 95.19 382 ALA A CA 1
ATOM 3007 C C . ALA A 1 382 ? -25.118 -12.551 56.499 1.00 95.19 382 ALA A C 1
ATOM 3009 O O . ALA A 1 382 ? -26.037 -13.321 56.207 1.00 95.19 382 ALA A O 1
ATOM 3010 N N . PHE A 1 383 ? -24.657 -12.393 57.737 1.00 96.06 383 PHE A N 1
ATOM 3011 C CA . PHE A 1 383 ? -25.234 -13.038 58.910 1.00 96.06 383 PHE A CA 1
ATOM 3012 C C . PHE A 1 383 ? -26.109 -12.009 59.619 1.00 96.06 383 PHE A C 1
ATOM 3014 O O . PHE A 1 383 ? -25.607 -10.994 60.108 1.00 96.06 383 PHE A O 1
ATOM 3021 N N . VAL A 1 384 ? -27.418 -12.242 59.609 1.00 96.19 384 VAL A N 1
ATOM 3022 C CA . VAL A 1 384 ? -28.407 -11.351 60.223 1.00 96.19 384 VAL A CA 1
ATOM 3023 C C . VAL A 1 384 ? -29.043 -12.063 61.405 1.00 96.19 384 VAL A C 1
ATOM 3025 O O . VAL A 1 384 ? -29.460 -13.213 61.290 1.00 96.19 384 VAL A O 1
ATOM 3028 N N . LYS A 1 385 ? -29.106 -11.400 62.553 1.00 96.62 385 LYS A N 1
ATOM 3029 C CA . LYS A 1 385 ? -29.684 -11.932 63.784 1.00 96.62 385 LYS A CA 1
ATOM 3030 C C . LYS A 1 385 ? -30.991 -11.229 64.094 1.00 96.62 385 LYS A C 1
ATOM 3032 O O . LYS A 1 385 ? -31.092 -10.008 63.995 1.00 96.62 385 LYS A O 1
ATOM 3037 N N . ALA A 1 386 ? -31.988 -12.017 64.473 1.00 96.19 386 ALA A N 1
ATOM 3038 C CA . ALA A 1 386 ? -33.305 -11.505 64.803 1.00 96.19 386 ALA A CA 1
ATOM 3039 C C . ALA A 1 386 ? -33.342 -10.897 66.213 1.00 96.19 386 ALA A C 1
ATOM 3041 O O . ALA A 1 386 ? -33.050 -11.582 67.197 1.00 96.19 386 ALA A O 1
ATOM 3042 N N . VAL A 1 387 ? -33.741 -9.627 66.310 1.00 96.44 387 VAL A N 1
ATOM 3043 C CA . VAL A 1 387 ? -33.918 -8.883 67.573 1.00 96.44 387 VAL A CA 1
ATOM 3044 C C . VAL A 1 387 ? -35.365 -8.440 67.818 1.00 96.44 387 VAL A C 1
ATOM 3046 O O . VAL A 1 387 ? -35.712 -8.119 68.954 1.00 96.44 387 VAL A O 1
ATOM 3049 N N . GLY A 1 388 ? -36.225 -8.482 66.794 1.00 92.88 388 GLY A N 1
ATOM 3050 C CA . GLY A 1 388 ? -37.668 -8.233 66.874 1.00 92.88 388 GLY A CA 1
ATOM 3051 C C . GLY A 1 388 ? -38.479 -9.341 66.195 1.00 92.88 388 GLY A C 1
ATOM 3052 O O . GLY A 1 388 ? -37.952 -10.066 65.358 1.00 92.88 388 GLY A O 1
ATOM 3053 N N . GLN A 1 389 ? -39.751 -9.499 66.576 1.00 93.94 389 GLN A N 1
ATOM 3054 C CA . GLN A 1 389 ? -40.670 -10.462 65.951 1.00 93.94 389 GLN A CA 1
ATOM 3055 C C . GLN A 1 389 ? -41.427 -9.816 64.791 1.00 93.94 389 GLN A C 1
ATOM 3057 O O . GLN A 1 389 ? -41.901 -8.688 64.927 1.00 93.94 389 GLN A O 1
ATOM 3062 N N . GLY A 1 390 ? -41.629 -10.555 63.699 1.00 94.00 390 GLY A N 1
ATOM 3063 C CA . GLY A 1 390 ? -42.350 -10.053 62.533 1.00 94.00 390 GLY A CA 1
ATOM 3064 C C . GLY A 1 390 ? -41.782 -10.529 61.200 1.00 94.00 390 GLY A C 1
ATOM 3065 O O . GLY A 1 390 ? -40.927 -11.410 61.131 1.00 94.00 390 GLY A O 1
ATOM 3066 N N . ASP A 1 391 ? -42.309 -9.944 60.128 1.00 95.81 391 ASP A N 1
ATOM 3067 C CA . ASP A 1 391 ? -41.814 -10.112 58.765 1.00 95.81 391 ASP A CA 1
ATOM 3068 C C . ASP A 1 391 ? -40.823 -8.961 58.488 1.00 95.81 391 ASP A C 1
ATOM 3070 O O . ASP A 1 391 ? -41.234 -7.834 58.216 1.00 95.81 391 ASP A O 1
ATOM 3074 N N . GLU A 1 392 ? -39.524 -9.244 58.591 1.00 96.81 392 GLU A N 1
ATOM 3075 C CA . GLU A 1 392 ? -38.436 -8.266 58.469 1.00 96.81 392 GLU A CA 1
ATOM 3076 C C . GLU A 1 392 ? -37.757 -8.350 57.093 1.00 96.81 392 GLU A C 1
ATOM 3078 O O . GLU A 1 392 ? -37.677 -9.420 56.483 1.00 96.81 392 GLU A O 1
ATOM 3083 N N . LEU A 1 393 ? -37.238 -7.231 56.582 1.00 96.94 393 LEU A N 1
ATOM 3084 C CA . LEU A 1 393 ? -36.603 -7.165 55.261 1.00 96.94 393 LEU A CA 1
ATOM 3085 C C . LEU A 1 393 ? -35.102 -6.897 55.360 1.00 96.94 393 LEU A C 1
ATOM 3087 O O . LEU A 1 393 ? -34.657 -6.044 56.131 1.00 96.94 393 LEU A O 1
ATOM 3091 N N . VAL A 1 394 ? -34.344 -7.572 54.496 1.00 96.38 394 VAL A N 1
ATOM 3092 C CA . VAL A 1 394 ? -32.927 -7.294 54.235 1.00 96.38 394 VAL A CA 1
ATOM 3093 C C . VAL A 1 394 ? -32.783 -6.859 52.787 1.00 96.38 394 VAL A C 1
ATOM 3095 O O . VAL A 1 394 ? -33.035 -7.660 51.887 1.00 96.38 394 VAL A O 1
ATOM 3098 N N . THR A 1 395 ? -32.370 -5.616 52.548 1.00 97.19 395 THR A N 1
ATOM 3099 C CA . THR A 1 395 ? -32.123 -5.087 51.200 1.00 97.19 395 THR A CA 1
ATOM 3100 C C . THR A 1 395 ? -30.630 -4.921 50.968 1.00 97.19 395 THR A C 1
ATOM 3102 O O . THR A 1 395 ? -29.937 -4.263 51.734 1.00 97.19 395 THR A O 1
ATOM 3105 N N . ILE A 1 396 ? -30.130 -5.514 49.891 1.00 97.50 396 ILE A N 1
ATOM 3106 C CA . ILE A 1 396 ? -28.743 -5.384 49.454 1.00 97.50 396 ILE A CA 1
ATOM 3107 C C . ILE A 1 396 ? -28.721 -4.492 48.225 1.00 97.50 396 ILE A C 1
ATOM 3109 O O . ILE A 1 396 ? -29.378 -4.812 47.233 1.00 97.50 396 ILE A O 1
ATOM 3113 N N . LYS A 1 397 ? -27.946 -3.410 48.284 1.00 97.62 397 LYS A N 1
ATOM 3114 C CA . LYS A 1 397 ? -27.698 -2.488 47.170 1.00 97.62 397 LYS A CA 1
ATOM 3115 C C . LYS A 1 397 ? -26.246 -2.595 46.746 1.00 97.62 397 LYS A C 1
ATOM 3117 O O . LYS A 1 397 ? -25.371 -2.605 47.601 1.00 97.62 397 LYS A O 1
ATOM 3122 N N . ALA A 1 398 ? -25.983 -2.662 45.449 1.00 97.31 398 ALA A N 1
ATOM 3123 C CA . ALA A 1 398 ? -24.641 -2.573 44.889 1.00 97.31 398 ALA A CA 1
ATOM 3124 C C . ALA A 1 398 ? -24.588 -1.437 43.867 1.00 97.31 398 ALA A C 1
ATOM 3126 O O . ALA A 1 398 ? -25.364 -1.432 42.910 1.00 97.31 398 ALA A O 1
ATOM 3127 N N . VAL A 1 399 ? -23.666 -0.496 44.063 1.00 96.50 399 VAL A N 1
ATOM 3128 C CA . VAL A 1 399 ? -23.451 0.661 43.187 1.00 96.50 399 VAL A CA 1
ATOM 3129 C C . VAL A 1 399 ? -22.071 0.546 42.560 1.00 96.50 399 VAL A C 1
ATOM 3131 O O . VAL A 1 399 ? -21.071 0.465 43.266 1.00 96.50 399 VAL A O 1
ATOM 3134 N N . ASP A 1 400 ? -21.997 0.532 41.231 1.00 94.31 400 ASP A N 1
ATOM 3135 C CA . ASP A 1 400 ? -20.710 0.603 40.533 1.00 94.31 400 ASP A CA 1
ATOM 3136 C C . ASP A 1 400 ? -20.135 2.021 40.632 1.00 94.31 400 ASP A C 1
ATOM 3138 O O . ASP A 1 400 ? -20.721 2.964 40.094 1.00 94.31 400 ASP A O 1
ATOM 3142 N N . GLY A 1 401 ? -18.970 2.174 41.265 1.00 89.38 401 GLY A N 1
ATOM 3143 C CA . GLY A 1 401 ? -18.337 3.473 41.487 1.00 89.38 401 GLY A CA 1
ATOM 3144 C C . GLY A 1 401 ? -17.978 4.217 40.198 1.00 89.38 401 GLY A C 1
ATOM 3145 O O . GLY A 1 401 ? -17.825 5.438 40.216 1.00 89.38 401 GLY A O 1
ATOM 3146 N N . ARG A 1 402 ? -17.873 3.511 39.063 1.00 86.56 402 ARG A N 1
ATOM 3147 C CA . ARG A 1 402 ? -17.593 4.127 37.760 1.00 86.56 402 ARG A CA 1
ATOM 3148 C C . ARG A 1 402 ? -18.848 4.605 37.033 1.00 86.56 402 ARG A C 1
ATOM 3150 O O . ARG A 1 402 ? -18.875 5.739 36.560 1.00 86.56 402 ARG A O 1
ATOM 3157 N N . SER A 1 403 ? -19.843 3.736 36.857 1.00 86.38 403 SER A N 1
ATOM 3158 C CA . SER A 1 403 ? -21.060 4.076 36.102 1.00 86.38 403 SER A CA 1
ATOM 3159 C C . SER A 1 403 ? -22.148 4.740 36.949 1.00 86.38 403 SER A C 1
ATOM 3161 O O . SER A 1 403 ? -23.079 5.314 36.386 1.00 86.38 403 SER A O 1
ATOM 3163 N N . GLY A 1 404 ? -22.061 4.638 38.278 1.00 89.44 404 GLY A N 1
ATOM 3164 C CA . GLY A 1 404 ? -23.094 5.080 39.216 1.00 89.44 404 GLY A CA 1
ATOM 3165 C C . GLY A 1 404 ? -24.384 4.260 39.144 1.00 89.44 404 GLY A C 1
ATOM 3166 O O . GLY A 1 404 ? -25.389 4.649 39.733 1.00 89.44 404 GLY A O 1
ATOM 3167 N N . ARG A 1 405 ? -24.400 3.148 38.396 1.00 91.75 405 ARG A N 1
ATOM 3168 C CA . ARG A 1 405 ? -25.581 2.289 38.284 1.00 91.75 405 ARG A CA 1
ATOM 3169 C C . ARG A 1 405 ? -25.743 1.461 39.552 1.00 91.75 405 ARG A C 1
ATOM 3171 O O . ARG A 1 405 ? -24.825 0.743 39.946 1.00 91.75 405 ARG A O 1
ATOM 3178 N N . GLU A 1 406 ? -26.933 1.544 40.133 1.00 95.25 406 GLU A N 1
ATOM 3179 C CA . GLU A 1 406 ? -27.349 0.776 41.303 1.00 95.25 406 GLU A CA 1
ATOM 3180 C C . GLU A 1 406 ? -28.159 -0.456 40.885 1.00 95.25 406 GLU A C 1
ATOM 3182 O O . GLU A 1 406 ? -29.024 -0.387 40.007 1.00 95.25 406 GL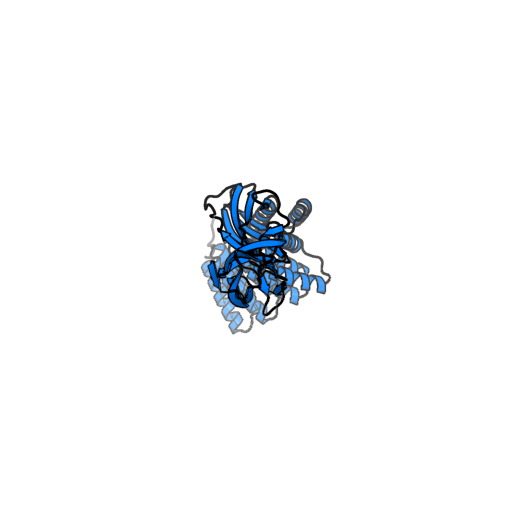U A O 1
ATOM 3187 N N . VAL A 1 407 ? -27.905 -1.579 41.553 1.00 96.69 407 VAL A N 1
ATOM 3188 C CA . VAL A 1 407 ? -28.777 -2.755 41.550 1.00 96.69 407 VAL A CA 1
ATOM 3189 C C . VAL A 1 407 ? -29.117 -3.149 42.979 1.00 96.69 407 VAL A C 1
ATOM 3191 O O . VAL A 1 407 ? -28.251 -3.132 43.849 1.00 96.69 407 VAL A O 1
ATOM 3194 N N . ALA A 1 408 ? -30.374 -3.524 43.220 1.00 96.94 408 ALA A N 1
ATOM 3195 C CA . ALA A 1 408 ? -30.854 -3.876 44.549 1.00 96.94 408 ALA A CA 1
ATOM 3196 C C . ALA A 1 408 ? -31.677 -5.171 44.547 1.00 96.94 408 ALA A C 1
ATOM 3198 O O . ALA A 1 408 ? -32.440 -5.435 43.610 1.00 96.94 408 ALA A O 1
ATOM 3199 N N . LYS A 1 409 ? -31.558 -5.964 45.616 1.00 97.69 409 LYS A N 1
ATOM 3200 C CA . LYS A 1 409 ? -32.458 -7.090 45.916 1.00 97.69 409 LYS A CA 1
ATOM 3201 C C . LYS A 1 409 ? -32.812 -7.131 47.387 1.00 97.69 409 LYS A C 1
ATOM 3203 O O . LYS A 1 409 ? -31.993 -6.799 48.235 1.00 97.69 409 LYS A O 1
ATOM 3208 N N . THR A 1 410 ? -34.006 -7.634 47.664 1.00 97.19 410 THR A N 1
ATOM 3209 C CA . THR A 1 410 ? -34.535 -7.762 49.018 1.00 97.19 410 THR A CA 1
ATOM 3210 C C . THR A 1 410 ? -34.864 -9.221 49.320 1.00 97.19 410 THR A C 1
ATOM 3212 O O . THR A 1 410 ? -35.419 -9.914 48.468 1.00 97.19 410 THR A O 1
ATOM 3215 N N . SER A 1 411 ? -34.523 -9.676 50.526 1.00 96.69 411 SER A N 1
ATOM 3216 C CA . SER A 1 411 ? -34.918 -10.970 51.095 1.00 96.69 411 SER A CA 1
ATOM 3217 C C . SER A 1 411 ? -35.826 -10.745 52.304 1.00 96.69 411 SER A C 1
ATOM 3219 O O . SER A 1 411 ? -35.672 -9.756 53.024 1.00 96.69 411 SER A O 1
ATOM 3221 N N . LEU A 1 412 ? -36.787 -11.649 52.501 1.00 96.94 412 LEU A N 1
ATOM 3222 C CA . LEU A 1 412 ? -37.724 -11.635 53.623 1.00 96.94 412 LEU A CA 1
ATOM 3223 C C . LEU A 1 412 ? -37.248 -12.601 54.713 1.00 96.94 412 LEU A C 1
ATOM 3225 O O . LEU A 1 412 ? -37.114 -13.803 54.470 1.00 96.94 412 LEU A O 1
ATOM 3229 N N . VAL A 1 413 ? -37.073 -12.091 55.926 1.00 95.81 413 VAL A N 1
ATOM 3230 C CA . VAL A 1 413 ? -36.750 -12.861 57.126 1.00 95.81 413 VAL A CA 1
ATOM 3231 C C . VAL A 1 413 ? -37.987 -12.891 58.019 1.00 95.81 413 VAL A C 1
ATOM 3233 O O . VAL A 1 413 ? -38.381 -11.876 58.582 1.00 95.81 413 VAL A O 1
ATOM 3236 N N . ARG A 1 414 ? -38.628 -14.053 58.146 1.00 95.44 414 ARG A N 1
ATOM 3237 C CA . ARG A 1 414 ? -39.761 -14.241 59.058 1.00 95.44 414 ARG A CA 1
ATOM 3238 C C . ARG A 1 414 ? -39.252 -14.663 60.432 1.00 95.44 414 ARG A C 1
ATOM 3240 O O . ARG A 1 414 ? -38.718 -15.766 60.568 1.00 95.44 414 ARG A O 1
ATOM 3247 N N . VAL A 1 415 ? -39.466 -13.817 61.433 1.00 94.31 415 VAL A N 1
ATOM 3248 C CA . VAL A 1 415 ? -39.062 -14.067 62.818 1.00 94.31 415 VAL A CA 1
ATOM 3249 C C . VAL A 1 415 ? -40.243 -14.579 63.644 1.00 94.31 415 VAL A C 1
ATOM 3251 O O . VAL A 1 415 ? -41.281 -13.915 63.717 1.00 94.31 415 VAL A O 1
ATOM 3254 N N . GLY A 1 416 ? -40.073 -15.769 64.230 1.00 89.38 416 GLY A N 1
ATOM 3255 C CA . GLY A 1 416 ? -41.063 -16.486 65.049 1.00 89.38 416 GLY A CA 1
ATOM 3256 C C . GLY A 1 416 ? -41.218 -16.030 66.497 1.00 89.38 416 GLY A C 1
ATOM 3257 O O . GLY A 1 416 ? -40.291 -15.403 67.068 1.00 89.38 416 GLY A O 1
#

pLDDT: mean 94.35, std 6.38, range [44.56, 98.69]